Protein 4KUJ (pdb70)

Foldseek 3Di:
DKDKFKFWWKAAPPLLVQLVCVLPPVDHRFKIATAIFMKIWDPDFPDDDPQKTWTWIAGVVGFIKIWMDGPDDDQPVLVVLQQSVLSLVQSLQVVLVVVVLDLAGEAEWHKIWTAGDPDCVRHGHMGTPVVVSVVNVVSPGHIIIMTGDADADKFQAFALFQDGDDVPDALSVLLSQLVSCQVSVNFKGKHSWMAHDDDSYGHTYDIAMAGQPCPRSVNDPSHPHPNSVLRNQLNRANEPSNVVVVRDHDPSHDDYHYPND/DADFDDKFKFWWKDQPPLLVQLVCCLPPVRDRWKIATAIFMKGWGPAFPDDDPFKTWTWIAGVVGFIKIKIAGPDADQVVLVVLLQSVLSNVQNLQVVLVVVVFDLAGEHEWHKTKTATDPDCVRHGPIGTPVVVSVVNVVSVTGIIIMTGDADADKFFAFAQQQDGPPPPDALSQLLSQLVVCVVSVNQKGKHSFMAHQDDRYGHTYDIAMAGQDCPPSVPDPSHPHVNSVLRNQQNDAAEQSNVVVVGDGDPNHDDYHYPRHTD

B-factor: mean 32.37, std 11.4, range [14.08, 81.91]

InterPro domains:
  IPR001452 SH3 domain [PF14604] (329-376)
  IPR001452 SH3 domain [PS50002] (322-380)
  IPR001452 SH3 domain [SM00326] (325-379)
  IPR001452 SH3 domain [SM00326] (382-435)
  IPR004166 Alpha-type protein kinase, alpha-kinase domain [PF02816] (64-259)
  IPR004166 Alpha-type protein kinase, alpha-kinase domain [PS51158] (38-267)
  IPR004166 Alpha-type protein kinase, alpha-kinase domain [SM00811] (46-259)
  IPR011009 Protein kinase-like domain superfamily [SSF56112] (27-268)
  IPR036028 SH3-like domain superfamily [SSF50044] (321-378)
  IPR036028 SH3-like domain superfamily [SSF50044] (382-435)
  IPR051852 Alpha-type Protein Kinase [PTHR45992] (17-298)

Secondary structure (DSSP, 8-state):
-EEEEEEEEEE-SSHHHHHHHHHHSS-----EEEEEEEEEEESS-SEEETTEEEEEEE-SSS-EEEEEEESS---HHHHHHHHHHHHHHHHHHHHHHHTT-SS-EEEEPP-EEEEE-S--TTTT-EE-HHHHHHHHHHHTSPPEEEEE---S--EEEE-SSS-B-STT--HHHHHHHHHHHHHTTTSEEEE-EEEEE-SSEEEE-S-EEEESSTTTSTT-TT--HHHHHHHHHHH----HHHHHTTPPPPTT--S------/---EEEEEEEEEEE-TTHHHHHHHHHHS------EEEEEEEEEEESS-SB--SSEEEEEEE-SSS-EEEEEEESS---HHHHHHHHHHHHHHHHHHHHHHHHT--SSEEEEPP-EEEEE-S--TTTT-EE-HHHHHHHHHHHTS--EEEEE---S--EE-B-SSS-B-STT--HHHHHHHHHHHHHTTTSEEEE--EEEEETTEEEE-S-EEEES-TTSS-S-TT--HHHHHHHHHHT----HHHHHTTPPPPTT--S--------

Nearest PDB structures (foldseek):
  4kuj-assembly2_B  TM=9.822E-01  e=4.712E-52  Entamoeba histolytica HM-1:IMSS-B
  8fo6-assembly1_A  TM=8.842E-01  e=6.855E-16  Homo sapiens
  8fny-assembly1_A  TM=8.543E-01  e=1.237E-15  Homo sapiens
  7shq-assembly1_A  TM=7.663E-01  e=1.099E-15  Homo sapiens
  7cyr-assembly1_A  TM=3.863E-01  e=2.250E-02  Mycolicibacterium smegmatis MC2 155

CATH classification: 3.30.200.20 (+1 more: 3.20.200.10)

Solvent-accessible surface area: 25108 Å² total

Radius of gyration: 26.5 Å; Cα contacts (8 Å, |Δi|>4): 1031; chains: 2; bounding box: 59×52×77 Å

Sequence (527 aa):
YQTQVSGYIITVPNETTQIRKFLASNQRINQFLFQHSTFRVELAPFAKGGERLAFRAINGRGDRIVLKRFFQQRPLTMLLETIERQLICIYLANIFNKLNVSPNKLHFLPNYLFIPSPTKDLDGKILTLEQTEQAVAATCRTPNFVEPYLSGYFIKYIDNNGWINESEFHSTLHAFAHWTWVHTKGALLICDIQGVNANNKFYLTDPALHHIDQNKFIYSETNLGEVGISQFFRTHQCNAICQGLHLPKHKEQVLPDTKGTEPQYQTQVSGYIITVPNETTQIRKFLASNQRINQFLFQHSTFRVELAPFAKGGERLAFRAINGRGDRIVLKRFFQQRPLTMLLETIERQLICIYLANIFNKLNVSPNKLHFLPNYLFIPSPTKDLDGKILTLEQTEQAVAATCRTPNFVEPYLSGYFIKYIDNNGWINESEFHSTLHAFAHWTWVHTKGALLICDIQGVNANNKFYLTDPALHHIDQNKFIYSETNLGEVGISQFFRTHQCNAICQGLHLPKHKEQVLPDTKGTLE

Organism: NCBI:txid885319

Structure (mmCIF, N/CA/C/O backbone):
data_4KUJ
#
_entry.id   4KUJ
#
_cell.length_a   51.057
_cell.length_b   89.634
_cell.length_c   122.920
_cell.angle_alpha   90.00
_cell.angle_beta   90.00
_cell.angle_gamma   90.00
#
_symmetry.space_group_name_H-M   'P 21 21 21'
#
loop_
_entity.id
_entity.type
_entity.pdbx_description
1 polymer 'Protein kinase, putative'
2 non-polymer 'ZINC ION'
3 non-polymer DI(HYDROXYETHYL)ETHER
4 water water
#
loop_
_atom_site.group_PDB
_atom_site.id
_atom_site.type_symbol
_atom_site.label_atom_id
_atom_site.label_alt_id
_atom_site.label_comp_id
_atom_site.label_asym_id
_atom_site.label_entity_id
_atom_site.label_seq_id
_atom_site.pdbx_PDB_ins_code
_atom_site.Cartn_x
_atom_site.Cartn_y
_atom_site.Cartn_z
_atom_site.occupancy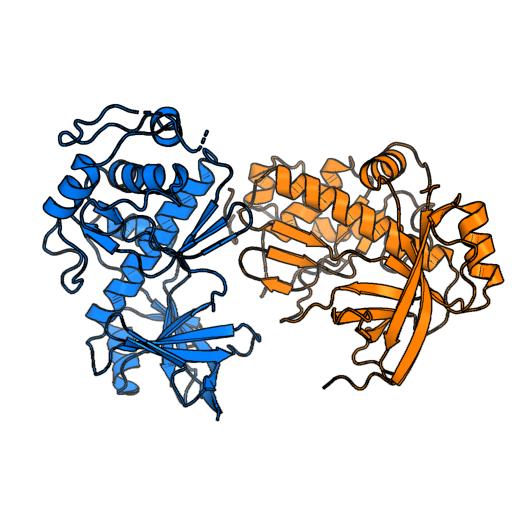
_atom_site.B_iso_or_equiv
_atom_site.auth_seq_id
_atom_site.auth_comp_id
_atom_site.auth_asym_id
_atom_site.auth_atom_id
_atom_site.pdbx_PDB_model_num
ATOM 1 N N . TYR A 1 18 ? -28.287 8.944 -1.765 1.00 47.40 18 TYR A N 1
ATOM 2 C CA . TYR A 1 18 ? -28.773 7.543 -1.894 1.00 48.86 18 TYR A CA 1
ATOM 3 C C . TYR A 1 18 ? -27.800 6.682 -2.679 1.00 48.06 18 TYR A C 1
ATOM 4 O O . TYR A 1 18 ? -27.187 7.121 -3.669 1.00 44.06 18 TYR A O 1
ATOM 13 N N . GLN A 1 19 ? -27.718 5.428 -2.265 1.00 46.15 19 GLN A N 1
ATOM 14 C CA . GLN A 1 19 ? -26.880 4.447 -2.936 1.00 46.67 19 GLN A CA 1
ATOM 15 C C . GLN A 1 19 ? -27.488 3.054 -2.860 1.00 44.64 19 GLN A C 1
ATOM 16 O O . GLN A 1 19 ? -28.258 2.758 -1.948 1.00 42.13 19 GLN A O 1
ATOM 22 N N . THR A 1 20 ? -27.160 2.216 -3.840 1.00 42.93 20 THR A N 1
ATOM 23 C CA . THR A 1 20 ? -27.433 0.787 -3.741 1.00 40.03 20 THR A CA 1
ATOM 24 C C . THR A 1 20 ? -26.231 -0.073 -4.180 1.00 38.38 20 THR A C 1
ATOM 25 O O . THR A 1 20 ? -25.185 0.449 -4.609 1.00 38.78 20 THR A O 1
ATOM 29 N N . GLN A 1 21 ? -26.389 -1.385 -4.033 1.00 33.48 21 GLN A N 1
ATOM 30 C CA . GLN A 1 21 ? -25.398 -2.356 -4.455 1.00 32.99 21 GLN A CA 1
ATOM 31 C C . GLN A 1 21 ? -25.722 -2.751 -5.875 1.00 31.66 21 GLN A C 1
ATOM 32 O O . GLN A 1 21 ? -26.890 -2.989 -6.206 1.00 31.76 21 GLN A O 1
ATOM 38 N N . VAL A 1 22 ? -24.704 -2.814 -6.723 1.00 29.34 22 VAL A N 1
ATOM 39 C CA . VAL A 1 22 ? -24.892 -3.379 -8.061 1.00 28.64 22 VAL A CA 1
ATOM 40 C C . VAL A 1 22 ? -23.834 -4.456 -8.295 1.00 28.76 22 VAL A C 1
ATOM 41 O O . VAL A 1 22 ? -22.639 -4.246 -8.063 1.00 29.85 22 VAL A O 1
ATOM 45 N N . SER A 1 23 ? -24.276 -5.623 -8.716 1.00 26.88 23 SER A N 1
ATOM 46 C CA . SER A 1 23 ? -23.347 -6.725 -8.967 1.00 27.40 23 SER A CA 1
ATOM 47 C C . SER A 1 23 ? -23.314 -7.048 -10.451 1.00 25.24 23 SER A C 1
ATOM 48 O O . SER A 1 23 ? -24.309 -6.895 -11.144 1.00 24.55 23 SER A O 1
ATOM 51 N N . GLY A 1 24 ? -22.167 -7.474 -10.950 1.00 25.52 24 GLY A N 1
ATOM 52 C CA . GLY A 1 24 ? -22.092 -7.904 -12.343 1.00 23.84 24 GLY A CA 1
ATOM 53 C C . GLY A 1 24 ? -20.663 -8.124 -12.752 1.00 24.68 24 GLY A C 1
ATOM 54 O O . GLY A 1 24 ? -19.844 -8.577 -11.956 1.00 25.34 24 GLY A O 1
ATOM 55 N N . TYR A 1 25 ? -20.360 -7.778 -13.987 1.00 22.30 25 TYR A N 1
ATOM 56 C CA . TYR A 1 25 ? -19.055 -8.043 -14.547 1.00 23.83 25 TYR A CA 1
ATOM 57 C C . TYR A 1 25 ? -18.296 -6.792 -14.937 1.00 22.86 25 TYR A C 1
ATOM 58 O O . TYR A 1 25 ? -18.804 -5.914 -15.633 1.00 24.49 25 TYR A O 1
ATOM 67 N N . ILE A 1 26 ? -17.052 -6.756 -14.509 1.00 22.73 26 ILE A N 1
ATOM 68 C CA . ILE A 1 26 ? -16.057 -5.848 -15.016 1.00 23.75 26 ILE A CA 1
ATOM 69 C C . ILE A 1 26 ? -15.509 -6.489 -16.291 1.00 23.36 26 ILE A C 1
ATOM 70 O O . ILE A 1 26 ? -15.199 -7.678 -16.294 1.00 24.83 26 ILE A O 1
ATOM 75 N N . ILE A 1 27 ? -15.336 -5.707 -17.347 1.00 22.82 27 ILE A N 1
ATOM 76 C CA . ILE A 1 27 ? -14.886 -6.255 -18.606 1.00 21.43 27 ILE A CA 1
ATOM 77 C C . ILE A 1 27 ? -13.628 -5.502 -19.002 1.00 22.63 27 ILE A C 1
ATOM 78 O O . ILE A 1 27 ? -13.649 -4.268 -19.169 1.00 22.01 27 ILE A O 1
ATOM 83 N N . THR A 1 28 ? -12.530 -6.252 -19.091 1.00 22.94 28 THR A N 1
ATOM 84 C CA . THR A 1 28 ? -11.234 -5.718 -19.488 1.00 24.67 28 THR A CA 1
ATOM 85 C C . THR A 1 28 ? -10.683 -6.499 -20.683 1.00 24.22 28 THR A C 1
ATOM 86 O O . THR A 1 28 ? -11.333 -7.432 -21.195 1.00 22.76 28 THR A O 1
ATOM 90 N N . VAL A 1 29 ? -9.475 -6.133 -21.113 1.00 22.75 29 VAL A N 1
ATOM 91 C CA . VAL A 1 29 ? -8.810 -6.828 -22.205 1.00 23.03 29 VAL A CA 1
ATOM 92 C C . VAL A 1 29 ? -7.626 -7.583 -21.627 1.00 23.03 29 VAL A C 1
ATOM 93 O O . VAL A 1 29 ? -6.702 -6.945 -21.115 1.00 25.04 29 VAL A O 1
ATOM 97 N N . PRO A 1 30 ? -7.631 -8.937 -21.719 1.00 23.38 30 PRO A N 1
ATOM 98 C CA . PRO A 1 30 ? -6.508 -9.737 -21.240 1.00 24.98 30 PRO A CA 1
ATOM 99 C C . PRO A 1 30 ? -5.290 -9.564 -22.156 1.00 26.09 30 PRO A C 1
ATOM 100 O O . PRO A 1 30 ? -5.451 -9.315 -23.357 1.00 23.68 30 PRO A O 1
ATOM 104 N N . ASN A 1 31 ? -4.096 -9.705 -21.591 1.00 27.97 31 ASN A N 1
ATOM 105 C CA . ASN A 1 31 ? -2.833 -9.495 -22.319 1.00 30.07 31 ASN A CA 1
ATOM 106 C C . ASN A 1 31 ? -2.849 -8.215 -23.158 1.00 27.10 31 ASN A C 1
ATOM 107 O O . ASN A 1 31 ? -2.683 -8.265 -24.380 1.00 26.15 31 ASN A O 1
ATOM 112 N N . GLU A 1 32 ? -3.096 -7.089 -22.483 1.00 28.71 32 GLU A N 1
ATOM 113 C CA . GLU A 1 32 ? -3.317 -5.782 -23.132 1.00 31.41 32 GLU A CA 1
ATOM 114 C C . GLU A 1 32 ? -2.218 -5.451 -24.111 1.00 29.85 32 GLU A C 1
ATOM 115 O O . GLU A 1 32 ? -2.470 -5.109 -25.269 1.00 29.99 32 GLU A O 1
ATOM 121 N N . THR A 1 33 ? -0.986 -5.529 -23.600 1.00 31.36 33 THR A N 1
ATOM 122 C CA . THR A 1 33 ? 0.192 -5.115 -24.344 1.00 30.31 33 THR A CA 1
ATOM 123 C C . THR A 1 33 ? 0.243 -5.817 -25.676 1.00 29.57 33 THR A C 1
ATOM 124 O O . THR A 1 33 ? 0.398 -5.178 -26.718 1.00 28.49 33 THR A O 1
ATOM 128 N N . THR A 1 34 ? 0.073 -7.142 -25.638 1.00 29.32 34 THR A N 1
ATOM 129 C CA . THR A 1 34 ? 0.098 -7.987 -26.828 1.00 28.56 34 THR A CA 1
ATOM 130 C C . THR A 1 34 ? -1.071 -7.694 -27.763 1.00 29.11 34 THR A C 1
ATOM 131 O O . THR A 1 34 ? -0.926 -7.668 -28.997 1.00 28.77 34 THR A O 1
ATOM 135 N N . GLN A 1 35 ? -2.251 -7.487 -27.177 1.00 26.73 35 GLN A N 1
ATOM 136 C CA . GLN A 1 35 ? -3.414 -7.179 -27.987 1.00 27.15 35 GLN A CA 1
ATOM 137 C C . GLN A 1 35 ? -3.225 -5.857 -28.701 1.00 25.20 35 GLN A C 1
ATOM 138 O O . GLN A 1 35 ? -3.624 -5.698 -29.851 1.00 25.17 35 GLN A O 1
ATOM 144 N N . ILE A 1 36 ? -2.675 -4.894 -27.974 1.00 26.50 36 ILE A N 1
ATOM 145 C CA . ILE A 1 36 ? -2.542 -3.552 -28.510 1.00 26.44 36 ILE A CA 1
ATOM 146 C C . ILE A 1 36 ? -1.443 -3.525 -29.557 1.00 26.68 36 ILE A C 1
ATOM 147 O O . ILE A 1 36 ? -1.663 -3.026 -30.644 1.00 28.11 36 ILE A O 1
ATOM 152 N N . ARG A 1 37 ? -0.290 -4.114 -29.230 1.00 29.68 37 ARG A N 1
ATOM 153 C CA . ARG A 1 37 ? 0.807 -4.292 -30.202 1.00 32.44 37 ARG A CA 1
ATOM 154 C C . ARG A 1 37 ? 0.225 -4.879 -31.498 1.00 34.50 37 ARG A C 1
ATOM 155 O O . ARG A 1 37 ? 0.416 -4.335 -32.588 1.00 32.66 37 ARG A O 1
ATOM 163 N N . LYS A 1 38 ? -0.579 -5.935 -31.383 1.00 36.40 38 LYS A N 1
ATOM 164 C CA . LYS A 1 38 ? -1.189 -6.535 -32.576 1.00 35.30 38 LYS A CA 1
ATOM 165 C C . LYS A 1 38 ? -2.148 -5.609 -33.298 1.00 35.62 38 LYS A C 1
ATOM 166 O O . LYS A 1 38 ? -2.094 -5.514 -34.518 1.00 34.89 38 LYS A O 1
ATOM 172 N N . PHE A 1 39 ? -3.048 -4.948 -32.553 1.00 34.96 39 PHE A N 1
ATOM 173 C CA . PHE A 1 39 ? -3.966 -3.970 -33.145 1.00 33.72 39 PHE A CA 1
ATOM 174 C C . PHE A 1 39 ? -3.226 -2.888 -33.933 1.00 32.70 39 PHE A C 1
ATOM 175 O O . PHE A 1 39 ? -3.662 -2.493 -35.009 1.00 32.50 39 PHE A O 1
ATOM 183 N N . LEU A 1 40 ? -2.122 -2.396 -33.388 1.00 32.40 40 LEU A N 1
ATOM 184 C CA . LEU A 1 40 ? -1.386 -1.311 -34.067 1.00 34.99 40 LEU A CA 1
ATOM 185 C C . LEU A 1 40 ? -0.736 -1.819 -35.358 1.00 37.41 40 LEU A C 1
ATOM 186 O O . LEU A 1 40 ? -0.883 -1.202 -36.415 1.00 38.09 40 LEU A O 1
ATOM 191 N N . ALA A 1 41 ? -0.070 -2.973 -35.258 1.00 40.63 41 ALA A N 1
ATOM 192 C CA . ALA A 1 41 ? 0.795 -3.512 -36.315 1.00 42.05 41 ALA A CA 1
ATOM 193 C C . ALA A 1 41 ? -0.013 -4.072 -37.465 1.00 46.82 41 ALA A C 1
ATOM 194 O O . ALA A 1 41 ? 0.195 -3.709 -38.616 1.00 53.91 41 ALA A O 1
ATOM 196 N N . SER A 1 42 ? -0.934 -4.970 -37.150 1.00 48.79 42 SER A N 1
ATOM 197 C CA . SER A 1 42 ? -1.817 -5.540 -38.151 1.00 50.63 42 SER A CA 1
ATOM 198 C C . SER A 1 42 ? -2.976 -4.586 -38.255 1.00 48.82 42 SER A C 1
ATOM 199 O O . SER A 1 42 ? -2.909 -3.470 -37.758 1.00 49.61 42 SER A O 1
ATOM 202 N N . ASN A 1 43 ? -4.057 -5.017 -38.875 1.00 51.66 43 ASN A N 1
ATOM 203 C CA . ASN A 1 43 ? -5.281 -4.239 -38.787 1.00 54.75 43 ASN A CA 1
ATOM 204 C C . ASN A 1 43 ? -6.434 -5.066 -38.182 1.00 53.61 43 ASN A C 1
ATOM 205 O O . ASN A 1 43 ? -7.525 -5.171 -38.753 1.00 52.12 43 ASN A O 1
ATOM 210 N N . GLN A 1 44 ? -6.186 -5.665 -37.023 1.00 50.42 44 GLN A N 1
ATOM 211 C CA . GLN A 1 44 ? -7.197 -6.533 -36.426 1.00 49.49 44 GLN A CA 1
ATOM 212 C C . GLN A 1 44 ? -7.630 -6.070 -35.055 1.00 41.52 44 GLN A C 1
ATOM 213 O O . GLN A 1 44 ? -6.799 -5.920 -34.147 1.00 43.38 44 GLN A O 1
ATOM 219 N N . ARG A 1 45 ? -8.936 -5.838 -34.919 1.00 33.60 45 ARG A N 1
ATOM 220 C CA . ARG A 1 45 ? -9.476 -5.241 -33.709 1.00 30.80 45 ARG A CA 1
ATOM 221 C C . ARG A 1 45 ? -9.323 -6.270 -32.603 1.00 27.33 45 ARG A C 1
ATOM 222 O O . ARG A 1 45 ? -9.117 -7.458 -32.865 1.00 25.46 45 ARG A O 1
ATOM 230 N N . ILE A 1 46 ? -9.415 -5.795 -31.375 1.00 25.63 46 ILE A N 1
ATOM 231 C CA . ILE A 1 46 ? -9.405 -6.633 -30.192 1.00 25.59 46 ILE A CA 1
ATOM 232 C C . ILE A 1 46 ? -10.648 -7.520 -30.207 1.00 24.78 46 ILE A C 1
ATOM 233 O O . ILE A 1 46 ? -11.766 -7.064 -30.458 1.00 24.02 46 ILE A O 1
ATOM 238 N N . ASN A 1 47 ? -10.425 -8.799 -29.964 1.00 24.31 47 ASN A N 1
ATOM 239 C CA . ASN A 1 47 ? -11.461 -9.789 -30.080 1.00 24.03 47 ASN A CA 1
ATOM 240 C C . ASN A 1 47 ? -11.406 -10.742 -28.894 1.00 22.67 47 ASN A C 1
ATOM 241 O O . ASN A 1 47 ? -11.823 -11.890 -29.000 1.00 22.56 47 ASN A O 1
ATOM 246 N N . GLN A 1 48 ? -10.906 -10.238 -27.768 1.00 23.05 48 GLN A N 1
ATOM 247 C CA . GLN A 1 48 ? -10.758 -10.994 -26.538 1.00 24.13 48 GLN A CA 1
ATOM 248 C C . GLN A 1 48 ? -11.021 -10.056 -25.339 1.00 24.04 48 GLN A C 1
ATOM 249 O O . GLN A 1 48 ? -10.389 -9.015 -25.207 1.00 24.67 48 GLN A O 1
ATOM 255 N N . PHE A 1 49 ? -11.982 -10.437 -24.496 1.00 20.91 49 PHE A N 1
ATOM 256 C CA . PHE A 1 49 ? -12.438 -9.620 -23.383 1.00 20.63 49 PHE A CA 1
ATOM 257 C C . PHE A 1 49 ? -12.576 -10.515 -22.169 1.00 20.02 49 PHE A C 1
ATOM 258 O O . PHE A 1 49 ? -13.244 -11.535 -22.237 1.00 19.85 49 PHE A O 1
ATOM 266 N N . LEU A 1 50 ? -11.925 -10.132 -21.079 1.00 20.45 50 LEU A N 1
ATOM 267 C CA . LEU A 1 50 ? -11.985 -10.874 -19.814 1.00 21.18 50 LEU A CA 1
ATOM 268 C C . LEU A 1 50 ? -13.111 -10.344 -18.922 1.00 22.90 50 LEU A C 1
ATOM 269 O O . LEU A 1 50 ? -13.187 -9.128 -18.662 1.00 22.89 50 LEU A O 1
ATOM 274 N N . PHE A 1 51 ? -13.950 -11.261 -18.436 1.00 22.18 51 PHE A N 1
ATOM 275 C CA . PHE A 1 51 ? -15.055 -10.930 -17.544 1.00 23.07 51 PHE A CA 1
ATOM 276 C C . PHE A 1 51 ? -14.617 -11.294 -16.125 1.00 24.14 51 PHE A C 1
ATOM 277 O O . PHE A 1 51 ? -14.077 -12.379 -15.901 1.00 23.71 51 PHE A O 1
ATOM 285 N N . GLN A 1 52 ? -14.835 -10.377 -15.185 1.00 24.63 52 GLN A N 1
ATOM 286 C CA . GLN A 1 52 ? -14.528 -10.609 -13.788 1.00 26.87 52 GLN A CA 1
ATOM 287 C C . GLN A 1 52 ? -15.725 -10.158 -12.941 1.00 27.32 52 GLN A C 1
ATOM 288 O O . GLN A 1 52 ? -16.212 -9.031 -13.071 1.00 25.05 52 GLN A O 1
ATOM 294 N N . HIS A 1 53 ? -16.204 -11.034 -12.079 1.00 27.34 53 HIS A N 1
ATOM 295 C CA . HIS A 1 53 ? -17.355 -10.684 -11.287 1.00 30.54 53 HIS A CA 1
ATOM 296 C C . HIS A 1 53 ? -16.979 -9.626 -10.299 1.00 31.51 53 HIS A C 1
ATOM 297 O O . HIS A 1 53 ? -15.843 -9.610 -9.795 1.00 30.33 53 HIS A O 1
ATOM 304 N N . SER A 1 54 ? -17.916 -8.711 -10.039 1.00 28.97 54 SER A N 1
ATOM 305 C CA . SER A 1 54 ? -17.661 -7.617 -9.119 1.00 32.54 54 SER A CA 1
ATOM 306 C C . SER A 1 54 ? -18.939 -6.984 -8.582 1.00 30.17 54 SER A C 1
ATOM 307 O O . SER A 1 54 ? -19.983 -7.000 -9.244 1.00 30.18 54 SER A O 1
ATOM 310 N N . THR A 1 55 ? -18.834 -6.421 -7.381 1.00 30.82 55 THR A N 1
ATOM 311 C CA . THR A 1 55 ? -19.940 -5.701 -6.745 1.00 30.83 55 THR A CA 1
ATOM 312 C C . THR A 1 55 ? -19.509 -4.277 -6.409 1.00 31.32 55 THR A C 1
ATOM 313 O O . THR A 1 55 ? -18.503 -4.064 -5.733 1.00 33.37 55 THR A O 1
ATOM 317 N N . PHE A 1 56 ? -20.274 -3.313 -6.909 1.00 31.44 56 PHE A N 1
ATOM 318 C CA . PHE A 1 56 ? -20.056 -1.904 -6.602 1.00 33.61 56 PHE A CA 1
ATOM 319 C C . PHE A 1 56 ? -21.161 -1.352 -5.712 1.00 32.43 56 PHE A C 1
ATOM 320 O O . PHE A 1 56 ? -22.304 -1.801 -5.772 1.00 30.69 56 PHE A O 1
ATOM 328 N N . ARG A 1 57 ? -20.810 -0.348 -4.918 1.00 33.57 57 ARG A N 1
ATOM 329 C CA . ARG A 1 57 ? -21.804 0.477 -4.266 1.00 36.98 57 ARG A CA 1
ATOM 330 C C . ARG A 1 57 ? -21.868 1.764 -5.092 1.00 36.51 57 ARG A C 1
ATOM 331 O O . ARG A 1 57 ? -20.846 2.421 -5.297 1.00 35.54 57 ARG A O 1
ATOM 339 N N . VAL A 1 58 ? -23.045 2.081 -5.618 1.00 35.38 58 VAL A N 1
ATOM 340 C CA . VAL A 1 58 ? -23.186 3.190 -6.564 1.00 38.78 58 VAL A CA 1
ATOM 341 C C . VAL A 1 58 ? -24.207 4.221 -6.087 1.00 43.44 58 VAL A C 1
ATOM 342 O O . VAL A 1 58 ? -25.308 3.851 -5.652 1.00 43.29 58 VAL A O 1
ATOM 346 N N . GLU A 1 59 ? -23.832 5.499 -6.172 1.00 41.29 59 GLU A N 1
ATOM 347 C CA . GLU A 1 59 ? -24.765 6.606 -6.016 1.00 42.00 59 GLU A CA 1
ATOM 348 C C . GLU A 1 59 ? -25.804 6.599 -7.107 1.00 40.49 59 GLU A C 1
ATOM 349 O O . GLU A 1 59 ? -25.497 6.369 -8.278 1.00 39.44 59 GLU A O 1
ATOM 355 N N . LEU A 1 60 ? -27.044 6.854 -6.712 1.00 42.53 60 LEU A N 1
ATOM 356 C CA . LEU A 1 60 ? -28.164 6.914 -7.647 1.00 44.07 60 LEU A CA 1
ATOM 357 C C . LEU A 1 60 ? -28.188 8.213 -8.463 1.00 43.07 60 LEU A C 1
ATOM 358 O O . LEU A 1 60 ? -28.684 8.233 -9.590 1.00 44.28 60 LEU A O 1
ATOM 363 N N . ALA A 1 61 ? -27.670 9.287 -7.885 1.00 43.23 61 ALA A N 1
ATOM 364 C CA . ALA A 1 61 ? -27.684 10.595 -8.547 1.00 47.42 61 ALA A CA 1
ATOM 365 C C . ALA A 1 61 ? -26.318 10.907 -9.163 1.00 44.54 61 ALA A C 1
ATOM 366 O O . ALA A 1 61 ? -25.296 10.754 -8.498 1.00 42.93 61 ALA A O 1
ATOM 368 N N . PRO A 1 62 ? -26.304 11.353 -10.433 1.00 45.27 62 PRO A N 1
ATOM 369 C CA . PRO A 1 62 ? -25.042 11.693 -11.087 1.00 44.67 62 PRO A CA 1
ATOM 370 C C . PRO A 1 62 ? -24.459 12.976 -10.494 1.00 44.59 62 PRO A C 1
ATOM 371 O O . PRO A 1 62 ? -25.203 13.919 -10.241 1.00 44.45 62 PRO A O 1
ATOM 375 N N . PHE A 1 63 ? -23.152 13.007 -10.249 1.00 45.88 63 PHE A N 1
ATOM 376 C CA . PHE A 1 63 ? -22.511 14.198 -9.668 1.00 45.46 63 PHE A CA 1
ATOM 377 C C . PHE A 1 63 ? -22.038 15.196 -10.738 1.00 46.94 63 PHE A C 1
ATOM 378 O O . PHE A 1 63 ? -21.697 16.336 -10.426 1.00 44.62 63 PHE A O 1
ATOM 386 N N . ALA A 1 64 ? -22.007 14.754 -11.993 1.00 47.06 64 ALA A N 1
ATOM 387 C CA . ALA A 1 64 ? -21.536 15.587 -13.097 1.00 47.60 64 ALA A CA 1
ATOM 388 C C . ALA A 1 64 ? -22.045 15.080 -14.438 1.00 50.26 64 ALA A C 1
ATOM 389 O O . ALA A 1 64 ? -22.471 13.920 -14.565 1.00 47.36 64 ALA A O 1
ATOM 391 N N . LYS A 1 65 ? -22.022 15.971 -15.428 1.00 50.50 65 LYS A N 1
ATOM 392 C CA . LYS A 1 65 ? -22.300 15.615 -16.817 1.00 51.54 65 LYS A CA 1
ATOM 393 C C . LYS A 1 65 ? -21.597 16.576 -17.767 1.00 53.73 65 LYS A C 1
ATOM 394 O O . LYS A 1 65 ? -21.219 17.685 -17.381 1.00 50.83 65 LYS A O 1
ATOM 400 N N . GLY A 1 66 ? -21.418 16.134 -19.004 1.00 51.74 66 GLY A N 1
ATOM 401 C CA . GLY A 1 66 ? -20.681 16.905 -19.985 1.00 54.92 66 GLY A CA 1
ATOM 402 C C . GLY A 1 66 ? -19.893 15.990 -20.898 1.00 55.11 66 GLY A C 1
ATOM 403 O O . GLY A 1 66 ? -19.841 14.770 -20.683 1.00 50.67 66 GLY A O 1
ATOM 404 N N . GLY A 1 67 ? -19.274 16.585 -21.917 1.00 55.09 67 GLY A N 1
ATOM 405 C CA . GLY A 1 67 ? -18.635 15.820 -22.982 1.00 56.40 67 GLY A CA 1
ATOM 406 C C . GLY A 1 67 ? -19.553 14.695 -23.436 1.00 59.54 67 GLY A C 1
ATOM 407 O O . GLY A 1 67 ? -19.085 13.583 -23.709 1.00 57.61 67 GLY A O 1
ATOM 408 N N . GLU A 1 68 ? -20.862 14.986 -23.456 1.00 59.15 68 GLU A N 1
ATOM 409 C CA . GLU A 1 68 ? -21.932 14.093 -23.947 1.00 59.16 68 GLU A CA 1
ATOM 410 C C . GLU A 1 68 ? -22.325 12.925 -23.001 1.00 57.47 68 GLU A C 1
ATOM 411 O O . GLU A 1 68 ? -22.975 11.963 -23.441 1.00 53.70 68 GLU A O 1
ATOM 417 N N . ARG A 1 69 ? -21.977 13.017 -21.711 1.00 52.45 69 ARG A N 1
ATOM 418 C CA . ARG A 1 69 ? -22.172 11.864 -20.807 1.00 52.07 69 ARG A CA 1
ATOM 419 C C . ARG A 1 69 ? -22.247 12.104 -19.276 1.00 50.50 69 ARG A C 1
ATOM 420 O O . ARG A 1 69 ? -21.629 13.041 -18.755 1.00 48.93 69 ARG A O 1
ATOM 428 N N . LEU A 1 70 ? -23.009 11.238 -18.588 1.00 44.17 70 LEU A N 1
ATOM 429 C CA . LEU A 1 70 ? -23.264 11.299 -17.133 1.00 43.30 70 LEU A CA 1
ATOM 430 C C . LEU A 1 70 ? -22.189 10.615 -16.291 1.00 43.66 70 LEU A C 1
ATOM 431 O O . LEU A 1 70 ? -21.556 9.673 -16.757 1.00 43.98 70 LEU A O 1
ATOM 436 N N . ALA A 1 71 ? -22.008 11.074 -15.050 1.00 39.13 71 ALA A N 1
ATOM 437 C CA . ALA A 1 71 ? -20.999 10.509 -14.145 1.00 38.84 71 ALA A CA 1
ATOM 438 C C . ALA A 1 71 ? -21.520 10.267 -12.731 1.00 40.09 71 ALA A C 1
ATOM 439 O O . ALA A 1 71 ? -22.063 11.181 -12.099 1.00 41.94 71 ALA A O 1
ATOM 441 N N . PHE A 1 72 ? -21.324 9.041 -12.241 1.00 35.91 72 PHE A N 1
ATOM 442 C CA . PHE A 1 72 ? -21.816 8.601 -10.941 1.00 34.14 72 PHE A CA 1
ATOM 443 C C . PHE A 1 72 ? -20.640 8.182 -10.076 1.00 32.54 72 PHE A C 1
ATOM 444 O O . PHE A 1 72 ? -19.719 7.496 -10.552 1.00 31.55 72 PHE A O 1
ATOM 452 N N . ARG A 1 73 ? -20.653 8.588 -8.815 1.00 31.30 73 ARG A N 1
ATOM 453 C CA . ARG A 1 73 ? -19.646 8.104 -7.886 1.00 34.48 73 ARG A CA 1
ATOM 454 C C . ARG A 1 73 ? -19.995 6.678 -7.487 1.00 32.96 73 ARG A C 1
ATOM 455 O O . ARG A 1 73 ? -21.176 6.309 -7.443 1.00 32.87 73 ARG A O 1
ATOM 463 N N . ALA A 1 74 ? -18.960 5.881 -7.223 1.00 31.29 74 ALA A N 1
ATOM 464 C CA . ALA A 1 74 ? -19.136 4.511 -6.775 1.00 30.14 74 ALA A CA 1
ATOM 465 C C . ALA A 1 74 ? -17.937 4.053 -5.964 1.00 31.08 74 ALA A C 1
ATOM 466 O O . ALA A 1 74 ? -16.894 4.711 -5.978 1.00 33.95 74 ALA A O 1
ATOM 468 N N . ILE A 1 75 ? -18.108 2.942 -5.244 1.00 32.63 75 ILE A N 1
ATOM 469 C CA . ILE A 1 75 ? -17.051 2.278 -4.464 1.00 35.69 75 ILE A CA 1
ATOM 470 C C . ILE A 1 75 ? -16.979 0.849 -4.985 1.00 37.01 75 ILE A C 1
ATOM 471 O O . ILE A 1 75 ? -18.014 0.174 -5.057 1.00 35.24 75 ILE A O 1
ATOM 476 N N . ASN A 1 76 ? -15.781 0.371 -5.345 1.00 38.29 76 ASN A N 1
ATOM 477 C CA . ASN A 1 76 ? -15.682 -0.973 -5.939 1.00 40.93 76 ASN A CA 1
ATOM 478 C C . ASN A 1 76 ? -15.636 -2.154 -4.960 1.00 44.15 76 ASN A C 1
ATOM 479 O O . ASN A 1 76 ? -15.427 -3.306 -5.372 1.00 47.55 76 ASN A O 1
ATOM 484 N N . GLY A 1 77 ? -15.821 -1.891 -3.675 1.00 43.50 77 GLY A N 1
ATOM 485 C CA . GLY A 1 77 ? -15.942 -3.012 -2.731 1.00 55.53 77 GLY A CA 1
ATOM 486 C C . GLY A 1 77 ? -14.598 -3.522 -2.242 1.00 56.69 77 GLY A C 1
ATOM 487 O O . GLY A 1 77 ? -14.479 -3.942 -1.083 1.00 60.11 77 GLY A O 1
ATOM 488 N N . ARG A 1 78 ? -13.586 -3.491 -3.115 1.00 55.59 78 ARG A N 1
ATOM 489 C CA . ARG A 1 78 ? -12.203 -3.458 -2.646 1.00 55.61 78 ARG A CA 1
ATOM 490 C C . ARG A 1 78 ? -11.956 -2.063 -2.041 1.00 56.04 78 ARG A C 1
ATOM 491 O O . ARG A 1 78 ? -10.832 -1.708 -1.697 1.00 59.35 78 ARG A O 1
ATOM 493 N N . GLY A 1 79 ? -13.031 -1.277 -1.933 1.00 53.95 79 GLY A N 1
ATOM 494 C CA . GLY A 1 79 ? -13.011 0.012 -1.246 1.00 50.76 79 GLY A CA 1
ATOM 495 C C . GLY A 1 79 ? -12.589 1.221 -2.064 1.00 48.90 79 GLY A C 1
ATOM 496 O O . GLY A 1 79 ? -12.744 2.360 -1.599 1.00 47.07 79 GLY A O 1
ATOM 497 N N . ASP A 1 80 ? -12.063 0.983 -3.272 1.00 43.92 80 ASP A N 1
ATOM 498 C CA . ASP A 1 80 ? -11.534 2.057 -4.125 1.00 42.49 80 ASP A CA 1
ATOM 499 C C . ASP A 1 80 ? -12.665 2.942 -4.624 1.00 38.45 80 ASP A C 1
ATOM 500 O O . ASP A 1 80 ? -13.760 2.449 -4.919 1.00 33.58 80 ASP A O 1
ATOM 505 N N . ARG A 1 81 ? -12.387 4.236 -4.742 1.00 36.88 81 ARG A N 1
ATOM 506 C CA . ARG A 1 81 ? -13.349 5.166 -5.310 1.00 38.80 81 ARG A CA 1
ATOM 507 C C . ARG A 1 81 ? -13.235 5.100 -6.828 1.00 38.58 81 ARG A C 1
ATOM 508 O O . ARG A 1 81 ? -12.130 5.118 -7.387 1.00 38.26 81 ARG A O 1
ATOM 516 N N . ILE A 1 82 ? -14.378 5.002 -7.493 1.00 36.76 82 ILE A N 1
ATOM 517 C CA . ILE A 1 82 ? -14.405 4.918 -8.948 1.00 34.31 82 ILE A CA 1
ATOM 518 C C . ILE A 1 82 ? -15.500 5.827 -9.438 1.00 32.13 82 ILE A C 1
ATOM 519 O O . ILE A 1 82 ? -16.268 6.354 -8.631 1.00 29.67 82 ILE A O 1
ATOM 524 N N . VAL A 1 83 ? -15.530 6.040 -10.751 1.00 31.64 83 VAL A N 1
ATOM 525 C CA . VAL A 1 83 ? -16.541 6.842 -11.412 1.00 32.13 83 VAL A CA 1
ATOM 526 C C . VAL A 1 83 ? -17.139 5.953 -12.486 1.00 33.29 83 VAL A C 1
ATOM 527 O O . VAL A 1 83 ? -16.409 5.316 -13.255 1.00 33.31 83 VAL A O 1
ATOM 531 N N . LEU A 1 84 ? -18.464 5.883 -12.525 1.00 35.53 84 LEU A N 1
ATOM 532 C CA . LEU A 1 84 ? -19.155 5.191 -13.600 1.00 37.38 84 LEU A CA 1
ATOM 533 C C . LEU A 1 84 ? -19.702 6.220 -14.569 1.00 40.73 84 LEU A C 1
ATOM 534 O O . LEU A 1 84 ? -20.434 7.130 -14.168 1.00 43.74 84 LEU A O 1
ATOM 539 N N . LYS A 1 85 ? -19.321 6.094 -15.836 1.00 38.48 85 LYS A N 1
ATOM 540 C CA . LYS A 1 85 ? -19.783 7.014 -16.864 1.00 40.51 85 LYS A CA 1
ATOM 541 C C . LYS A 1 85 ? -20.626 6.276 -17.897 1.00 43.93 85 LYS A C 1
ATOM 542 O O . LYS A 1 85 ? -20.508 5.046 -18.079 1.00 38.76 85 LYS A O 1
ATOM 548 N N . ARG A 1 86 ? -21.474 7.047 -18.569 1.00 44.30 86 ARG A N 1
ATOM 549 C CA . ARG A 1 86 ? -22.328 6.540 -19.641 1.00 47.43 86 ARG A CA 1
ATOM 550 C C . ARG A 1 86 ? -22.815 7.696 -20.512 1.00 48.98 86 ARG A C 1
ATOM 551 O O . ARG A 1 86 ? -23.065 8.820 -20.012 1.00 45.06 86 ARG A O 1
ATOM 559 N N . PHE A 1 87 ? -22.917 7.425 -21.813 1.00 46.78 87 PHE A N 1
ATOM 560 C CA . PHE A 1 87 ? -23.577 8.351 -22.732 1.00 51.42 87 PHE A CA 1
ATOM 561 C C . PHE A 1 87 ? -25.053 8.515 -22.340 1.00 51.51 87 PHE A C 1
ATOM 562 O O . PHE A 1 87 ? -25.630 7.645 -21.663 1.00 48.38 87 PHE A O 1
ATOM 570 N N . PHE A 1 88 ? -25.641 9.639 -22.744 1.00 53.78 88 PHE A N 1
ATOM 571 C CA . PHE A 1 88 ? -27.024 9.988 -22.380 1.00 56.33 88 PHE A CA 1
ATOM 572 C C . PHE A 1 88 ? -28.080 8.916 -22.704 1.00 58.12 88 PHE A C 1
ATOM 573 O O . PHE A 1 88 ? -28.997 8.698 -21.918 1.00 63.02 88 PHE A O 1
ATOM 581 N N . GLN A 1 89 ? -27.952 8.258 -23.857 1.00 61.67 89 GLN A N 1
ATOM 582 C CA . GLN A 1 89 ? -28.843 7.141 -24.227 1.00 62.31 89 GLN A CA 1
ATOM 583 C C . GLN A 1 89 ? -28.081 5.974 -24.892 1.00 58.30 89 GLN A C 1
ATOM 584 O O . GLN A 1 89 ? -26.855 6.003 -24.985 1.00 58.59 89 GLN A O 1
ATOM 590 N N . GLN A 1 90 ? -28.808 4.959 -25.353 1.00 56.89 90 GLN A N 1
ATOM 591 C CA . GLN A 1 90 ? -28.197 3.732 -25.865 1.00 55.95 90 GLN A CA 1
ATOM 592 C C . GLN A 1 90 ? -27.156 3.940 -26.978 1.00 52.39 90 GLN A C 1
ATOM 593 O O . GLN A 1 90 ? -27.314 4.794 -27.854 1.00 48.01 90 GLN A O 1
ATOM 599 N N . ARG A 1 91 ? -26.086 3.152 -26.902 1.00 46.40 91 ARG A N 1
ATOM 600 C CA . ARG A 1 91 ? -24.988 3.175 -27.866 1.00 45.96 91 ARG A CA 1
ATOM 601 C C . ARG A 1 91 ? -24.599 1.729 -28.137 1.00 40.06 91 ARG A C 1
ATOM 602 O O . ARG A 1 91 ? -24.664 0.909 -27.225 1.00 39.40 91 ARG A O 1
ATOM 610 N N . PRO A 1 92 ? -24.168 1.413 -29.374 1.00 37.38 92 PRO A N 1
ATOM 611 C CA . PRO A 1 92 ? -23.766 0.021 -29.643 1.00 32.50 92 PRO A CA 1
ATOM 612 C C . PRO A 1 92 ? -22.462 -0.272 -28.926 1.00 33.85 92 PRO A C 1
ATOM 613 O O . PRO A 1 92 ? -21.655 0.664 -28.697 1.00 29.55 92 PRO A O 1
ATOM 617 N N . LEU A 1 93 ? -22.259 -1.539 -28.550 1.00 28.54 93 LEU A N 1
ATOM 618 C CA . LEU A 1 93 ? -21.027 -1.947 -27.893 1.00 27.36 93 LEU A CA 1
ATOM 619 C C . LEU A 1 93 ? -19.788 -1.499 -28.652 1.00 27.60 93 LEU A C 1
ATOM 620 O O . LEU A 1 93 ? -18.861 -0.991 -28.037 1.00 25.42 93 LEU A O 1
ATOM 625 N N . THR A 1 94 ? -19.780 -1.683 -29.977 1.00 28.46 94 THR A N 1
ATOM 626 C CA . THR A 1 94 ? -18.606 -1.362 -30.808 1.00 30.43 94 THR A CA 1
ATOM 627 C C . THR A 1 94 ? -18.196 0.116 -30.735 1.00 30.51 94 THR A C 1
ATOM 628 O O . THR A 1 94 ? -17.010 0.433 -30.776 1.00 32.01 94 THR A O 1
ATOM 632 N N . MET A 1 95 ? -19.168 1.022 -30.630 1.00 32.70 95 MET A N 1
ATOM 633 C CA . MET A 1 95 ? -18.863 2.440 -30.329 1.00 32.72 95 MET A CA 1
ATOM 634 C C . MET A 1 95 ? -18.179 2.624 -28.977 1.00 30.79 95 MET A C 1
ATOM 635 O O . MET A 1 95 ? -17.162 3.326 -28.861 1.00 28.96 95 MET A O 1
ATOM 640 N N . LEU A 1 96 ? -18.752 2.024 -27.938 1.00 27.60 96 LEU A N 1
ATOM 641 C CA . LEU A 1 96 ? -18.160 2.148 -26.600 1.00 27.77 96 LEU A CA 1
ATOM 642 C C . LEU A 1 96 ? -16.757 1.560 -26.578 1.00 26.62 96 LEU A C 1
ATOM 643 O O . LEU A 1 96 ? -15.863 2.067 -25.881 1.00 27.13 96 LEU A O 1
ATOM 648 N N . LEU A 1 97 ? -16.565 0.469 -27.320 1.00 24.29 97 LEU A N 1
ATOM 649 C CA . LEU A 1 97 ? -15.258 -0.187 -27.359 1.00 24.46 97 LEU A CA 1
ATOM 650 C C . LEU A 1 97 ? -14.171 0.680 -27.963 1.00 24.95 97 LEU A C 1
ATOM 651 O O . LEU A 1 97 ? -12.994 0.501 -27.640 1.00 24.82 97 LEU A O 1
ATOM 656 N N . GLU A 1 98 ? -14.545 1.617 -28.838 1.00 24.24 98 GLU A N 1
ATOM 657 C CA . GLU A 1 98 ? -13.564 2.598 -29.318 1.00 26.33 98 GLU A CA 1
ATOM 658 C C . GLU A 1 98 ? -12.931 3.381 -28.176 1.00 26.70 98 GLU A C 1
ATOM 659 O O . GLU A 1 98 ? -11.722 3.589 -28.173 1.00 28.01 98 GLU A O 1
ATOM 665 N N . THR A 1 99 ? -13.737 3.814 -27.208 1.00 25.80 99 THR A N 1
ATOM 666 C CA . THR A 1 99 ? -13.194 4.527 -26.059 1.00 24.71 99 THR A CA 1
ATOM 667 C C . THR A 1 99 ? -12.166 3.656 -25.330 1.00 24.80 99 THR A C 1
ATOM 668 O O . THR A 1 99 ? -11.077 4.124 -24.967 1.00 24.03 99 THR A O 1
ATOM 672 N N . ILE A 1 100 ? -12.499 2.380 -25.161 1.00 24.18 100 ILE A N 1
ATOM 673 C CA . ILE A 1 100 ? -11.628 1.432 -24.458 1.00 25.10 100 ILE A CA 1
ATOM 674 C C . ILE A 1 100 ? -10.333 1.150 -25.241 1.00 23.84 100 ILE A C 1
ATOM 675 O O . ILE A 1 100 ? -9.246 1.176 -24.678 1.00 26.85 100 ILE A O 1
ATOM 680 N N . GLU A 1 101 ? -10.465 0.887 -26.536 1.00 22.89 101 GLU A N 1
ATOM 681 C CA . GLU A 1 101 ? -9.319 0.648 -27.413 1.00 24.25 101 GLU A CA 1
ATOM 682 C C . GLU A 1 101 ? -8.402 1.877 -27.456 1.00 22.50 101 GLU A C 1
ATOM 683 O O . GLU A 1 101 ? -7.190 1.758 -27.390 1.00 21.74 101 GLU A O 1
ATOM 689 N N . ARG A 1 102 ? -8.990 3.061 -27.571 1.00 22.51 102 ARG A N 1
ATOM 690 C CA . ARG A 1 102 ? -8.203 4.279 -27.483 1.00 21.60 102 ARG A CA 1
ATOM 691 C C . ARG A 1 102 ? -7.435 4.396 -26.163 1.00 20.76 102 ARG A C 1
ATOM 692 O O . ARG A 1 102 ? -6.227 4.648 -26.165 1.00 20.91 102 ARG A O 1
ATOM 700 N N . GLN A 1 103 ? -8.123 4.232 -25.033 1.00 20.85 103 GLN A N 1
ATOM 701 C CA . GLN A 1 103 ? -7.461 4.346 -23.746 1.00 21.36 103 GLN A CA 1
ATOM 702 C C . GLN A 1 103 ? -6.312 3.352 -23.622 1.00 21.77 103 GLN A C 1
ATOM 703 O O . GLN A 1 103 ? -5.268 3.700 -23.101 1.00 22.38 103 GLN A O 1
ATOM 709 N N . LEU A 1 104 ? -6.512 2.127 -24.119 1.00 21.62 104 LEU A N 1
ATOM 710 C CA . LEU A 1 104 ? -5.505 1.079 -23.993 1.00 21.14 104 LEU A CA 1
ATOM 711 C C . LEU A 1 104 ? -4.269 1.398 -24.830 1.00 20.13 104 LEU A C 1
ATOM 712 O O . LEU A 1 104 ? -3.150 1.115 -24.414 1.00 20.57 104 LEU A O 1
ATOM 717 N N . ILE A 1 105 ? -4.482 1.964 -26.014 1.00 19.61 105 ILE A N 1
ATOM 718 C CA . ILE A 1 105 ? -3.371 2.501 -26.829 1.00 19.18 105 ILE A CA 1
ATOM 719 C C . ILE A 1 105 ? -2.589 3.581 -26.082 1.00 18.90 105 ILE A C 1
ATOM 720 O O . ILE A 1 105 ? -1.349 3.571 -26.056 1.00 19.17 105 ILE A O 1
ATOM 725 N N . CYS A 1 106 ? -3.311 4.530 -25.484 1.00 18.95 106 CYS A N 1
ATOM 726 C CA . CYS A 1 106 ? -2.673 5.598 -24.761 1.00 19.36 106 CYS A CA 1
ATOM 727 C C . CYS A 1 106 ? -1.860 5.070 -23.586 1.00 20.49 106 CYS A C 1
ATOM 728 O O . CYS A 1 106 ? -0.747 5.549 -23.324 1.00 19.52 106 CYS A O 1
ATOM 731 N N . ILE A 1 107 ? -2.389 4.059 -22.898 1.00 19.84 107 ILE A N 1
ATOM 732 C CA . ILE A 1 107 ? -1.675 3.459 -21.743 1.00 20.68 107 ILE A CA 1
ATOM 733 C C . ILE A 1 107 ? -0.418 2.709 -22.223 1.00 20.88 107 ILE A C 1
ATOM 734 O O . ILE A 1 107 ? 0.675 2.852 -21.657 1.00 20.33 107 ILE A O 1
ATOM 739 N N . TYR A 1 108 ? -0.584 1.943 -23.294 1.00 20.53 108 TYR A N 1
ATOM 740 C CA . TYR A 1 108 ? 0.509 1.228 -23.923 1.00 21.81 108 TYR A CA 1
ATOM 741 C C . TYR A 1 108 ? 1.631 2.215 -24.259 1.00 20.76 108 TYR A C 1
ATOM 742 O O . TYR A 1 108 ? 2.796 1.997 -23.895 1.00 18.60 108 TYR A O 1
ATOM 751 N N . LEU A 1 109 ? 1.266 3.311 -24.918 1.00 21.04 109 LEU A N 1
ATOM 752 C CA . LEU A 1 109 ? 2.256 4.297 -25.396 1.00 20.13 109 LEU A CA 1
ATOM 753 C C . LEU A 1 109 ? 2.938 5.036 -24.259 1.00 20.70 109 LEU A C 1
ATOM 754 O O . LEU A 1 109 ? 4.178 5.146 -24.213 1.00 20.50 109 LEU A O 1
ATOM 759 N N . ALA A 1 110 ? 2.147 5.500 -23.294 1.00 21.20 110 ALA A N 1
ATOM 760 C CA . ALA A 1 110 ? 2.724 6.191 -22.159 1.00 20.80 110 ALA A CA 1
ATOM 761 C C . ALA A 1 110 ? 3.623 5.296 -21.309 1.00 22.08 110 ALA A C 1
ATOM 762 O O . ALA A 1 110 ? 4.646 5.756 -20.791 1.00 22.02 110 ALA A O 1
ATOM 764 N N . ASN A 1 111 ? 3.269 4.016 -21.192 1.00 23.20 111 ASN A N 1
ATOM 765 C CA . ASN A 1 111 ? 4.097 3.074 -20.444 1.00 25.85 111 ASN A CA 1
ATOM 766 C C . ASN A 1 111 ? 5.474 2.924 -21.070 1.00 24.23 111 ASN A C 1
ATOM 767 O O . ASN A 1 111 ? 6.474 2.973 -20.364 1.00 21.93 111 ASN A O 1
ATOM 772 N N . ILE A 1 112 ? 5.522 2.783 -22.396 1.00 23.06 112 ILE A N 1
ATOM 773 C CA . ILE A 1 112 ? 6.808 2.712 -23.120 1.00 22.49 112 ILE A CA 1
ATOM 774 C C . ILE A 1 112 ? 7.553 4.034 -22.971 1.00 22.86 112 ILE A C 1
ATOM 775 O O . ILE A 1 112 ? 8.744 4.075 -22.589 1.00 24.45 112 ILE A O 1
ATOM 780 N N . PHE A 1 113 ? 6.836 5.120 -23.221 1.00 21.73 113 PHE A N 1
ATOM 781 C CA . PHE A 1 113 ? 7.415 6.459 -23.094 1.00 22.44 113 PHE A CA 1
ATOM 782 C C . PHE A 1 113 ? 8.062 6.711 -21.722 1.00 22.28 113 PHE A C 1
ATOM 783 O O . PHE A 1 113 ? 9.201 7.213 -21.645 1.00 23.24 113 PHE A O 1
ATOM 791 N N . ASN A 1 114 ? 7.345 6.391 -20.652 1.00 22.29 114 ASN A N 1
ATOM 792 C CA . ASN A 1 114 ? 7.892 6.474 -19.293 1.00 23.24 114 ASN A CA 1
ATOM 793 C C . ASN A 1 114 ? 9.137 5.602 -19.131 1.00 26.01 114 ASN A C 1
ATOM 794 O O . ASN A 1 114 ? 10.064 5.978 -18.421 1.00 25.92 114 ASN A O 1
ATOM 799 N N . LYS A 1 115 ? 9.135 4.427 -19.761 1.00 26.95 115 LYS A N 1
ATOM 800 C CA . LYS A 1 115 ? 10.267 3.497 -19.666 1.00 30.29 115 LYS A CA 1
ATOM 801 C C . LYS A 1 115 ? 11.514 4.057 -20.326 1.00 30.35 115 LYS A C 1
ATOM 802 O O . LYS A 1 115 ? 12.608 3.727 -19.913 1.00 30.36 115 LYS A O 1
ATOM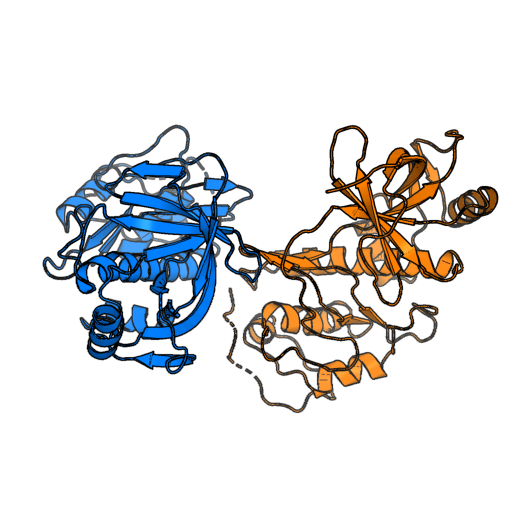 808 N N . LEU A 1 116 ? 11.357 4.947 -21.308 1.00 29.86 116 LEU A N 1
ATOM 809 C CA . LEU A 1 116 ? 12.529 5.672 -21.855 1.00 30.77 116 LEU A CA 1
ATOM 810 C C . LEU A 1 116 ? 13.233 6.565 -20.828 1.00 31.36 116 LEU A C 1
ATOM 811 O O . LEU A 1 116 ? 14.388 6.929 -21.022 1.00 32.10 116 LEU A O 1
ATOM 816 N N . ASN A 1 117 ? 12.541 6.900 -19.736 1.00 33.74 117 ASN A N 1
ATOM 817 C CA . ASN A 1 117 ? 13.069 7.768 -18.674 1.00 34.83 117 ASN A CA 1
ATOM 818 C C . ASN A 1 117 ? 13.820 8.996 -19.233 1.00 35.20 117 ASN A C 1
ATOM 819 O O . ASN A 1 117 ? 14.911 9.346 -18.774 1.00 31.48 117 ASN A O 1
ATOM 824 N N . VAL A 1 118 ? 13.233 9.633 -20.246 1.00 32.81 118 VAL A N 1
ATOM 825 C CA . VAL A 1 118 ? 13.756 10.908 -20.762 1.00 32.80 118 VAL A CA 1
ATOM 826 C C . VAL A 1 118 ? 13.245 12.098 -19.961 1.00 32.12 118 VAL A C 1
ATOM 827 O O . VAL A 1 118 ? 13.758 13.203 -20.101 1.00 34.26 118 VAL A O 1
ATOM 831 N N . SER A 1 119 ? 12.267 11.880 -19.097 1.00 30.87 119 SER A N 1
ATOM 832 C CA . SER A 1 119 ? 11.777 12.971 -18.271 1.00 30.40 119 SER A CA 1
ATOM 833 C C . SER A 1 119 ? 11.544 12.496 -16.841 1.00 31.66 119 SER A C 1
ATOM 834 O O . SER A 1 119 ? 11.166 11.351 -16.639 1.00 31.01 119 SER A O 1
ATOM 837 N N . PRO A 1 120 ? 11.732 13.388 -15.846 1.00 34.85 120 PRO A N 1
ATOM 838 C CA . PRO A 1 120 ? 11.300 13.089 -14.470 1.00 34.78 120 PRO A CA 1
ATOM 839 C C . PRO A 1 120 ? 9.779 12.972 -14.349 1.00 35.36 120 PRO A C 1
ATOM 840 O O . PRO A 1 120 ? 9.287 12.417 -13.363 1.00 32.75 120 PRO A O 1
ATOM 844 N N . ASN A 1 121 ? 9.039 13.498 -15.332 1.00 32.02 121 ASN A N 1
ATOM 845 C CA . ASN A 1 121 ? 7.577 13.488 -15.268 1.00 31.62 121 ASN A CA 1
ATOM 846 C C . ASN A 1 121 ? 7.042 12.211 -15.879 1.00 30.47 121 ASN A C 1
ATOM 847 O O . ASN A 1 121 ? 7.413 11.853 -16.995 1.00 32.42 121 ASN A O 1
ATOM 852 N N . LYS A 1 122 ? 6.155 11.538 -15.164 1.00 28.22 122 LYS A N 1
ATOM 853 C CA . LYS A 1 122 ? 5.616 10.277 -15.665 1.00 29.70 122 LYS A CA 1
ATOM 854 C C . LYS A 1 122 ? 4.165 10.460 -16.066 1.00 28.30 122 LYS A C 1
ATOM 855 O O . LYS A 1 122 ? 3.412 11.135 -15.372 1.00 29.75 122 LYS A O 1
ATOM 861 N N . LEU A 1 123 ? 3.780 9.871 -17.200 1.00 28.79 123 LEU A N 1
ATOM 862 C CA . LEU A 1 123 ? 2.419 9.998 -17.730 1.00 26.18 123 LEU A CA 1
ATOM 863 C C . LEU A 1 123 ? 1.601 8.764 -17.414 1.00 25.59 123 LEU A C 1
ATOM 864 O O . LEU A 1 123 ? 2.005 7.644 -17.737 1.00 23.42 123 LEU A O 1
ATOM 869 N N . HIS A 1 124 ? 0.448 8.971 -16.797 1.00 24.69 124 HIS A N 1
ATOM 870 C CA . HIS A 1 124 ? -0.447 7.852 -16.504 1.00 25.65 124 HIS A CA 1
ATOM 871 C C . HIS A 1 124 ? -1.827 8.133 -16.947 1.00 23.97 124 HIS A C 1
ATOM 872 O O . HIS A 1 124 ? -2.522 8.933 -16.339 1.00 26.30 124 HIS A O 1
ATOM 879 N N . PHE A 1 125 ? -2.263 7.437 -17.984 1.00 21.84 125 PHE A N 1
ATOM 880 C CA . PHE A 1 125 ? -3.637 7.524 -18.407 1.00 22.90 125 PHE A CA 1
ATOM 881 C C . PHE A 1 125 ? -4.499 6.652 -17.474 1.00 23.65 125 PHE A C 1
ATOM 882 O O . PHE A 1 125 ? -4.084 5.553 -17.116 1.00 24.25 125 PHE A O 1
ATOM 890 N N . LEU A 1 126 ? -5.653 7.159 -17.037 1.00 22.98 126 LEU A N 1
ATOM 891 C CA . LEU A 1 126 ? -6.563 6.337 -16.191 1.00 24.93 126 LEU A CA 1
ATOM 892 C C . LEU A 1 126 ? -7.008 5.082 -16.912 1.00 24.24 126 LEU A C 1
ATOM 893 O O . LEU A 1 126 ? -7.516 5.185 -18.030 1.00 23.87 126 LEU A O 1
ATOM 898 N N . PRO A 1 127 ? -6.880 3.902 -16.263 1.00 25.43 127 PRO A N 1
ATOM 899 C CA . PRO A 1 127 ? -7.520 2.731 -16.847 1.00 25.13 127 PRO A CA 1
ATOM 900 C C . PRO A 1 127 ? -8.994 3.013 -17.105 1.00 25.05 127 PRO A C 1
ATOM 901 O O . PRO A 1 127 ? -9.646 3.737 -16.332 1.00 26.28 127 PRO A O 1
ATOM 905 N N . ASN A 1 128 ? -9.494 2.474 -18.209 1.00 25.60 128 ASN A N 1
ATOM 906 C CA . ASN A 1 128 ? -10.904 2.536 -18.551 1.00 28.08 128 ASN A CA 1
ATOM 907 C C . ASN A 1 128 ? -11.400 1.113 -18.771 1.00 28.90 128 ASN A C 1
ATOM 908 O O . ASN A 1 128 ? -10.818 0.381 -19.567 1.00 28.39 128 ASN A O 1
ATOM 913 N N . TYR A 1 129 ? -12.474 0.716 -18.103 1.00 27.16 129 TYR A N 1
ATOM 914 C CA . TYR A 1 129 ? -13.085 -0.574 -18.461 1.00 27.26 129 TYR A CA 1
ATOM 915 C C . TYR A 1 129 ? -14.593 -0.490 -18.496 1.00 25.93 129 TYR A C 1
ATOM 916 O O . TYR A 1 129 ? -15.166 0.574 -18.289 1.00 25.11 129 TYR A O 1
ATOM 925 N N . LEU A 1 130 ? -15.243 -1.607 -18.788 1.00 24.68 130 LEU A N 1
ATOM 926 C CA . LEU A 1 130 ? -16.698 -1.615 -18.836 1.00 23.88 130 LEU A CA 1
ATOM 927 C C . LEU A 1 130 ? -17.279 -2.393 -17.680 1.00 22.67 130 LEU A C 1
ATOM 928 O O . LEU A 1 130 ? -16.625 -3.278 -17.122 1.00 23.16 130 LEU A O 1
ATOM 933 N N . PHE A 1 131 ? -18.515 -2.060 -17.329 1.00 23.26 131 PHE A N 1
ATOM 934 C CA . PHE A 1 131 ? -19.268 -2.791 -16.312 1.00 23.86 131 PHE A CA 1
ATOM 935 C C . PHE A 1 131 ? -20.681 -3.017 -16.802 1.00 22.89 131 PHE A C 1
ATOM 936 O O . PHE A 1 131 ? -21.330 -2.082 -17.278 1.00 23.58 131 PHE A O 1
ATOM 944 N N . ILE A 1 132 ? -21.142 -4.255 -16.680 1.00 22.39 132 ILE A N 1
ATOM 945 C CA . ILE A 1 132 ? -22.540 -4.602 -16.883 1.00 24.28 132 ILE A CA 1
ATOM 946 C C . ILE A 1 132 ? -23.103 -5.307 -15.641 1.00 23.98 132 ILE A C 1
ATOM 947 O O . ILE A 1 132 ? -22.422 -6.129 -15.043 1.00 23.44 132 ILE A O 1
ATOM 952 N N . PRO A 1 133 ? -24.344 -4.956 -15.244 1.00 25.74 133 PRO A N 1
ATOM 953 C CA . PRO A 1 133 ? -24.965 -5.663 -14.136 1.00 26.37 133 PRO A CA 1
ATOM 954 C C . PRO A 1 133 ? -25.329 -7.080 -14.563 1.00 25.67 133 PRO A C 1
ATOM 955 O O . PRO A 1 133 ? -25.632 -7.303 -15.731 1.00 25.53 133 PRO A O 1
ATOM 959 N N . SER A 1 134 ? -25.313 -8.007 -13.611 1.00 26.18 134 SER A N 1
ATOM 960 C CA . SER A 1 134 ? -25.650 -9.408 -13.862 1.00 26.34 134 SER A CA 1
ATOM 961 C C . SER A 1 134 ? -26.112 -10.067 -12.571 1.00 26.89 134 SER A C 1
ATOM 962 O O . SER A 1 134 ? -25.511 -9.854 -11.530 1.00 27.01 134 SER A O 1
ATOM 965 N N . PRO A 1 135 ? -27.192 -10.859 -12.644 1.00 27.50 135 PRO A N 1
ATOM 966 C CA . PRO A 1 135 ? -27.643 -11.635 -11.478 1.00 29.35 135 PRO A CA 1
ATOM 967 C C . PRO A 1 135 ? -26.711 -12.811 -11.237 1.00 30.76 135 PRO A C 1
ATOM 968 O O . PRO A 1 135 ? -26.664 -13.348 -10.130 1.00 30.86 135 PRO A O 1
ATOM 972 N N . THR A 1 136 ? -25.964 -13.179 -12.273 1.00 31.36 136 THR A N 1
ATOM 973 C CA . THR A 1 136 ? -25.171 -14.405 -12.286 1.00 35.94 136 THR A CA 1
ATOM 974 C C . THR A 1 136 ? -23.665 -14.117 -12.380 1.00 35.35 136 THR A C 1
ATOM 975 O O . THR A 1 136 ? -23.261 -13.023 -12.769 1.00 31.54 136 THR A O 1
ATOM 979 N N . LYS A 1 137 ? -22.847 -15.116 -12.055 1.00 33.98 137 LYS A N 1
ATOM 980 C CA . LYS A 1 137 ? -21.391 -14.949 -12.033 1.00 35.26 137 LYS A CA 1
ATOM 981 C C . LYS A 1 137 ? -20.657 -16.052 -12.788 1.00 32.11 137 LYS A C 1
ATOM 982 O O . LYS A 1 137 ? -19.454 -16.215 -12.628 1.00 33.79 137 LYS A O 1
ATOM 988 N N . ASP A 1 138 ? -21.377 -16.793 -13.620 1.00 31.87 138 ASP A N 1
ATOM 989 C CA . ASP A 1 138 ? -20.767 -17.917 -14.336 1.00 33.41 138 ASP A CA 1
ATOM 990 C C . ASP A 1 138 ? -19.654 -17.551 -15.352 1.00 31.65 138 ASP A C 1
ATOM 991 O O . ASP A 1 138 ? -18.858 -18.407 -15.709 1.00 28.89 138 ASP A O 1
ATOM 996 N N . LEU A 1 139 ? -19.598 -16.295 -15.802 1.00 27.95 139 LEU A N 1
ATOM 997 C CA . LEU A 1 139 ? -18.565 -15.891 -16.756 1.00 25.61 139 LEU A CA 1
ATOM 998 C C . LEU A 1 139 ? -17.333 -15.397 -16.027 1.00 25.39 139 LEU A C 1
ATOM 999 O O . LEU A 1 139 ? -16.399 -14.865 -16.650 1.00 26.83 139 LEU A O 1
ATOM 1004 N N . ASP A 1 140 ? -17.306 -15.557 -14.706 1.00 23.82 140 ASP A N 1
ATOM 1005 C CA . ASP A 1 140 ? -16.205 -14.994 -13.918 1.00 25.81 140 ASP A CA 1
ATOM 1006 C C . ASP A 1 140 ? -14.905 -15.636 -14.339 1.00 26.05 140 ASP A C 1
ATOM 1007 O O . ASP A 1 140 ? -14.815 -16.867 -14.404 1.00 25.31 140 ASP A O 1
ATOM 1012 N N . GLY A 1 141 ? -13.923 -14.800 -14.656 1.00 25.67 141 GLY A N 1
ATOM 1013 C CA . GLY A 1 141 ? -12.583 -15.268 -15.016 1.00 25.87 141 GLY A CA 1
ATOM 1014 C C . GLY A 1 141 ? -12.410 -15.792 -16.435 1.00 26.61 141 GLY A C 1
ATOM 1015 O O . GLY A 1 141 ? -11.311 -16.241 -16.776 1.00 26.59 141 GLY A O 1
ATOM 1016 N N . LYS A 1 142 ? -13.473 -15.756 -17.249 1.00 25.79 142 LYS A N 1
ATOM 1017 C CA . LYS A 1 142 ? -13.450 -16.304 -18.612 1.00 24.11 142 LYS A CA 1
ATOM 1018 C C . LYS A 1 142 ? -13.158 -15.230 -19.675 1.00 22.90 142 LYS A C 1
ATOM 1019 O O . LYS A 1 142 ? -13.550 -14.066 -19.550 1.00 22.44 142 LYS A O 1
ATOM 1025 N N . ILE A 1 143 ? -12.491 -15.642 -20.746 1.00 23.52 143 ILE A N 1
ATOM 1026 C CA . ILE A 1 143 ? -12.218 -14.747 -21.883 1.00 20.63 143 ILE A CA 1
ATOM 1027 C C . ILE A 1 143 ? -13.200 -15.016 -23.014 1.00 19.63 143 ILE A C 1
ATOM 1028 O O . ILE A 1 143 ? -13.339 -16.151 -23.479 1.00 19.62 143 ILE A O 1
ATOM 1033 N N . LEU A 1 144 ? -13.866 -13.962 -23.469 1.00 18.15 144 LEU A N 1
ATOM 1034 C CA . LEU A 1 144 ? -14.912 -14.060 -24.475 1.00 18.06 144 LEU A CA 1
ATOM 1035 C C . LEU A 1 144 ? -14.522 -13.320 -25.744 1.00 18.45 144 LEU A C 1
ATOM 1036 O O . LEU A 1 144 ? -13.758 -12.360 -25.702 1.00 17.47 144 LEU A O 1
ATOM 1041 N N . THR A 1 145 ? -15.044 -13.753 -26.885 1.00 19.59 145 THR A N 1
ATOM 1042 C CA . THR A 1 145 ? -14.831 -13.024 -28.135 1.00 20.04 145 THR A CA 1
ATOM 1043 C C . THR A 1 145 ? -15.648 -11.738 -28.085 1.00 21.34 145 THR A C 1
ATOM 1044 O O . THR A 1 145 ? -16.483 -11.572 -27.179 1.00 21.25 145 THR A O 1
ATOM 1048 N N . LEU A 1 146 ? -15.445 -10.851 -29.061 1.00 21.80 146 LEU A N 1
ATOM 1049 C CA . LEU A 1 146 ? -16.309 -9.673 -29.198 1.00 22.74 146 LEU A CA 1
ATOM 1050 C C . LEU A 1 146 ? -17.768 -10.094 -29.343 1.00 21.41 146 LEU A C 1
ATOM 1051 O O . LEU A 1 146 ? -18.632 -9.503 -28.725 1.00 21.85 146 LEU A O 1
ATOM 1056 N N . GLU A 1 147 ? -18.044 -11.095 -30.183 1.00 20.91 147 GLU A N 1
ATOM 1057 C CA . GLU A 1 147 ? -19.425 -11.554 -30.342 1.00 20.67 147 GLU A CA 1
ATOM 1058 C C . GLU A 1 147 ? -20.039 -12.111 -29.050 1.00 20.14 147 GLU A C 1
ATOM 1059 O O . GLU A 1 147 ? -21.199 -11.805 -28.732 1.00 19.27 147 GLU A O 1
ATOM 1065 N N . GLN A 1 148 ? -19.276 -12.896 -28.290 1.00 19.32 148 GLN A N 1
ATOM 1066 C CA . GLN A 1 148 ? -19.763 -13.397 -27.012 1.00 19.26 148 GLN A CA 1
ATOM 1067 C C . GLN A 1 148 ? -19.997 -12.259 -26.010 1.00 19.81 148 GLN A C 1
ATOM 1068 O O . GLN A 1 148 ? -20.923 -12.301 -25.199 1.00 19.00 148 GLN A O 1
ATOM 1074 N N . THR A 1 149 ? -19.162 -11.226 -26.081 1.00 20.02 149 THR A N 1
ATOM 1075 C CA . THR A 1 149 ? -19.343 -10.061 -25.239 1.00 18.59 149 THR A CA 1
ATOM 1076 C C . THR A 1 149 ? -20.633 -9.310 -25.607 1.00 19.97 149 THR A C 1
ATOM 1077 O O . THR A 1 149 ? -21.391 -8.890 -24.705 1.00 19.82 149 THR A O 1
ATOM 1081 N N . GLU A 1 150 ? -20.891 -9.167 -26.912 1.00 19.42 150 GLU A N 1
ATOM 1082 C CA . GLU A 1 150 ? -22.153 -8.597 -27.404 1.00 21.06 150 GLU A CA 1
ATOM 1083 C C . GLU A 1 150 ? -23.355 -9.360 -26.817 1.00 20.58 150 GLU A C 1
ATOM 1084 O O . GLU A 1 150 ? -24.339 -8.746 -26.400 1.00 18.32 150 GLU A O 1
ATOM 1090 N N . GLN A 1 151 ? -23.270 -10.695 -26.801 1.00 19.74 151 GLN A N 1
ATOM 1091 C CA . GLN A 1 151 ? -24.374 -11.547 -26.302 1.00 20.78 151 GLN A CA 1
ATOM 1092 C C . GLN A 1 151 ? -24.530 -11.397 -24.796 1.00 20.32 151 GLN A C 1
ATOM 1093 O O . GLN A 1 151 ? -25.653 -11.358 -24.292 1.00 22.74 151 GLN A O 1
ATOM 1099 N N . ALA A 1 152 ? -23.418 -11.354 -24.058 1.00 19.04 152 ALA A N 1
ATOM 1100 C CA . ALA A 1 152 ? -23.493 -11.077 -22.614 1.00 20.18 152 ALA A CA 1
ATOM 1101 C C . ALA A 1 152 ? -24.098 -9.697 -22.337 1.00 20.58 152 ALA A C 1
ATOM 1102 O O . ALA A 1 152 ? -24.967 -9.570 -21.454 1.00 21.49 152 ALA A O 1
ATOM 1104 N N . VAL A 1 153 ? -23.676 -8.672 -23.085 1.00 18.88 153 VAL A N 1
ATOM 1105 C CA . VAL A 1 153 ? -24.287 -7.344 -22.968 1.00 20.69 153 VAL A CA 1
ATOM 1106 C C . VAL A 1 153 ? -25.806 -7.363 -23.269 1.00 21.56 153 VAL A C 1
ATOM 1107 O O . VAL A 1 153 ? -26.603 -6.792 -22.530 1.00 20.06 153 VAL A O 1
ATOM 1111 N N . ALA A 1 154 ? -26.188 -8.001 -24.372 1.00 21.23 154 ALA A N 1
ATOM 1112 C CA . ALA A 1 154 ? -27.589 -8.099 -24.798 1.00 23.14 154 ALA A CA 1
ATOM 1113 C C . ALA A 1 154 ? -28.479 -8.765 -23.751 1.00 25.58 154 ALA A C 1
ATOM 1114 O O . ALA A 1 154 ? -29.627 -8.328 -23.535 1.00 28.45 154 ALA A O 1
ATOM 1116 N N . ALA A 1 155 ? -27.943 -9.800 -23.100 1.00 26.45 155 ALA A N 1
ATOM 1117 C CA . ALA A 1 155 ? -28.679 -10.571 -22.095 1.00 27.80 155 ALA A CA 1
ATOM 1118 C C . ALA A 1 155 ? -29.078 -9.675 -20.944 1.00 28.49 155 ALA A C 1
ATOM 1119 O O . ALA A 1 155 ? -30.145 -9.850 -20.363 1.00 29.02 155 ALA A O 1
ATOM 1121 N N . THR A 1 156 ? -28.209 -8.718 -20.631 1.00 29.16 156 THR A N 1
ATOM 1122 C CA . THR A 1 156 ? -28.491 -7.634 -19.683 1.00 31.88 156 THR A CA 1
ATOM 1123 C C . THR A 1 156 ? -29.542 -6.649 -20.195 1.00 33.16 156 THR A C 1
ATOM 1124 O O . THR A 1 156 ? -30.292 -6.045 -19.410 1.00 30.67 156 THR A O 1
ATOM 1128 N N . CYS A 1 157 ? -29.564 -6.471 -21.515 1.00 34.11 157 CYS A N 1
ATOM 1129 C CA . CYS A 1 157 ? -30.347 -5.428 -22.167 1.00 35.84 157 CYS A CA 1
ATOM 1130 C C . CYS A 1 157 ? -30.107 -4.009 -21.618 1.00 35.78 157 CYS A C 1
ATOM 1131 O O . CYS A 1 157 ? -31.038 -3.218 -21.473 1.00 34.11 157 CYS A O 1
ATOM 1134 N N . ARG A 1 158 ? -28.857 -3.697 -21.293 1.00 33.45 158 ARG A N 1
ATOM 1135 C CA . ARG A 1 158 ? -28.516 -2.342 -20.896 1.00 35.09 158 ARG A CA 1
ATOM 1136 C C . ARG A 1 158 ? -27.202 -1.941 -21.540 1.00 33.31 158 ARG A C 1
ATOM 1137 O O . ARG A 1 158 ? -26.378 -2.788 -21.847 1.00 32.57 158 ARG A O 1
ATOM 1145 N N . THR A 1 159 ? -27.017 -0.643 -21.737 1.00 33.88 159 THR A N 1
ATOM 1146 C CA . THR A 1 159 ? -25.748 -0.126 -22.222 1.00 33.71 159 THR A CA 1
ATOM 1147 C C . THR A 1 159 ? -24.752 -0.295 -21.074 1.00 31.00 159 THR A C 1
ATOM 1148 O O . THR A 1 159 ? -25.046 0.084 -19.951 1.00 27.65 159 THR A O 1
ATOM 1152 N N . PRO A 1 160 ? -23.577 -0.906 -21.349 1.00 29.67 160 PRO A N 1
ATOM 1153 C CA . PRO A 1 160 ? -22.536 -0.969 -20.332 1.00 28.42 160 PRO A CA 1
ATOM 1154 C C . PRO A 1 160 ? -22.146 0.432 -19.827 1.00 29.16 160 PRO A C 1
ATOM 1155 O O . PRO A 1 160 ? -22.283 1.424 -20.564 1.00 29.18 160 PRO A O 1
ATOM 1159 N N . ASN A 1 161 ? -21.675 0.512 -18.588 1.00 28.79 161 ASN A N 1
ATOM 1160 C CA . ASN A 1 161 ? -21.080 1.744 -18.065 1.00 28.99 161 ASN A CA 1
ATOM 1161 C C . ASN A 1 161 ? -19.609 1.720 -18.341 1.00 28.95 161 ASN A C 1
ATOM 1162 O O . ASN A 1 161 ? -19.044 0.645 -18.433 1.00 29.77 161 ASN A O 1
ATOM 1167 N N . PHE A 1 162 ? -18.986 2.894 -18.487 1.00 29.66 162 PHE A N 1
ATOM 1168 C CA . PHE A 1 162 ? -17.527 3.022 -18.427 1.00 29.02 162 PHE A CA 1
ATOM 1169 C C . PHE A 1 162 ? -17.182 3.103 -16.954 1.00 28.52 162 PHE A C 1
ATOM 1170 O O . PHE A 1 162 ? -17.920 3.702 -16.180 1.00 29.47 162 PHE A O 1
ATOM 1178 N N . VAL A 1 163 ? -16.077 2.494 -16.563 1.00 27.29 163 VAL A N 1
ATOM 1179 C CA . VAL A 1 163 ? -15.573 2.611 -15.195 1.00 28.42 163 VAL A CA 1
ATOM 1180 C C . VAL A 1 163 ? -14.143 3.169 -15.230 1.00 29.11 163 VAL A C 1
ATOM 1181 O O . VAL A 1 163 ? -13.330 2.746 -16.043 1.00 29.53 163 VAL A O 1
ATOM 1185 N N . GLU A 1 164 ? -13.824 4.091 -14.334 1.00 30.08 164 GLU A N 1
ATOM 1186 C CA . GLU A 1 164 ? -12.446 4.609 -14.230 1.00 29.93 164 GLU A CA 1
ATOM 1187 C C . GLU A 1 164 ? -12.159 4.969 -12.790 1.00 29.37 164 GLU A C 1
ATOM 1188 O O . GLU A 1 164 ? -13.094 5.316 -12.064 1.00 27.58 164 GLU A O 1
ATOM 1194 N N . PRO A 1 165 ? -10.884 4.855 -12.347 1.00 30.29 165 PRO A N 1
ATOM 1195 C CA . PRO A 1 165 ? -10.629 5.287 -10.974 1.00 31.20 165 PRO A CA 1
ATOM 1196 C C . PRO A 1 165 ? -10.980 6.762 -10.823 1.00 32.52 165 PRO A C 1
ATOM 1197 O O . PRO A 1 165 ? -10.953 7.528 -11.803 1.00 32.33 165 PRO A O 1
ATOM 1201 N N . TYR A 1 166 ? -11.360 7.137 -9.607 1.00 34.23 166 TYR A N 1
ATOM 1202 C CA . TYR A 1 166 ? -11.659 8.522 -9.271 1.00 35.40 166 TYR A CA 1
ATOM 1203 C C . TYR A 1 166 ? -10.371 9.345 -9.283 1.00 35.23 166 TYR A C 1
ATOM 1204 O O . TYR A 1 166 ? -9.312 8.888 -8.833 1.00 33.83 166 TYR A O 1
ATOM 1213 N N . LEU A 1 167 ? -10.469 10.551 -9.821 1.00 36.70 167 LEU A N 1
ATOM 1214 C CA . LEU A 1 167 ? -9.317 11.434 -9.940 1.00 37.30 167 LEU A CA 1
ATOM 1215 C C . LEU A 1 167 ? -9.651 12.805 -9.369 1.00 37.52 167 LEU A C 1
ATOM 1216 O O . LEU A 1 167 ? -10.522 13.496 -9.888 1.00 42.26 167 LEU A O 1
ATOM 1221 N N . SER A 1 168 ? -8.962 13.182 -8.296 1.00 39.64 168 SER A N 1
ATOM 1222 C CA . SER A 1 168 ? -9.122 14.508 -7.703 1.00 41.37 168 SER A CA 1
ATOM 1223 C C . SER A 1 168 ? -7.952 15.442 -8.070 1.00 37.31 168 SER A C 1
ATOM 1224 O O . SER A 1 168 ? -6.863 14.974 -8.438 1.00 36.39 168 SER A O 1
ATOM 1227 N N . GLY A 1 169 ? -8.185 16.752 -7.967 1.00 34.81 169 GLY A N 1
ATOM 1228 C CA . GLY A 1 169 ? -7.152 17.763 -8.279 1.00 35.26 169 GLY A CA 1
ATOM 1229 C C . GLY A 1 169 ? -7.648 18.776 -9.297 1.00 34.88 169 GLY A C 1
ATOM 1230 O O . GLY A 1 169 ? -8.816 18.715 -9.711 1.00 34.41 169 GLY A O 1
ATOM 1231 N N . TYR A 1 170 ? -6.776 19.706 -9.702 1.00 35.64 170 TYR A N 1
ATOM 1232 C CA . TYR A 1 170 ? -7.168 20.724 -10.678 1.00 35.98 170 TYR A CA 1
ATOM 1233 C C . TYR A 1 170 ? -6.930 20.219 -12.092 1.00 33.31 170 TYR A C 1
ATOM 1234 O O . TYR A 1 170 ? -5.805 19.951 -12.493 1.00 33.21 170 TYR A O 1
ATOM 1243 N N . PHE A 1 171 ? -8.025 20.081 -12.817 1.00 30.54 171 PHE A N 1
ATOM 1244 C CA . PHE A 1 171 ? -8.037 19.495 -14.155 1.00 31.66 171 PHE A CA 1
ATOM 1245 C C . PHE A 1 171 ? -7.668 20.565 -15.190 1.00 28.22 171 PHE A C 1
ATOM 1246 O O . PHE A 1 171 ? -8.259 21.648 -15.192 1.00 24.66 171 PHE A O 1
ATOM 1254 N N . ILE A 1 172 ? -6.668 20.263 -16.032 1.00 25.77 172 ILE A N 1
ATOM 1255 C CA . ILE A 1 172 ? -6.173 21.178 -17.092 1.00 25.00 172 ILE A CA 1
ATOM 1256 C C . ILE A 1 172 ? -6.210 20.464 -18.446 1.00 24.08 172 ILE A C 1
ATOM 1257 O O . ILE A 1 172 ? -5.759 19.306 -18.558 1.00 22.25 172 ILE A O 1
ATOM 1262 N N . LYS A 1 173 ? -6.674 21.167 -19.482 1.00 23.57 173 LYS A N 1
ATOM 1263 C CA . LYS A 1 173 ? -6.529 20.712 -20.868 1.00 24.09 173 LYS A CA 1
ATOM 1264 C C . LYS A 1 173 ? -5.224 21.332 -21.421 1.00 23.49 173 LYS A C 1
ATOM 1265 O O . LYS A 1 173 ? -5.140 22.548 -21.616 1.00 22.86 173 LYS A O 1
ATOM 1271 N N . TYR A 1 174 ? -4.201 20.498 -21.618 1.00 22.32 174 TYR A N 1
ATOM 1272 C CA . TYR A 1 174 ? -2.857 20.959 -21.952 1.00 21.61 174 TYR A CA 1
ATOM 1273 C C . TYR A 1 174 ? -2.673 21.187 -23.448 1.00 21.37 174 TYR A C 1
ATOM 1274 O O . TYR A 1 174 ? -2.009 22.141 -23.862 1.00 21.10 174 TYR A O 1
ATOM 1283 N N . ILE A 1 175 ? -3.270 20.297 -24.249 1.00 21.62 175 ILE A N 1
ATOM 1284 C CA . ILE A 1 175 ? -3.151 20.282 -25.704 1.00 22.84 175 ILE A CA 1
ATOM 1285 C C . ILE A 1 175 ? -4.548 19.843 -26.183 1.00 24.39 175 ILE A C 1
ATOM 1286 O O . ILE A 1 175 ? -5.135 18.935 -25.598 1.00 25.89 175 ILE A O 1
ATOM 1291 N N . ASP A 1 176 ? -5.110 20.465 -27.214 1.00 22.24 176 ASP A N 1
ATOM 1292 C CA . ASP A 1 176 ? -6.404 19.947 -27.705 1.00 23.43 176 ASP A CA 1
ATOM 1293 C C . ASP A 1 176 ? -6.178 19.004 -28.902 1.00 23.16 176 ASP A C 1
ATOM 1294 O O . ASP A 1 176 ? -5.072 18.493 -29.067 1.00 26.64 176 ASP A O 1
ATOM 1299 N N . ASN A 1 177 ? -7.204 18.761 -29.710 1.00 22.68 177 ASN A N 1
ATOM 1300 C CA . ASN A 1 177 ? -7.097 17.834 -30.851 1.00 23.38 177 ASN A CA 1
ATOM 1301 C C . ASN A 1 177 ? -7.045 18.572 -32.186 1.00 22.41 177 ASN A C 1
ATOM 1302 O O . ASN A 1 177 ? -7.428 18.035 -33.226 1.00 22.88 177 ASN A O 1
ATOM 1307 N N . ASN A 1 178 ? -6.571 19.806 -32.154 1.00 23.26 178 ASN A N 1
ATOM 1308 C CA . ASN A 1 178 ? -6.618 20.656 -33.337 1.00 24.68 178 ASN A CA 1
ATOM 1309 C C . ASN A 1 178 ? -5.525 21.737 -33.346 1.00 23.77 178 ASN A C 1
ATOM 1310 O O . ASN A 1 178 ? -5.707 22.817 -33.920 1.00 22.52 178 ASN A O 1
ATOM 1315 N N . GLY A 1 179 ? -4.384 21.442 -32.727 1.00 21.58 179 GLY A N 1
ATOM 1316 C CA . GLY A 1 179 ? -3.236 22.356 -32.844 1.00 22.13 179 GLY A CA 1
ATOM 1317 C C . GLY A 1 179 ? -3.150 23.408 -31.757 1.00 22.21 179 GLY A C 1
ATOM 1318 O O . GLY A 1 179 ? -2.200 24.177 -31.733 1.00 22.42 179 GLY A O 1
ATOM 1319 N N . TRP A 1 180 ? -4.113 23.424 -30.833 1.00 21.48 180 TRP A N 1
ATOM 1320 C CA . TRP A 1 180 ? -4.063 24.398 -29.737 1.00 23.06 180 TRP A CA 1
ATOM 1321 C C . TRP A 1 180 ? -3.220 23.969 -28.562 1.00 23.03 180 TRP A C 1
ATOM 1322 O O . TRP A 1 180 ? -3.176 22.797 -28.199 1.00 21.22 180 TRP A O 1
ATOM 1333 N N . ILE A 1 181 ? -2.502 24.931 -27.988 1.00 23.16 181 ILE A N 1
ATOM 1334 C CA . ILE A 1 181 ? -1.550 24.683 -26.918 1.00 22.87 181 ILE A CA 1
ATOM 1335 C C . ILE A 1 181 ? -1.865 25.561 -25.696 1.00 23.39 181 ILE A C 1
ATOM 1336 O O . ILE A 1 181 ? -1.909 26.784 -25.838 1.00 23.32 181 ILE A O 1
ATOM 1341 N N . ASN A 1 182 ? -2.080 24.964 -24.511 1.00 22.71 182 ASN A N 1
ATOM 1342 C CA . ASN A 1 182 ? -2.100 25.768 -23.276 1.00 27.24 182 ASN A CA 1
ATOM 1343 C C . ASN A 1 182 ? -0.706 26.326 -22.935 1.00 30.05 182 ASN A C 1
ATOM 1344 O O . ASN A 1 182 ? 0.234 25.570 -22.691 1.00 26.78 182 ASN A O 1
ATOM 1349 N N . GLU A 1 183 ? -0.599 27.646 -22.890 1.00 32.83 183 GLU A N 1
ATOM 1350 C CA . GLU A 1 183 ? 0.699 28.320 -22.743 1.00 38.43 183 GLU A CA 1
ATOM 1351 C C . GLU A 1 183 ? 1.247 28.355 -21.318 1.00 39.57 183 GLU A C 1
ATOM 1352 O O . GLU A 1 183 ? 2.410 28.004 -21.089 1.00 40.85 183 GLU A O 1
ATOM 1358 N N . SER A 1 184 ? 0.410 28.780 -20.372 1.00 40.17 184 SER A N 1
ATOM 1359 C CA . SER A 1 184 ? 0.831 28.976 -18.982 1.00 41.27 184 SER A CA 1
ATOM 1360 C C . SER A 1 184 ? 1.168 27.662 -18.293 1.00 42.83 184 SER A C 1
ATOM 1361 O O . SER A 1 184 ? 2.152 27.594 -17.556 1.00 43.68 184 SER A O 1
ATOM 1364 N N . GLU A 1 185 ? 0.375 26.620 -18.559 1.00 37.18 185 GLU A N 1
ATOM 1365 C CA . GLU A 1 185 ? 0.664 25.285 -18.045 1.00 36.67 185 GLU A CA 1
ATOM 1366 C C . GLU A 1 185 ? 1.387 24.378 -19.045 1.00 31.00 185 GLU A C 1
ATOM 1367 O O . GLU A 1 185 ? 1.049 23.217 -19.192 1.00 28.43 185 GLU A O 1
ATOM 1373 N N . PHE A 1 186 ? 2.404 24.922 -19.702 1.00 27.40 186 PHE A N 1
ATOM 1374 C CA . PHE A 1 186 ? 3.183 24.193 -20.683 1.00 26.14 186 PHE A CA 1
ATOM 1375 C C . PHE A 1 186 ? 4.085 23.169 -20.007 1.00 25.50 186 PHE A C 1
ATOM 1376 O O . PHE A 1 186 ? 4.789 23.488 -19.037 1.00 26.56 186 PHE A O 1
ATOM 1384 N N . HIS A 1 187 ? 4.078 21.953 -20.536 1.00 21.19 187 HIS A N 1
ATOM 1385 C CA . HIS A 1 187 ? 4.979 20.900 -20.084 1.00 21.64 187 HIS A CA 1
ATOM 1386 C C . HIS A 1 187 ? 5.586 20.245 -21.285 1.00 21.51 187 HIS A C 1
ATOM 1387 O O . HIS A 1 187 ? 4.880 19.671 -22.112 1.00 20.29 187 HIS A O 1
ATOM 1394 N N . SER A 1 188 ? 6.900 20.362 -21.417 1.00 20.77 188 SER A N 1
ATOM 1395 C CA . SER A 1 188 ? 7.572 19.837 -22.581 1.00 21.46 188 SER A CA 1
ATOM 1396 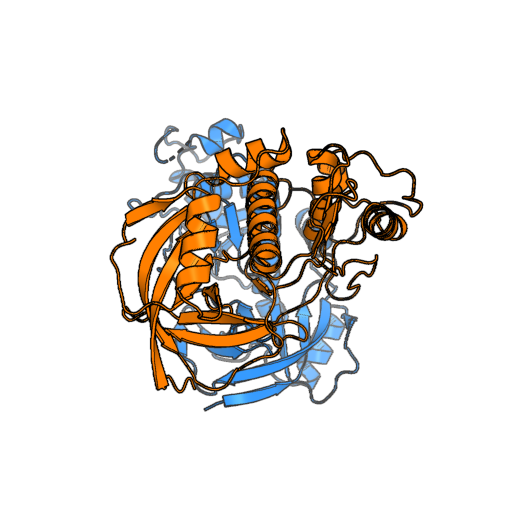C C . SER A 1 188 ? 7.419 18.317 -22.660 1.00 21.47 188 SER A C 1
ATOM 1397 O O . SER A 1 188 ? 7.382 17.751 -23.752 1.00 22.44 188 SER A O 1
ATOM 1400 N N . THR A 1 189 ? 7.327 17.652 -21.508 1.00 19.76 189 THR A N 1
ATOM 1401 C CA . THR A 1 189 ? 7.111 16.191 -21.502 1.00 20.22 189 THR A CA 1
ATOM 1402 C C . THR A 1 189 ? 5.857 15.774 -22.301 1.00 18.48 189 THR A C 1
ATOM 1403 O O . THR A 1 189 ? 5.895 14.815 -23.075 1.00 19.04 189 THR A O 1
ATOM 1407 N N . LEU A 1 190 ? 4.760 16.506 -22.129 1.00 17.65 190 LEU A N 1
ATOM 1408 C CA . LEU A 1 190 ? 3.502 16.180 -22.788 1.00 16.55 190 LEU A CA 1
ATOM 1409 C C . LEU A 1 190 ? 3.573 16.412 -24.285 1.00 16.90 190 LEU A C 1
ATOM 1410 O O . LEU A 1 190 ? 3.024 15.617 -25.078 1.00 15.49 190 LEU A O 1
ATOM 1415 N N . HIS A 1 191 ? 4.220 17.515 -24.683 1.00 15.45 191 HIS A N 1
ATOM 1416 C CA . HIS A 1 191 ? 4.380 17.790 -26.119 1.00 15.95 191 HIS A CA 1
ATOM 1417 C C . HIS A 1 191 ? 5.284 16.801 -26.775 1.00 15.42 191 HIS A C 1
ATOM 1418 O O . HIS A 1 191 ? 5.022 16.356 -27.888 1.00 16.02 191 HIS A O 1
ATOM 1425 N N . ALA A 1 192 ? 6.351 16.404 -26.098 1.00 15.93 192 ALA A N 1
ATOM 1426 C CA . ALA A 1 192 ? 7.261 15.424 -26.707 1.00 16.52 192 ALA A CA 1
ATOM 1427 C C . ALA A 1 192 ? 6.573 14.043 -26.796 1.00 16.41 192 ALA A C 1
ATOM 1428 O O . ALA A 1 192 ? 6.793 13.265 -27.750 1.00 16.85 192 ALA A O 1
ATOM 1430 N N . PHE A 1 193 ? 5.737 13.747 -25.803 1.00 15.66 193 PHE A N 1
ATOM 1431 C CA . PHE A 1 193 ? 4.968 12.504 -25.828 1.00 15.77 193 PHE A CA 1
ATOM 1432 C C . PHE A 1 193 ? 4.106 12.442 -27.078 1.00 16.36 193 PHE A C 1
ATOM 1433 O O . PHE A 1 193 ? 4.097 11.420 -27.793 1.00 16.67 193 PHE A O 1
ATOM 1441 N N . ALA A 1 194 ? 3.363 13.517 -27.338 1.00 15.65 194 ALA A N 1
ATOM 1442 C CA . ALA A 1 194 ? 2.457 13.529 -28.471 1.00 15.29 194 ALA A CA 1
ATOM 1443 C C . ALA A 1 194 ? 3.250 13.310 -29.778 1.00 14.64 194 ALA A C 1
ATOM 1444 O O . ALA A 1 194 ? 2.915 12.448 -30.583 1.00 14.38 194 ALA A O 1
ATOM 1446 N N . HIS A 1 195 ? 4.301 14.088 -29.982 1.00 14.68 195 HIS A N 1
ATOM 1447 C CA . HIS A 1 195 ? 5.172 13.900 -31.158 1.00 15.40 195 HIS A CA 1
ATOM 1448 C C . HIS A 1 195 ? 5.646 12.454 -31.239 1.00 15.36 195 HIS A C 1
ATOM 1449 O O . HIS A 1 195 ? 5.543 11.809 -32.286 1.00 15.67 195 HIS A O 1
ATOM 1456 N N . TRP A 1 196 ? 6.156 11.937 -30.119 1.00 16.08 196 TRP A N 1
ATOM 1457 C CA . TRP A 1 196 ? 6.683 10.567 -30.038 1.00 16.21 196 TRP A CA 1
ATOM 1458 C C . TRP A 1 196 ? 5.635 9.532 -30.419 1.00 16.57 196 TRP A C 1
ATOM 1459 O O . TRP A 1 196 ? 5.965 8.544 -31.100 1.00 16.79 196 TRP A O 1
ATOM 1470 N N . THR A 1 197 ? 4.363 9.746 -30.042 1.00 15.86 197 THR A N 1
ATOM 1471 C CA . THR A 1 197 ? 3.334 8.733 -30.375 1.00 15.88 197 THR A CA 1
ATOM 1472 C C . THR A 1 197 ? 3.277 8.530 -31.870 1.00 16.50 197 THR A C 1
ATOM 1473 O O . THR A 1 197 ? 3.125 7.391 -32.341 1.00 16.80 197 THR A O 1
ATOM 1477 N N . TRP A 1 198 ? 3.401 9.636 -32.609 1.00 15.13 198 TRP A N 1
ATOM 1478 C CA . TRP A 1 198 ? 3.385 9.578 -34.080 1.00 15.98 198 TRP A CA 1
ATOM 1479 C C . TRP A 1 198 ? 4.628 8.890 -34.580 1.00 15.94 198 TRP A C 1
ATOM 1480 O O . TRP A 1 198 ? 4.568 8.114 -35.524 1.00 17.17 198 TRP A O 1
ATOM 1491 N N . VAL A 1 199 ? 5.771 9.137 -33.933 1.00 15.91 199 VAL A N 1
ATOM 1492 C CA . VAL A 1 199 ? 7.001 8.476 -34.344 1.00 16.11 199 VAL A CA 1
ATOM 1493 C C . VAL A 1 199 ? 6.934 6.957 -34.079 1.00 16.65 199 VAL A C 1
ATOM 1494 O O . VAL A 1 199 ? 7.237 6.155 -34.960 1.00 15.56 199 VAL A O 1
ATOM 1498 N N . HIS A 1 200 ? 6.506 6.590 -32.878 1.00 17.84 200 HIS A N 1
ATOM 1499 C CA . HIS A 1 200 ? 6.426 5.186 -32.491 1.00 19.78 200 HIS A CA 1
ATOM 1500 C C . HIS A 1 200 ? 5.490 4.363 -33.343 1.00 19.71 200 HIS A C 1
ATOM 1501 O O . HIS A 1 200 ? 5.745 3.187 -33.576 1.00 19.66 200 HIS A O 1
ATOM 1508 N N . THR A 1 201 ? 4.389 4.965 -33.796 1.00 18.41 201 THR A N 1
ATOM 1509 C CA . THR A 1 201 ? 3.422 4.259 -34.633 1.00 17.79 201 THR A CA 1
ATOM 1510 C C . THR A 1 201 ? 3.690 4.477 -36.116 1.00 18.27 201 THR A C 1
ATOM 1511 O O . THR A 1 201 ? 2.823 4.201 -36.938 1.00 17.89 201 THR A O 1
ATOM 1515 N N . LYS A 1 202 ? 4.900 4.956 -36.446 1.00 18.62 202 LYS A N 1
ATOM 1516 C CA . LYS A 1 202 ? 5.360 5.081 -37.852 1.00 19.36 202 LYS A CA 1
ATOM 1517 C C . LYS A 1 202 ? 4.481 6.012 -38.673 1.00 18.35 202 LYS A C 1
ATOM 1518 O O . LYS A 1 202 ? 4.320 5.819 -39.869 1.00 19.63 202 LYS A O 1
ATOM 1524 N N . GLY A 1 203 ? 3.890 7.018 -38.042 1.00 18.17 203 GLY A N 1
ATOM 1525 C CA . GLY A 1 203 ? 3.110 8.014 -38.778 1.00 17.00 203 GLY A CA 1
ATOM 1526 C C . GLY A 1 203 ? 1.615 7.763 -38.791 1.00 18.75 203 GLY A C 1
ATOM 1527 O O . GLY A 1 203 ? 0.853 8.592 -39.306 1.00 19.64 203 GLY A O 1
ATOM 1528 N N . ALA A 1 204 ? 1.185 6.635 -38.227 1.00 17.43 204 ALA A N 1
ATOM 1529 C CA . ALA A 1 204 ? -0.196 6.185 -38.367 1.00 19.12 204 ALA A CA 1
ATOM 1530 C C . ALA A 1 204 ? -1.202 6.918 -37.447 1.00 19.38 204 ALA A C 1
ATOM 1531 O O . ALA A 1 204 ? -2.362 7.075 -37.793 1.00 18.53 204 ALA A O 1
ATOM 1533 N N . LEU A 1 205 ? -0.759 7.345 -36.273 1.00 20.02 205 LEU A N 1
ATOM 1534 C CA . LEU A 1 205 ? -1.661 8.035 -35.347 1.00 19.65 205 LEU A CA 1
ATOM 1535 C C . LEU A 1 205 ? -0.937 9.082 -34.517 1.00 19.17 205 LEU A C 1
ATOM 1536 O O . LEU A 1 205 ? 0.276 9.084 -34.440 1.00 19.51 205 LEU A O 1
ATOM 1541 N N . LEU A 1 206 ? -1.700 9.967 -33.894 1.00 17.49 206 LEU A N 1
ATOM 1542 C CA . LEU A 1 206 ? -1.134 10.868 -32.900 1.00 17.58 206 LEU A CA 1
ATOM 1543 C C . LEU A 1 206 ? -2.083 11.020 -31.724 1.00 16.84 206 LEU A C 1
ATOM 1544 O O . LEU A 1 206 ? -3.280 11.195 -31.928 1.00 17.02 206 LEU A O 1
ATOM 1549 N N . ILE A 1 207 ? -1.548 10.973 -30.510 1.00 17.55 207 ILE A N 1
ATOM 1550 C CA . ILE A 1 207 ? -2.348 11.165 -29.268 1.00 18.42 207 ILE A CA 1
ATOM 1551 C C . ILE A 1 207 ? -2.331 12.638 -28.873 1.00 19.05 207 ILE A C 1
ATOM 1552 O O . ILE A 1 207 ? -1.269 13.240 -28.813 1.00 18.79 207 ILE A O 1
ATOM 1557 N N . CYS A 1 208 ? -3.508 13.210 -28.631 1.00 20.49 208 CYS A N 1
ATOM 1558 C CA . CYS A 1 208 ? -3.632 14.599 -28.244 1.00 21.74 208 CYS A CA 1
ATOM 1559 C C . CYS A 1 208 ? -4.886 14.702 -27.350 1.00 23.21 208 CYS A C 1
ATOM 1560 O O . CYS A 1 208 ? -5.254 13.707 -26.709 1.00 23.90 208 CYS A O 1
ATOM 1563 N N . ASP A 1 209 ? -5.534 15.868 -27.283 1.00 22.64 209 ASP A N 1
ATOM 1564 C CA . ASP A 1 209 ? -6.495 16.132 -26.178 1.00 23.20 209 ASP A CA 1
ATOM 1565 C C . ASP A 1 209 ? -5.899 15.632 -24.853 1.00 22.60 209 ASP A C 1
ATOM 1566 O O . ASP A 1 209 ? -6.541 14.904 -24.093 1.00 22.66 209 ASP A O 1
ATOM 1571 N N . ILE A 1 210 ? -4.662 16.036 -24.583 1.00 21.24 210 ILE A N 1
ATOM 1572 C CA . ILE A 1 210 ? -3.974 15.599 -23.403 1.00 21.89 210 ILE A CA 1
ATOM 1573 C C . ILE A 1 210 ? -4.428 16.512 -22.263 1.00 22.48 210 ILE A C 1
ATOM 1574 O O . ILE A 1 210 ? -4.267 17.721 -22.310 1.00 22.39 210 ILE A O 1
ATOM 1579 N N . GLN A 1 211 ? -5.019 15.911 -21.241 1.00 21.73 211 GLN A N 1
ATOM 1580 C CA . GLN A 1 211 ? -5.732 16.674 -20.247 1.00 22.58 211 GLN A CA 1
ATOM 1581 C C . GLN A 1 211 ? -5.863 15.844 -18.970 1.00 23.33 211 GLN A C 1
ATOM 1582 O O . GLN A 1 211 ? -6.053 14.623 -19.020 1.00 19.37 211 GLN A O 1
ATOM 1588 N N . GLY A 1 212 ? -5.735 16.510 -17.829 1.00 23.85 212 GLY A N 1
ATOM 1589 C CA . GLY A 1 212 ? -5.900 15.825 -16.545 1.00 26.98 212 GLY A CA 1
ATOM 1590 C C . GLY A 1 212 ? -5.256 16.621 -15.431 1.00 28.89 212 GLY A C 1
ATOM 1591 O O . GLY A 1 212 ? -5.284 17.868 -15.447 1.00 26.99 212 GLY A O 1
ATOM 1592 N N . VAL A 1 213 ? -4.627 15.896 -14.508 1.00 28.47 213 VAL A N 1
ATOM 1593 C CA . VAL A 1 213 ? -4.150 16.459 -13.246 1.00 28.30 213 VAL A CA 1
ATOM 1594 C C . VAL A 1 213 ? -2.658 16.209 -13.098 1.00 29.86 213 VAL A C 1
ATOM 1595 O O . VAL A 1 213 ? -2.179 15.074 -13.258 1.00 29.28 213 VAL A O 1
ATOM 1599 N N . ASN A 1 214 ? -1.942 17.284 -12.772 1.00 29.54 214 ASN A N 1
ATOM 1600 C CA . ASN A 1 214 ? -0.532 17.260 -12.467 1.00 32.15 214 ASN A CA 1
ATOM 1601 C C . ASN A 1 214 ? -0.337 17.225 -10.947 1.00 35.94 214 ASN A C 1
ATOM 1602 O O . ASN A 1 214 ? -0.822 18.116 -10.244 1.00 32.26 214 ASN A O 1
ATOM 1607 N N . ALA A 1 215 ? 0.363 16.206 -10.443 1.00 37.00 215 ALA A N 1
ATOM 1608 C CA . ALA A 1 215 ? 0.853 16.221 -9.052 1.00 43.04 215 ALA A CA 1
ATOM 1609 C C . ALA A 1 215 ? 2.077 15.329 -8.908 1.00 45.96 215 ALA A C 1
ATOM 1610 O O . ALA A 1 215 ? 2.064 14.203 -9.392 1.00 47.41 215 ALA A O 1
ATOM 1612 N N . ASN A 1 216 ? 3.137 15.833 -8.267 1.00 50.17 216 ASN A N 1
ATOM 1613 C CA . ASN A 1 216 ? 4.323 15.008 -7.920 1.00 51.26 216 ASN A CA 1
ATOM 1614 C C . ASN A 1 216 ? 5.057 14.363 -9.097 1.00 47.70 216 ASN A C 1
ATOM 1615 O O . ASN A 1 216 ? 5.239 13.133 -9.113 1.00 51.48 216 ASN A O 1
ATOM 1620 N N . ASN A 1 217 ? 5.497 15.163 -10.062 1.00 44.91 217 ASN A N 1
ATOM 1621 C CA . ASN A 1 217 ? 6.085 14.624 -11.302 1.00 43.09 217 ASN A CA 1
ATOM 1622 C C . ASN A 1 217 ? 5.190 13.560 -11.943 1.00 38.62 217 ASN A C 1
ATOM 1623 O O . ASN A 1 217 ? 5.684 12.584 -12.517 1.00 40.56 217 ASN A O 1
ATOM 1628 N N . LYS A 1 218 ? 3.884 13.705 -11.801 1.00 34.29 218 LYS A N 1
ATOM 1629 C CA . LYS A 1 218 ? 2.978 12.733 -12.384 1.00 33.62 218 LYS A CA 1
ATOM 1630 C C . LYS A 1 218 ? 1.784 13.406 -13.032 1.00 32.12 218 LYS A C 1
ATOM 1631 O O . LYS A 1 218 ? 1.168 14.273 -12.428 1.00 32.28 218 LYS A O 1
ATOM 1637 N N . PHE A 1 219 ? 1.481 13.015 -14.273 1.00 29.41 219 PHE A N 1
ATOM 1638 C CA . PHE A 1 219 ? 0.260 13.455 -14.956 1.00 28.05 219 PHE A CA 1
ATOM 1639 C C . PHE A 1 219 ? -0.743 12.321 -15.008 1.00 27.33 219 PHE A C 1
ATOM 1640 O O . PHE A 1 219 ? -0.453 11.250 -15.533 1.00 25.31 219 PHE A O 1
ATOM 1648 N N . TYR A 1 220 ? -1.903 12.562 -14.420 1.00 28.87 220 TYR A N 1
ATOM 1649 C CA . TYR A 1 220 ? -3.003 11.611 -14.448 1.00 29.62 220 TYR A CA 1
ATOM 1650 C C . TYR A 1 220 ? -3.940 12.111 -15.522 1.00 27.41 220 TYR A C 1
ATOM 1651 O O . TYR A 1 220 ? -4.577 13.154 -15.365 1.00 28.20 220 TYR A O 1
ATOM 1660 N N . LEU A 1 221 ? -4.002 11.370 -16.618 1.00 25.14 221 LEU A N 1
ATOM 1661 C CA . LEU A 1 221 ? -4.617 11.876 -17.841 1.00 25.58 221 LEU A CA 1
ATOM 1662 C C . LEU A 1 221 ? -5.878 11.114 -18.198 1.00 24.29 221 LEU A C 1
ATOM 1663 O O . LEU A 1 221 ? -5.948 9.911 -18.000 1.00 22.49 221 LEU A O 1
ATOM 1668 N N . THR A 1 222 ? -6.844 11.829 -18.769 1.00 25.49 222 THR A N 1
ATOM 1669 C CA . THR A 1 222 ? -8.166 11.287 -19.031 1.00 26.93 222 THR A CA 1
ATOM 1670 C C . THR A 1 222 ? -8.727 11.754 -20.371 1.00 25.92 222 THR A C 1
ATOM 1671 O O . THR A 1 222 ? -8.312 12.776 -20.903 1.00 24.83 222 THR A O 1
ATOM 1675 N N . ASP A 1 223 ? -9.683 11.013 -20.919 1.00 27.83 223 ASP A N 1
ATOM 1676 C CA . ASP A 1 223 ? -10.412 11.455 -22.134 1.00 26.76 223 ASP A CA 1
ATOM 1677 C C . ASP A 1 223 ? -9.487 12.019 -23.260 1.00 24.61 223 ASP A C 1
ATOM 1678 O O . ASP A 1 223 ? -9.751 13.096 -23.825 1.00 22.87 223 ASP A O 1
ATOM 1683 N N . PRO A 1 224 ? -8.418 11.270 -23.617 1.00 23.08 224 PRO A N 1
ATOM 1684 C CA . PRO A 1 224 ? -7.564 11.704 -24.726 1.00 22.60 224 PRO A CA 1
ATOM 1685 C C . PRO A 1 224 ? -8.265 11.573 -26.095 1.00 21.76 224 PRO A C 1
ATOM 1686 O O . PRO A 1 224 ? -9.300 10.906 -26.214 1.00 22.72 224 PRO A O 1
ATOM 1690 N N . ALA A 1 225 ? -7.693 12.202 -27.110 1.00 20.50 225 ALA A N 1
ATOM 1691 C CA . ALA A 1 225 ? -8.143 12.058 -28.495 1.00 20.02 225 ALA A CA 1
ATOM 1692 C C . ALA A 1 225 ? -7.065 11.335 -29.268 1.00 18.44 225 ALA A C 1
ATOM 1693 O O . ALA A 1 225 ? -5.881 11.416 -28.912 1.00 19.59 225 ALA A O 1
ATOM 1695 N N . LEU A 1 226 ? -7.461 10.644 -30.333 1.00 17.81 226 LEU A N 1
ATOM 1696 C CA . LEU A 1 226 ? -6.520 9.905 -31.152 1.00 18.55 226 LEU A CA 1
ATOM 1697 C C . LEU A 1 226 ? -6.845 10.194 -32.612 1.00 19.51 226 LEU A C 1
ATOM 1698 O O . LEU A 1 226 ? -7.988 9.957 -33.044 1.00 18.72 226 LEU A O 1
ATOM 1703 N N . HIS A 1 227 ? -5.887 10.775 -33.351 1.00 18.28 227 HIS A N 1
ATOM 1704 C CA . HIS A 1 227 ? -6.037 10.988 -34.797 1.00 18.81 227 HIS A CA 1
ATOM 1705 C C . HIS A 1 227 ? -5.409 9.784 -35.473 1.00 20.14 227 HIS A C 1
ATOM 1706 O O . HIS A 1 227 ? -4.268 9.438 -35.146 1.00 19.93 227 HIS A O 1
ATOM 1713 N N . HIS A 1 228 ? -6.115 9.151 -36.418 1.00 18.84 228 HIS A N 1
ATOM 1714 C CA . HIS A 1 228 ? -5.545 8.008 -37.148 1.00 19.22 228 HIS A CA 1
ATOM 1715 C C . HIS A 1 228 ? -5.623 8.265 -38.619 1.00 19.23 228 HIS A C 1
ATOM 1716 O O . HIS A 1 228 ? -6.612 8.806 -39.091 1.00 17.98 228 HIS A O 1
ATOM 1723 N N . ILE A 1 229 ? -4.583 7.907 -39.370 1.00 18.94 229 ILE A N 1
ATOM 1724 C CA . ILE A 1 229 ? -4.615 8.183 -40.798 1.00 21.37 229 ILE A CA 1
ATOM 1725 C C . ILE A 1 229 ? -5.558 7.243 -41.566 1.00 23.57 229 ILE A C 1
ATOM 1726 O O . ILE A 1 229 ? -5.940 7.548 -42.695 1.00 25.47 229 ILE A O 1
ATOM 1731 N N . ASP A 1 230 ? -5.898 6.097 -40.975 1.00 25.01 230 ASP A N 1
ATOM 1732 C CA . ASP A 1 230 ? -6.808 5.139 -41.605 1.00 27.19 230 ASP A CA 1
ATOM 1733 C C . ASP A 1 230 ? -8.239 5.561 -41.271 1.00 27.91 230 ASP A C 1
ATOM 1734 O O . ASP A 1 230 ? -8.663 5.530 -40.103 1.00 26.39 230 ASP A O 1
ATOM 1739 N N . GLN A 1 231 ? -8.969 5.968 -42.303 1.00 29.95 231 GLN A N 1
ATOM 1740 C CA . GLN A 1 231 ? -10.316 6.533 -42.170 1.00 34.55 231 GLN A CA 1
ATOM 1741 C C . GLN A 1 231 ? -11.316 5.521 -41.617 1.00 35.82 231 GLN A C 1
ATOM 1742 O O . GLN A 1 231 ? -12.404 5.900 -41.194 1.00 40.17 231 GLN A O 1
ATOM 1748 N N . ASN A 1 232 ? -10.951 4.239 -41.634 1.00 35.22 232 ASN A N 1
ATOM 1749 C CA . ASN A 1 232 ? -11.783 3.183 -41.068 1.00 35.42 232 ASN A CA 1
ATOM 1750 C C . ASN A 1 232 ? -11.382 2.706 -39.672 1.00 35.01 232 ASN A C 1
ATOM 1751 O O . ASN A 1 232 ? -11.960 1.736 -39.188 1.00 35.57 232 ASN A O 1
ATOM 1756 N N . LYS A 1 233 ? -10.414 3.352 -39.014 1.00 33.90 233 LYS A N 1
ATOM 1757 C CA . LYS A 1 233 ? -9.886 2.780 -37.745 1.00 34.12 233 LYS A CA 1
ATOM 1758 C C . LYS A 1 233 ? -10.647 3.167 -36.452 1.00 34.85 233 LYS A C 1
ATOM 1759 O O . LYS A 1 233 ? -10.821 2.340 -35.532 1.00 35.77 233 LYS A O 1
ATOM 1765 N N . PHE A 1 234 ? -11.102 4.411 -36.385 1.00 29.46 234 PHE A N 1
ATOM 1766 C CA . PHE A 1 234 ? -11.777 4.918 -35.198 1.00 28.69 234 PHE A CA 1
ATOM 1767 C C . PHE A 1 234 ? -12.994 5.723 -35.665 1.00 31.16 234 PHE A C 1
ATOM 1768 O O . PHE A 1 234 ? -13.068 6.950 -35.498 1.00 31.25 234 PHE A O 1
ATOM 1776 N N . ILE A 1 235 ? -13.929 4.998 -36.275 1.00 27.98 235 ILE A N 1
ATOM 1777 C CA . ILE A 1 235 ? -15.029 5.580 -37.049 1.00 32.58 235 ILE A CA 1
ATOM 1778 C C . ILE A 1 235 ? -16.084 6.363 -36.257 1.00 31.47 235 ILE A C 1
ATOM 1779 O O . ILE A 1 235 ? -16.704 7.268 -36.803 1.00 31.03 235 ILE A O 1
ATOM 1784 N N . TYR A 1 236 ? -16.281 6.034 -34.978 1.00 31.35 236 TYR A N 1
ATOM 1785 C CA . TYR A 1 236 ? -17.296 6.718 -34.143 1.00 31.17 236 TYR A CA 1
ATOM 1786 C C . TYR A 1 236 ? -16.779 7.950 -33.411 1.00 33.73 236 TYR A C 1
ATOM 1787 O O . TYR A 1 236 ? -17.574 8.778 -32.917 1.00 33.02 236 TYR A O 1
ATOM 1796 N N . SER A 1 237 ? -15.454 8.074 -33.329 1.00 32.37 237 SER A N 1
ATOM 1797 C CA . SER A 1 237 ? -14.842 9.143 -32.548 1.00 32.28 237 SER A CA 1
ATOM 1798 C C . SER A 1 237 ? -14.941 10.490 -33.228 1.00 33.05 237 SER A C 1
ATOM 1799 O O . SER A 1 237 ? -14.378 10.715 -34.309 1.00 32.17 237 SER A O 1
ATOM 1802 N N . GLU A 1 238 ? -15.636 11.394 -32.556 1.00 30.77 238 GLU A N 1
ATOM 1803 C CA . GLU A 1 238 ? -15.805 12.757 -33.020 1.00 34.40 238 GLU A CA 1
ATOM 1804 C C . GLU A 1 238 ? -14.478 13.530 -32.956 1.00 31.84 238 GLU A C 1
ATOM 1805 O O . GLU A 1 238 ? -14.276 14.489 -33.698 1.00 32.25 238 GLU A O 1
ATOM 1811 N N . THR A 1 239 ? -13.573 13.099 -32.088 1.00 28.66 239 THR A N 1
ATOM 1812 C CA . THR A 1 239 ? -12.304 13.822 -31.872 1.00 26.70 239 THR A CA 1
ATOM 1813 C C . THR A 1 239 ? -11.181 13.383 -32.849 1.00 26.07 239 THR A C 1
ATOM 1814 O O . THR A 1 239 ? -10.166 14.077 -33.011 1.00 27.63 239 THR A O 1
ATOM 1818 N N . ASN A 1 240 ? -11.372 12.252 -33.520 1.00 25.18 240 ASN A N 1
ATOM 1819 C CA . ASN A 1 240 ? -10.421 11.782 -34.524 1.00 26.39 240 ASN A CA 1
ATOM 1820 C C . ASN A 1 240 ? -10.540 12.599 -35.800 1.00 25.76 240 ASN A C 1
ATOM 1821 O O . ASN A 1 240 ? -11.501 12.440 -36.536 1.00 26.96 240 ASN A O 1
ATOM 1826 N N . LEU A 1 241 ? -9.562 13.456 -36.081 1.00 24.43 241 LEU A N 1
ATOM 1827 C CA . LEU A 1 241 ? -9.603 14.260 -37.316 1.00 24.23 241 LEU A CA 1
ATOM 1828 C C . LEU A 1 241 ? -8.652 13.752 -38.405 1.00 24.11 241 LEU A C 1
ATOM 1829 O O . LEU A 1 241 ? -8.348 14.455 -39.380 1.00 24.79 241 LEU A O 1
ATOM 1834 N N . GLY A 1 242 ? -8.172 12.526 -38.241 1.00 23.39 242 GLY A N 1
ATOM 1835 C CA . GLY A 1 242 ? -7.349 11.916 -39.263 1.00 23.92 242 GLY A CA 1
ATOM 1836 C C . GLY A 1 242 ? -6.081 12.694 -39.580 1.00 23.39 242 GLY A C 1
ATOM 1837 O O . GLY A 1 242 ? -5.495 13.333 -38.723 1.00 21.98 242 GLY A O 1
ATOM 1838 N N . GLU A 1 243 ? -5.643 12.622 -40.830 1.00 25.15 243 GLU A N 1
ATOM 1839 C CA . GLU A 1 243 ? -4.384 13.253 -41.230 1.00 26.23 243 GLU A CA 1
ATOM 1840 C C . GLU A 1 243 ? -4.357 14.776 -41.015 1.00 25.05 243 GLU A C 1
ATOM 1841 O O . GLU A 1 243 ? -3.306 15.338 -40.741 1.00 23.64 243 GLU A O 1
ATOM 1847 N N . VAL A 1 244 ? -5.511 15.425 -41.163 1.00 23.58 244 VAL A N 1
ATOM 1848 C CA . VAL A 1 244 ? -5.628 16.848 -40.858 1.00 21.17 244 VAL A CA 1
ATOM 1849 C C . VAL A 1 244 ? -5.319 17.142 -39.402 1.00 19.99 244 VAL A C 1
ATOM 1850 O O . VAL A 1 244 ? -4.606 18.115 -39.111 1.00 18.85 244 VAL A O 1
ATOM 1854 N N . GLY A 1 245 ? -5.813 16.320 -38.471 1.00 18.75 245 GLY A N 1
ATOM 1855 C CA . GLY A 1 245 ? -5.499 16.603 -37.046 1.00 17.85 245 GLY A CA 1
ATOM 1856 C C . GLY A 1 245 ? -4.013 16.443 -36.729 1.00 18.31 245 GLY A C 1
ATOM 1857 O O . GLY A 1 245 ? -3.443 17.206 -35.905 1.00 17.28 245 GLY A O 1
ATOM 1858 N N . ILE A 1 246 ? -3.394 15.427 -37.349 1.00 18.03 246 ILE A N 1
ATOM 1859 C CA . ILE A 1 246 ? -1.950 15.235 -37.269 1.00 18.37 246 ILE A CA 1
ATOM 1860 C C . ILE A 1 246 ? -1.246 16.487 -37.767 1.00 18.66 246 ILE A C 1
ATOM 1861 O O . ILE A 1 246 ? -0.384 17.018 -37.076 1.00 19.71 246 ILE A O 1
ATOM 1866 N N . SER A 1 247 ? -1.635 16.979 -38.945 1.00 19.72 247 SER A N 1
ATOM 1867 C CA . SER A 1 247 ? -1.028 18.201 -39.503 1.00 20.62 247 SER A CA 1
ATOM 1868 C C . SER A 1 247 ? -1.223 19.387 -38.587 1.00 19.98 247 SER A C 1
ATOM 1869 O O . SER A 1 247 ? -0.309 20.210 -38.401 1.00 18.60 247 SER A O 1
ATOM 1872 N N . GLN A 1 248 ? -2.422 19.488 -38.015 1.00 18.98 248 GLN A N 1
ATOM 1873 C CA . GLN A 1 248 ? -2.708 20.618 -37.135 1.00 20.41 248 GLN A CA 1
ATOM 1874 C C . GLN A 1 248 ? -1.775 20.620 -35.910 1.00 19.25 248 GLN A C 1
ATOM 1875 O O . GLN A 1 248 ? -1.268 21.664 -35.517 1.00 18.84 248 GLN A O 1
ATOM 1881 N N . PHE A 1 249 ? -1.543 19.445 -35.316 1.00 17.87 249 PHE A N 1
ATOM 1882 C CA . PHE A 1 249 ? -0.629 19.353 -34.189 1.00 18.38 249 PHE A CA 1
ATOM 1883 C C . PHE A 1 249 ? 0.747 19.840 -34.621 1.00 18.35 249 PHE A C 1
ATOM 1884 O O . PHE A 1 249 ? 1.383 20.662 -33.950 1.00 19.13 249 PHE A O 1
ATOM 1892 N N . PHE A 1 250 ? 1.219 19.337 -35.759 1.00 18.86 250 PHE A N 1
ATOM 1893 C CA . PHE A 1 250 ? 2.599 19.626 -36.132 1.00 18.81 250 PHE A CA 1
ATOM 1894 C C . PHE A 1 250 ? 2.840 21.055 -36.609 1.00 18.51 250 PHE A C 1
ATOM 1895 O O . PHE A 1 250 ? 3.922 21.583 -36.408 1.00 17.26 250 PHE A O 1
ATOM 1903 N N . ARG A 1 251 ? 1.822 21.686 -37.194 1.00 18.83 251 ARG A N 1
ATOM 1904 C CA . ARG A 1 251 ? 1.943 23.095 -37.593 1.00 20.23 251 ARG A CA 1
ATOM 1905 C C . ARG A 1 251 ? 2.328 24.004 -36.434 1.00 20.11 251 ARG A C 1
ATOM 1906 O O . ARG A 1 251 ? 3.137 24.907 -36.608 1.00 20.91 251 ARG A O 1
ATOM 1914 N N . THR A 1 252 ? 1.796 23.747 -35.241 1.00 18.93 252 THR A N 1
ATOM 1915 C CA . THR A 1 252 ? 2.140 24.574 -34.100 1.00 18.56 252 THR A CA 1
ATOM 1916 C C . THR A 1 252 ? 3.169 23.936 -33.172 1.00 17.87 252 THR A C 1
ATOM 1917 O O . THR A 1 252 ? 3.566 24.542 -32.171 1.00 17.91 252 THR A O 1
ATOM 1921 N N . HIS A 1 253 ? 3.626 22.724 -33.493 1.00 16.59 253 HIS A N 1
ATOM 1922 C CA . HIS A 1 253 ? 4.584 22.035 -32.616 1.00 16.10 253 HIS A CA 1
ATOM 1923 C C . HIS A 1 253 ? 5.970 22.589 -32.743 1.00 16.52 253 HIS A C 1
ATOM 1924 O O . HIS A 1 253 ? 6.425 22.804 -33.856 1.00 18.22 253 HIS A O 1
ATOM 1931 N N . GLN A 1 254 ? 6.654 22.804 -31.606 1.00 17.29 254 GLN A N 1
ATOM 1932 C CA . GLN A 1 254 ? 8.084 23.079 -31.586 1.00 17.99 254 GLN A CA 1
ATOM 1933 C C . GLN A 1 254 ? 8.748 21.935 -30.868 1.00 18.62 254 GLN A C 1
ATOM 1934 O O . GLN A 1 254 ? 8.380 21.650 -29.726 1.00 20.17 254 GLN A O 1
ATOM 1940 N N . CYS A 1 255 ? 9.718 21.277 -31.508 1.00 17.00 255 CYS A N 1
ATOM 1941 C CA . CYS A 1 255 ? 10.413 20.213 -30.849 1.00 18.15 255 CYS A CA 1
ATOM 1942 C C . CYS A 1 255 ? 11.151 20.826 -29.687 1.00 19.33 255 CYS A C 1
ATOM 1943 O O . CYS A 1 255 ? 11.745 21.898 -29.820 1.00 18.26 255 CYS A O 1
ATOM 1946 N N . ASN A 1 256 ? 11.037 20.170 -28.536 1.00 19.42 256 ASN A N 1
ATOM 1947 C CA . ASN A 1 256 ? 11.585 20.701 -27.292 1.00 18.00 256 ASN A CA 1
ATOM 1948 C C . ASN A 1 256 ? 12.799 19.871 -26.876 1.00 18.24 256 ASN A C 1
ATOM 1949 O O . ASN A 1 256 ? 13.239 18.990 -27.627 1.00 18.63 256 ASN A O 1
ATOM 1954 N N . ALA A 1 257 ? 13.371 20.146 -25.718 1.00 19.23 257 ALA A N 1
ATOM 1955 C CA . ALA A 1 257 ? 14.564 19.378 -25.284 1.00 21.64 257 ALA A CA 1
ATOM 1956 C C . ALA A 1 257 ? 14.293 17.864 -25.155 1.00 21.69 257 ALA A C 1
ATOM 1957 O O . ALA A 1 257 ? 15.205 17.038 -25.324 1.00 21.35 257 ALA A O 1
ATOM 1959 N N . ILE A 1 258 ? 13.045 17.495 -24.869 1.00 20.42 258 ILE A N 1
ATOM 1960 C CA . ILE A 1 258 ? 12.731 16.066 -24.725 1.00 19.73 258 ILE A CA 1
ATOM 1961 C C . ILE A 1 258 ? 12.672 15.431 -26.126 1.00 18.99 258 ILE A C 1
ATOM 1962 O O . ILE A 1 258 ? 13.261 14.373 -26.352 1.00 20.01 258 ILE A O 1
ATOM 1967 N N . CYS A 1 259 ? 12.010 16.096 -27.075 1.00 18.82 259 CYS A N 1
ATOM 1968 C CA . CYS A 1 259 ? 12.028 15.685 -28.489 1.00 18.59 259 CYS A CA 1
ATOM 1969 C C . CYS A 1 259 ? 13.467 15.498 -28.984 1.00 19.95 259 CYS A C 1
ATOM 1970 O O . CYS A 1 259 ? 13.797 14.481 -29.614 1.00 19.67 259 CYS A O 1
ATOM 1973 N N . GLN A 1 260 ? 14.309 16.489 -28.701 1.00 20.10 260 GLN A N 1
ATOM 1974 C CA . GLN A 1 260 ? 15.714 16.493 -29.152 1.00 22.01 260 GLN A CA 1
ATOM 1975 C C . GLN A 1 260 ? 16.473 15.313 -28.567 1.00 22.27 260 GLN A C 1
ATOM 1976 O O . GLN A 1 260 ? 17.170 14.623 -29.292 1.00 24.73 260 GLN A O 1
ATOM 1982 N N . GLY A 1 261 ? 16.305 15.069 -27.265 1.00 25.21 261 GLY A N 1
ATOM 1983 C CA . GLY A 1 261 ? 16.958 13.944 -26.573 1.00 25.16 261 GLY A CA 1
ATOM 1984 C C . GLY A 1 261 ? 16.502 12.596 -27.118 1.00 26.24 261 GLY A C 1
ATOM 1985 O O . GLY A 1 261 ? 17.247 11.594 -27.058 1.00 25.79 261 GLY A O 1
ATOM 1986 N N . LEU A 1 262 ? 15.286 12.564 -27.659 1.00 25.08 262 LEU A N 1
ATOM 1987 C CA . LEU A 1 262 ? 14.759 11.364 -28.301 1.00 25.03 262 LEU A CA 1
ATOM 1988 C C . LEU A 1 262 ? 15.091 11.280 -29.766 1.00 24.90 262 LEU A C 1
ATOM 1989 O O . LEU A 1 262 ? 14.772 10.274 -30.394 1.00 25.26 262 LEU A O 1
ATOM 1994 N N . HIS A 1 263 ? 15.686 12.334 -30.333 1.00 24.33 263 HIS A N 1
ATOM 1995 C CA . HIS A 1 263 ? 16.013 12.363 -31.766 1.00 25.07 263 HIS A CA 1
ATOM 1996 C C . HIS A 1 263 ? 14.809 12.067 -32.618 1.00 24.11 263 HIS A C 1
ATOM 1997 O O . HIS A 1 263 ? 14.884 11.301 -33.573 1.00 24.30 263 HIS A O 1
ATOM 2004 N N . LEU A 1 264 ? 13.674 12.662 -32.287 1.00 22.19 264 LEU A N 1
ATOM 2005 C CA . LEU A 1 264 ? 12.439 12.419 -33.045 1.00 20.71 264 LEU A CA 1
ATOM 2006 C C . LEU A 1 264 ? 12.506 13.064 -34.430 1.00 20.23 264 LEU A C 1
ATOM 2007 O O . LEU A 1 264 ? 12.742 14.277 -34.574 1.00 20.09 264 LEU A O 1
ATOM 2012 N N . PRO A 1 265 ? 12.260 12.270 -35.463 1.00 19.10 265 PRO A N 1
ATOM 2013 C CA . PRO A 1 265 ? 12.126 12.893 -36.764 1.00 19.12 265 PRO A CA 1
ATOM 2014 C C . PRO A 1 265 ? 10.885 13.813 -36.796 1.00 19.54 265 PRO A C 1
ATOM 2015 O O . PRO A 1 265 ? 9.845 13.520 -36.161 1.00 17.38 265 PRO A O 1
ATOM 2019 N N . LYS A 1 266 ? 11.008 14.911 -37.544 1.00 17.79 266 LYS A N 1
ATOM 2020 C CA . LYS A 1 266 ? 9.995 15.933 -37.607 1.00 16.61 266 LYS A CA 1
ATOM 2021 C C . LYS A 1 266 ? 9.039 15.641 -38.728 1.00 16.56 266 LYS A C 1
ATOM 2022 O O . LYS A 1 266 ? 9.404 15.075 -39.768 1.00 15.77 266 LYS A O 1
ATOM 2028 N N . HIS A 1 267 ? 7.794 16.041 -38.497 1.00 16.63 267 HIS A N 1
ATOM 2029 C CA . HIS A 1 267 ? 6.763 15.960 -39.492 1.00 16.71 267 HIS A CA 1
ATOM 2030 C C . HIS A 1 267 ? 7.031 17.038 -40.509 1.00 17.80 267 HIS A C 1
ATOM 2031 O O . HIS A 1 267 ? 7.441 18.164 -40.159 1.00 17.46 267 HIS A O 1
ATOM 2038 N N . LYS A 1 268 ? 6.754 16.738 -41.773 1.00 17.57 268 LYS A N 1
ATOM 2039 C CA . LYS A 1 268 ? 7.026 17.690 -42.845 1.00 19.32 268 LYS A CA 1
ATOM 2040 C C . LYS A 1 268 ? 6.196 18.969 -42.767 1.00 20.45 268 LYS A C 1
ATOM 2041 O O . LYS A 1 268 ? 6.544 19.956 -43.405 1.00 20.13 268 LYS A O 1
ATOM 2047 N N . GLU A 1 269 ? 5.112 18.963 -41.990 1.00 20.15 269 GLU A N 1
ATOM 2048 C CA . GLU A 1 269 ? 4.410 20.224 -41.728 1.00 22.64 269 GLU A CA 1
ATOM 2049 C C . GLU A 1 269 ? 5.060 21.107 -40.659 1.00 21.97 269 GLU A C 1
ATOM 2050 O O . GLU A 1 269 ? 4.637 22.253 -40.490 1.00 22.07 269 GLU A O 1
ATOM 2056 N N . GLN A 1 270 ? 6.051 20.599 -39.925 1.00 20.08 270 GLN A N 1
ATOM 2057 C CA . GLN A 1 270 ? 6.686 21.418 -38.901 1.00 21.31 270 GLN A CA 1
ATOM 2058 C C . GLN A 1 270 ? 7.490 22.524 -39.563 1.00 23.76 270 GLN A C 1
ATOM 2059 O O . GLN A 1 270 ? 8.244 22.291 -40.506 1.00 25.33 270 GLN A O 1
ATOM 2065 N N . VAL A 1 271 ? 7.311 23.727 -39.068 1.00 22.35 271 VAL A N 1
ATOM 2066 C CA . VAL A 1 271 ? 8.010 24.875 -39.620 1.00 22.09 271 VAL A CA 1
ATOM 2067 C C . VAL A 1 271 ? 8.629 25.688 -38.509 1.00 21.43 271 VAL A C 1
ATOM 2068 O O . VAL A 1 271 ? 9.632 26.352 -38.740 1.00 20.32 271 VAL A O 1
ATOM 2072 N N . LEU A 1 272 ? 8.036 25.650 -37.311 1.00 22.08 272 LEU A N 1
ATOM 2073 C CA . LEU A 1 272 ? 8.552 26.480 -36.198 1.00 21.85 272 LEU A CA 1
ATOM 2074 C C . LEU A 1 272 ? 9.874 25.970 -35.659 1.00 20.59 272 LEU A C 1
ATOM 2075 O O . LEU A 1 272 ? 10.126 24.781 -35.691 1.00 20.87 272 LEU A O 1
ATOM 2080 N N . PRO A 1 273 ? 10.735 26.879 -35.160 1.00 20.56 273 PRO A N 1
ATOM 2081 C CA . PRO A 1 273 ? 12.014 26.466 -34.600 1.00 19.95 273 PRO A CA 1
ATOM 2082 C C . PRO A 1 273 ? 11.880 25.711 -33.276 1.00 21.00 273 PRO A C 1
ATOM 2083 O O . PRO A 1 273 ? 10.864 25.846 -32.597 1.00 19.63 273 PRO A O 1
ATOM 2087 N N . ASP A 1 274 ? 12.900 24.918 -32.935 1.00 20.38 274 ASP A N 1
ATOM 2088 C CA . ASP A 1 274 ? 12.935 24.196 -31.662 1.00 22.76 274 ASP A CA 1
ATOM 2089 C C . ASP A 1 274 ? 12.852 25.191 -30.512 1.00 22.50 274 ASP A C 1
ATOM 2090 O O . ASP A 1 274 ? 13.193 26.348 -30.684 1.00 21.14 274 ASP A O 1
ATOM 2106 N N . THR A 1 276 ? 13.411 25.450 -25.963 1.00 26.32 276 THR A N 1
ATOM 2107 C CA . THR A 1 276 ? 13.922 24.712 -24.824 1.00 26.04 276 THR A CA 1
ATOM 2108 C C . THR A 1 276 ? 13.306 25.157 -23.508 1.00 27.88 276 THR A C 1
ATOM 2109 O O . THR A 1 276 ? 13.886 24.926 -22.458 1.00 28.96 276 THR A O 1
ATOM 2113 N N . LYS A 1 277 ? 12.125 25.766 -23.551 1.00 26.44 277 LYS A N 1
ATOM 2114 C CA . LYS A 1 277 ? 11.418 26.033 -22.291 1.00 27.22 277 LYS A CA 1
ATOM 2115 C C . LYS A 1 277 ? 10.966 24.733 -21.637 1.00 26.36 277 LYS A C 1
ATOM 2116 O O . LYS A 1 277 ? 10.878 23.683 -22.304 1.00 24.10 277 LYS A O 1
ATOM 2122 N N . GLY A 1 278 ? 10.713 24.810 -20.327 1.00 25.32 278 GLY A N 1
ATOM 2123 C CA . GLY A 1 278 ? 10.137 23.700 -19.580 1.00 25.98 278 GLY A CA 1
ATOM 2124 C C . GLY A 1 278 ? 11.164 22.634 -19.254 1.00 25.54 278 GLY A C 1
ATOM 2125 O O . GLY A 1 278 ? 12.359 22.907 -19.166 1.00 23.23 278 GLY A O 1
ATOM 2137 N N . THR A 1 280 ? 13.745 19.879 -19.052 1.00 28.93 280 THR A N 1
ATOM 2138 C CA . THR A 1 280 ? 15.048 19.500 -19.595 1.00 35.02 280 THR A CA 1
ATOM 2139 C C . THR A 1 280 ? 15.699 20.376 -20.617 1.00 36.25 280 THR A C 1
ATOM 2140 O O . THR A 1 280 ? 15.401 21.536 -20.651 1.00 36.30 280 THR A O 1
ATOM 2144 N N . GLU B 1 15 ? -18.161 6.664 12.868 1.00 54.02 15 GLU B N 1
ATOM 2145 C CA . GLU B 1 15 ? -17.450 7.974 12.999 1.00 54.65 15 GLU B CA 1
ATOM 2146 C C . GLU B 1 15 ? -16.618 8.063 14.284 1.00 54.83 15 GLU B C 1
ATOM 2147 O O . GLU B 1 15 ? -16.979 7.464 15.301 1.00 52.13 15 GLU B O 1
ATOM 2153 N N . PRO B 1 16 ? -15.505 8.821 14.237 1.00 55.46 16 PRO B N 1
ATOM 2154 C CA . PRO B 1 16 ? -14.592 8.928 15.384 1.00 53.63 16 PRO B CA 1
ATOM 2155 C C . PRO B 1 16 ? -15.198 9.631 16.603 1.00 50.07 16 PRO B C 1
ATOM 2156 O O . PRO B 1 16 ? -15.835 10.676 16.478 1.00 47.58 16 PRO B O 1
ATOM 2160 N N . GLN B 1 17 ? -14.996 9.035 17.772 1.00 46.37 17 GLN B N 1
ATOM 2161 C CA . GLN B 1 17 ? -15.478 9.596 19.019 1.00 42.59 17 GLN B CA 1
ATOM 2162 C C . GLN B 1 17 ? -14.279 9.974 19.901 1.00 36.69 17 GLN B C 1
ATOM 2163 O O . GLN B 1 17 ? -13.930 9.243 20.829 1.00 33.07 17 GLN B O 1
ATOM 2169 N N . TYR B 1 18 ? -13.660 11.116 19.603 1.00 32.62 18 TYR B N 1
ATOM 2170 C CA . TYR B 1 18 ? -12.464 11.559 20.324 1.00 33.34 18 TYR B CA 1
ATOM 2171 C C . TYR B 1 18 ? -12.861 12.024 21.715 1.00 31.27 18 TYR B C 1
ATOM 2172 O O . TYR B 1 18 ? -13.736 12.877 21.871 1.00 32.33 18 TYR B O 1
ATOM 2181 N N . GLN B 1 19 ? -12.242 11.446 22.733 1.00 30.06 19 GLN B N 1
ATOM 2182 C CA . GLN B 1 19 ? -12.658 11.737 24.105 1.00 32.16 19 GLN B CA 1
ATOM 2183 C C . GLN B 1 19 ? -11.516 12.243 24.960 1.00 32.07 19 GLN B C 1
ATOM 2184 O O . GLN B 1 19 ? -11.730 13.027 25.874 1.00 32.36 19 GLN B O 1
ATOM 2190 N N . THR B 1 20 ? -10.302 11.767 24.692 1.00 30.63 20 THR B N 1
ATOM 2191 C CA . THR B 1 20 ? -9.206 12.080 25.607 1.00 29.78 20 THR B CA 1
ATOM 2192 C C . THR B 1 20 ? -8.225 13.027 24.921 1.00 30.59 20 THR B C 1
ATOM 2193 O O . THR B 1 20 ? -7.910 12.864 23.735 1.00 30.02 20 THR B O 1
ATOM 2197 N N . GLN B 1 21 ? -7.817 14.062 25.650 1.00 28.16 21 GLN B N 1
ATOM 2198 C CA . GLN B 1 21 ? -6.768 14.951 25.169 1.00 27.32 21 GLN B CA 1
ATOM 2199 C C . GLN B 1 21 ? -5.440 14.582 25.829 1.00 25.98 21 GLN B C 1
ATOM 2200 O O . GLN B 1 21 ? -5.304 14.688 27.045 1.00 25.05 21 GLN B O 1
ATOM 2206 N N . VAL B 1 22 ? -4.481 14.128 25.031 1.00 24.39 22 VAL B N 1
ATOM 2207 C CA . VAL B 1 22 ? -3.179 13.693 25.538 1.00 24.82 22 VAL B CA 1
ATOM 2208 C C . VAL B 1 22 ? -2.086 14.575 24.954 1.00 23.84 22 VAL B C 1
ATOM 2209 O O . VAL B 1 22 ? -1.947 14.699 23.718 1.00 22.95 22 VAL B O 1
ATOM 2213 N N . SER B 1 23 ? -1.315 15.178 25.838 1.00 23.86 23 SER B N 1
ATOM 2214 C CA . SER B 1 23 ? -0.139 15.939 25.434 1.00 24.83 23 SER B CA 1
ATOM 2215 C C . SER B 1 23 ? 1.102 15.153 25.801 1.00 23.33 23 SER B C 1
ATOM 2216 O O . SER B 1 23 ? 1.144 14.449 26.818 1.00 21.41 23 SER B O 1
ATOM 2219 N N . GLY B 1 24 ? 2.128 15.301 24.987 1.00 23.69 24 GLY B N 1
ATOM 2220 C CA . GLY B 1 24 ? 3.417 14.712 25.312 1.00 23.29 24 GLY B CA 1
ATOM 2221 C C . GLY B 1 24 ? 4.337 14.914 24.148 1.00 22.18 24 GLY B C 1
ATOM 2222 O O . GLY B 1 24 ? 4.094 15.758 23.255 1.00 23.32 24 GLY B O 1
ATOM 2223 N N . TYR B 1 25 ? 5.359 14.086 24.104 1.00 19.77 25 TYR B N 1
ATOM 2224 C CA . TYR B 1 25 ? 6.408 14.345 23.157 1.00 20.89 25 TYR B CA 1
ATOM 2225 C C . TYR B 1 25 ? 6.335 13.412 21.973 1.00 20.07 25 TYR B C 1
ATOM 2226 O O . TYR B 1 25 ? 6.346 12.165 22.120 1.00 20.63 25 TYR B O 1
ATOM 2235 N N . ILE B 1 26 ? 6.268 14.011 20.799 1.00 20.92 26 ILE B N 1
ATOM 2236 C CA . ILE B 1 26 ? 6.582 13.299 19.565 1.00 22.54 26 ILE B CA 1
ATOM 2237 C C . ILE B 1 26 ? 8.103 13.200 19.502 1.00 23.05 26 ILE B C 1
ATOM 2238 O O . ILE B 1 26 ? 8.804 14.204 19.659 1.00 24.49 26 ILE B O 1
ATOM 2243 N N . ILE B 1 27 ? 8.611 12.002 19.254 1.00 22.84 27 ILE B N 1
ATOM 2244 C CA . ILE B 1 27 ? 10.044 11.774 19.247 1.00 24.60 27 ILE B CA 1
ATOM 2245 C C . ILE B 1 27 ? 10.434 11.345 17.863 1.00 25.41 27 ILE B C 1
ATOM 2246 O O . ILE B 1 27 ? 9.954 10.330 17.366 1.00 27.47 27 ILE B O 1
ATOM 2251 N N . THR B 1 28 ? 11.268 12.140 17.214 1.00 25.16 28 THR B N 1
ATOM 2252 C CA . THR B 1 28 ? 11.688 11.815 15.865 1.00 25.53 28 THR B CA 1
ATOM 2253 C C . THR B 1 28 ? 13.200 11.682 15.831 1.00 25.85 28 THR B C 1
ATOM 2254 O O . THR B 1 28 ? 13.899 12.012 16.812 1.00 24.82 28 THR B O 1
ATOM 2258 N N . VAL B 1 29 ? 13.693 11.213 14.688 1.00 24.09 29 VAL B N 1
ATOM 2259 C CA . VAL B 1 29 ? 15.100 10.972 14.509 1.00 24.46 29 VAL B CA 1
ATOM 2260 C C . VAL B 1 29 ? 15.624 11.935 13.476 1.00 25.80 29 VAL B C 1
ATOM 2261 O O . VAL B 1 29 ? 15.364 11.759 12.298 1.00 24.70 29 VAL B O 1
ATOM 2265 N N . PRO B 1 30 ? 16.361 12.965 13.921 1.00 27.33 30 PRO B N 1
ATOM 2266 C CA . PRO B 1 30 ? 16.862 13.975 12.980 1.00 28.22 30 PRO B CA 1
ATOM 2267 C C . PRO B 1 30 ? 17.969 13.393 12.101 1.00 32.24 30 PRO B C 1
ATOM 2268 O O . PRO B 1 30 ? 18.694 12.489 12.539 1.00 29.70 30 PRO B O 1
ATOM 2272 N N . ASN B 1 31 ? 18.066 13.892 10.865 1.00 32.51 31 ASN B N 1
ATOM 2273 C CA . ASN B 1 31 ? 19.012 13.383 9.862 1.00 34.40 31 ASN B CA 1
ATOM 2274 C C . ASN B 1 31 ? 18.976 11.866 9.801 1.00 33.44 31 ASN B C 1
ATOM 2275 O O . ASN B 1 31 ? 20.014 11.209 9.966 1.00 29.39 31 ASN B O 1
ATOM 2280 N N . GLU B 1 32 ? 17.781 11.324 9.576 1.00 33.19 32 GLU B N 1
ATOM 2281 C CA . GLU B 1 32 ? 17.562 9.904 9.734 1.00 32.55 32 GLU B CA 1
ATOM 2282 C C . GLU B 1 32 ? 18.385 9.098 8.738 1.00 32.17 32 GLU B C 1
ATOM 2283 O O . GLU B 1 32 ? 18.861 8.027 9.064 1.00 30.04 32 GLU B O 1
ATOM 2289 N N . THR B 1 33 ? 18.578 9.646 7.545 1.00 30.60 33 THR B N 1
ATOM 2290 C CA . THR B 1 33 ? 19.358 8.978 6.512 1.00 33.58 33 THR B CA 1
ATOM 2291 C C . THR B 1 33 ? 20.804 8.743 6.952 1.00 31.71 33 THR B C 1
ATOM 2292 O O . THR B 1 33 ? 21.336 7.643 6.790 1.00 34.23 33 THR B O 1
ATOM 2296 N N . THR B 1 34 ? 21.426 9.760 7.531 1.00 32.67 34 THR B N 1
ATOM 2297 C CA . THR B 1 34 ? 22.787 9.632 8.064 1.00 32.57 34 THR B CA 1
ATOM 2298 C C . THR B 1 34 ? 22.857 8.683 9.278 1.00 32.33 34 THR B C 1
ATOM 2299 O O . THR B 1 34 ? 23.799 7.869 9.420 1.00 29.65 34 THR B O 1
ATOM 2303 N N . GLN B 1 35 ? 21.872 8.766 10.165 1.00 29.31 35 GLN B N 1
ATOM 2304 C CA . GLN B 1 35 ? 21.882 7.853 11.319 1.00 31.99 35 GLN B CA 1
ATOM 2305 C C . GLN B 1 35 ? 21.698 6.397 10.883 1.00 28.29 35 GLN B C 1
ATOM 2306 O O . GLN B 1 35 ? 22.325 5.475 11.426 1.00 29.54 35 GLN B O 1
ATOM 2312 N N . ILE B 1 36 ? 20.829 6.197 9.909 1.00 29.21 36 ILE B N 1
ATOM 2313 C CA . ILE B 1 36 ? 20.511 4.843 9.452 1.00 31.68 36 ILE B CA 1
ATOM 2314 C C . ILE B 1 36 ? 21.685 4.195 8.690 1.00 32.00 36 ILE B C 1
ATOM 2315 O O . ILE B 1 36 ? 21.987 3.008 8.903 1.00 32.29 36 ILE B O 1
ATOM 2320 N N . ARG B 1 37 ? 22.352 4.971 7.877 1.00 31.78 37 ARG B N 1
ATOM 2321 C CA . ARG B 1 37 ? 23.523 4.509 7.204 1.00 37.03 37 ARG B CA 1
ATOM 2322 C C . ARG B 1 37 ? 24.559 4.084 8.196 1.00 37.44 37 ARG B C 1
ATOM 2323 O O . ARG B 1 37 ? 25.070 3.033 8.110 1.00 38.93 37 ARG B O 1
ATOM 2331 N N . LYS B 1 38 ? 24.845 4.911 9.170 1.00 39.94 38 LYS B N 1
ATOM 2332 C CA . LYS B 1 38 ? 25.797 4.542 10.168 1.00 41.02 38 LYS B CA 1
ATOM 2333 C C . LYS B 1 38 ? 25.363 3.334 10.951 1.00 40.12 38 LYS B C 1
ATOM 2334 O O . LYS B 1 38 ? 26.175 2.569 11.379 1.00 38.14 38 LYS B O 1
ATOM 2340 N N . PHE B 1 39 ? 24.079 3.170 11.165 1.00 36.74 39 PHE B N 1
ATOM 2341 C CA . PHE B 1 39 ? 23.633 1.986 11.843 1.00 36.68 39 PHE B CA 1
ATOM 2342 C C . PHE B 1 39 ? 23.989 0.767 11.009 1.00 37.13 39 PHE B C 1
ATOM 2343 O O . PHE B 1 39 ? 24.506 -0.184 11.505 1.00 33.61 39 PHE B O 1
ATOM 2351 N N . LEU B 1 40 ? 23.670 0.828 9.739 1.00 34.46 40 LEU B N 1
ATOM 2352 C CA . LEU B 1 40 ? 23.904 -0.263 8.835 1.00 39.17 40 LEU B CA 1
ATOM 2353 C C . LEU B 1 40 ? 25.369 -0.536 8.606 1.00 43.25 40 LEU B C 1
ATOM 2354 O O . LEU B 1 40 ? 25.773 -1.654 8.634 1.00 45.87 40 LEU B O 1
ATOM 2359 N N . ALA B 1 41 ? 26.165 0.496 8.412 1.00 47.14 41 ALA B N 1
ATOM 2360 C CA . ALA B 1 41 ? 27.563 0.322 8.043 1.00 50.84 41 ALA B CA 1
ATOM 2361 C C . ALA B 1 41 ? 28.460 -0.046 9.210 1.00 52.68 41 ALA B C 1
ATOM 2362 O O . ALA B 1 41 ? 29.262 -0.931 9.096 1.00 58.41 41 ALA B O 1
ATOM 2364 N N . SER B 1 42 ? 28.309 0.623 10.327 1.00 50.93 42 SER B N 1
ATOM 2365 C CA . SER B 1 42 ? 28.946 0.217 11.556 1.00 52.22 42 SER B CA 1
ATOM 2366 C C . SER B 1 42 ? 27.815 -0.186 12.467 1.00 50.92 42 SER B C 1
ATOM 2367 O O . SER B 1 42 ? 26.729 -0.229 12.059 1.00 58.28 42 SER B O 1
ATOM 2370 N N . ASN B 1 43 ? 28.020 -0.523 13.691 1.00 49.16 43 ASN B N 1
ATOM 2371 C CA . ASN B 1 43 ? 26.830 -0.932 14.421 1.00 48.16 43 ASN B CA 1
ATOM 2372 C C . ASN B 1 43 ? 26.412 0.194 15.346 1.00 42.14 43 ASN B C 1
ATOM 2373 O O . ASN B 1 43 ? 26.073 -0.011 16.489 1.00 37.07 43 ASN B O 1
ATOM 2378 N N . GLN B 1 44 ? 26.476 1.395 14.805 1.00 40.84 44 GLN B N 1
ATOM 2379 C CA . GLN B 1 44 ? 26.156 2.599 15.538 1.00 43.85 44 GLN B CA 1
ATOM 2380 C C . GLN B 1 44 ? 24.684 2.740 15.777 1.00 40.96 44 GLN B C 1
ATOM 2381 O O . GLN B 1 44 ? 23.954 3.050 14.871 1.00 39.49 44 GLN B O 1
ATOM 2387 N N . ARG B 1 45 ? 24.276 2.535 17.013 1.00 39.02 45 ARG B N 1
ATOM 2388 C CA . ARG B 1 45 ? 22.883 2.722 17.428 1.00 40.66 45 ARG B CA 1
ATOM 2389 C C . ARG B 1 45 ? 22.441 4.170 17.189 1.00 37.42 45 ARG B C 1
ATOM 2390 O O . ARG B 1 45 ? 23.236 5.092 17.346 1.00 35.18 45 ARG B O 1
ATOM 2398 N N . ILE B 1 46 ? 21.188 4.371 16.794 1.00 34.80 46 ILE B N 1
ATOM 2399 C CA . ILE B 1 46 ? 20.644 5.727 16.710 1.00 31.91 46 ILE B CA 1
ATOM 2400 C C . ILE B 1 46 ? 20.921 6.452 18.034 1.00 31.11 46 ILE B C 1
ATOM 2401 O O . ILE B 1 46 ? 20.541 5.959 19.112 1.00 31.94 46 ILE B O 1
ATOM 2406 N N . ASN B 1 47 ? 21.620 7.585 17.966 1.00 29.45 47 ASN B N 1
ATOM 2407 C CA . ASN B 1 47 ? 22.016 8.330 19.181 1.00 29.63 47 ASN B CA 1
ATOM 2408 C C . ASN B 1 47 ? 21.538 9.796 19.251 1.00 27.85 47 ASN B C 1
ATOM 2409 O O . ASN B 1 47 ? 22.021 10.553 20.085 1.00 26.81 47 ASN B O 1
ATOM 2414 N N . GLN B 1 48 ? 20.609 10.190 18.374 1.00 27.05 48 GLN B N 1
ATOM 2415 C CA . GLN B 1 48 ? 20.026 11.546 18.394 1.00 27.09 48 GLN B CA 1
ATOM 2416 C C . GLN B 1 48 ? 18.541 11.437 18.220 1.00 23.76 48 GLN B C 1
ATOM 2417 O O . GLN B 1 48 ? 18.085 10.910 17.222 1.00 25.17 48 GLN B O 1
ATOM 2423 N N . PHE B 1 49 ? 17.787 11.956 19.181 1.00 23.00 49 PHE B N 1
ATOM 2424 C CA . PHE B 1 49 ? 16.319 11.929 19.137 1.00 21.94 49 PHE B CA 1
ATOM 2425 C C . PHE B 1 49 ? 15.789 13.318 19.470 1.00 21.07 49 PHE B C 1
ATOM 2426 O O . PHE B 1 49 ? 16.080 13.841 20.543 1.00 20.01 49 PHE B O 1
ATOM 2434 N N . LEU B 1 50 ? 15.017 13.884 18.543 1.00 21.49 50 LEU B N 1
ATOM 2435 C CA . LEU B 1 50 ? 14.365 15.192 18.717 1.00 21.40 50 LEU B CA 1
ATOM 2436 C C . LEU B 1 50 ? 13.025 15.037 19.412 1.00 20.75 50 LEU B C 1
ATOM 2437 O O . LEU B 1 50 ? 12.176 14.254 18.961 1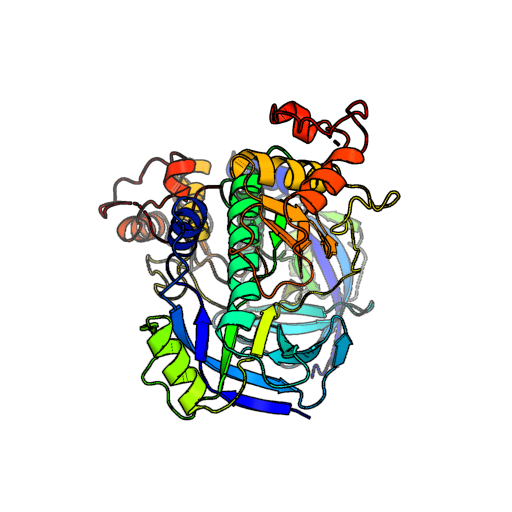.00 21.32 50 LEU B O 1
ATOM 2442 N N . PHE B 1 51 ? 12.850 15.789 20.506 1.00 18.94 51 PHE B N 1
ATOM 2443 C CA . PHE B 1 51 ? 11.615 15.809 21.298 1.00 20.56 51 PHE B CA 1
ATOM 2444 C C . PHE B 1 51 ? 10.800 17.044 20.918 1.00 21.28 51 PHE B C 1
ATOM 2445 O O . PHE B 1 51 ? 11.313 18.175 20.987 1.00 21.72 51 PHE B O 1
ATOM 2453 N N . GLN B 1 52 ? 9.550 16.836 20.505 1.00 21.95 52 GLN B N 1
ATOM 2454 C CA . GLN B 1 52 ? 8.652 17.957 20.184 1.00 24.89 52 GLN B CA 1
ATOM 2455 C C . GLN B 1 52 ? 7.325 17.765 20.906 1.00 24.53 52 GLN B C 1
ATOM 2456 O O . GLN B 1 52 ? 6.628 16.777 20.683 1.00 23.66 52 GLN B O 1
ATOM 2462 N N . HIS B 1 53 ? 6.987 18.699 21.779 1.00 24.31 53 HIS B N 1
ATOM 2463 C CA . HIS B 1 53 ? 5.775 18.573 22.565 1.00 26.81 53 HIS B CA 1
ATOM 2464 C C . HIS B 1 53 ? 4.585 18.902 21.708 1.00 28.02 53 HIS B C 1
ATOM 2465 O O . HIS B 1 53 ? 4.610 19.894 20.982 1.00 25.65 53 HIS B O 1
ATOM 2472 N N . SER B 1 54 ? 3.556 18.052 21.753 1.00 27.42 54 SER B N 1
ATOM 2473 C CA . SER B 1 54 ? 2.265 18.364 21.098 1.00 28.70 54 SER B CA 1
ATOM 2474 C C . SER B 1 54 ? 1.033 17.703 21.759 1.00 27.39 54 SER B C 1
ATOM 2475 O O . SER B 1 54 ? 1.146 17.104 22.827 1.00 24.85 54 SER B O 1
ATOM 2478 N N . THR B 1 55 ? -0.130 17.852 21.119 1.00 25.45 55 THR B N 1
ATOM 2479 C CA . THR B 1 55 ? -1.404 17.487 21.708 1.00 27.07 55 THR B CA 1
ATOM 2480 C C . THR B 1 55 ? -2.308 16.776 20.703 1.00 27.13 55 THR B C 1
ATOM 2481 O O . THR B 1 55 ? -2.442 17.184 19.545 1.00 28.36 55 THR B O 1
ATOM 2485 N N . PHE B 1 56 ? -2.883 15.669 21.145 1.00 26.75 56 PHE B N 1
ATOM 2486 C CA . PHE B 1 56 ? -3.826 14.932 20.311 1.00 27.91 56 PHE B CA 1
ATOM 2487 C C . PHE B 1 56 ? -5.123 14.700 21.068 1.00 24.22 56 PHE B C 1
ATOM 2488 O O . PHE B 1 56 ? -5.112 14.577 22.286 1.00 22.58 56 PHE B O 1
ATOM 2496 N N . ARG B 1 57 ? -6.224 14.664 20.332 1.00 23.83 57 ARG B N 1
ATOM 2497 C CA . ARG B 1 57 ? -7.479 14.137 20.863 1.00 27.19 57 ARG B CA 1
ATOM 2498 C C . ARG B 1 57 ? -7.664 12.727 20.342 1.00 24.64 57 ARG B C 1
ATOM 2499 O O . ARG B 1 57 ? -7.483 12.467 19.153 1.00 25.29 57 ARG B O 1
ATOM 2507 N N . VAL B 1 58 ? -7.923 11.807 21.255 1.00 22.82 58 VAL B N 1
ATOM 2508 C CA . VAL B 1 58 ? -7.860 10.385 20.937 1.00 23.44 58 VAL B CA 1
ATOM 2509 C C . VAL B 1 58 ? -9.170 9.706 21.331 1.00 24.94 58 VAL B C 1
ATOM 2510 O O . VAL B 1 58 ? -9.775 10.059 22.340 1.00 24.91 58 VAL B O 1
ATOM 2514 N N . GLU B 1 59 ? -9.580 8.730 20.530 1.00 26.72 59 GLU B N 1
ATOM 2515 C CA . GLU B 1 59 ? -10.694 7.835 20.844 1.00 31.23 59 GLU B CA 1
ATOM 2516 C C . GLU B 1 59 ? -10.266 6.956 22.025 1.00 32.47 59 GLU B C 1
ATOM 2517 O O . GLU B 1 59 ? -9.069 6.650 22.176 1.00 30.13 59 GLU B O 1
ATOM 2523 N N . LEU B 1 60 ? -11.220 6.565 22.873 1.00 30.17 60 LEU B N 1
ATOM 2524 C CA . LEU B 1 60 ? -10.893 5.761 24.049 1.00 32.65 60 LEU B CA 1
ATOM 2525 C C . LEU B 1 60 ? -11.021 4.279 23.827 1.00 32.63 60 LEU B C 1
ATOM 2526 O O . LEU B 1 60 ? -10.645 3.495 24.693 1.00 33.25 60 LEU B O 1
ATOM 2531 N N . ALA B 1 61 ? -11.591 3.901 22.686 1.00 33.09 61 ALA B N 1
ATOM 2532 C CA . ALA B 1 61 ? -11.702 2.504 22.272 1.00 34.39 61 ALA B CA 1
ATOM 2533 C C . ALA B 1 61 ? -10.912 2.318 20.994 1.00 34.07 61 ALA B C 1
ATOM 2534 O O . ALA B 1 61 ? -10.918 3.200 20.143 1.00 33.83 61 ALA B O 1
ATOM 2536 N N . PRO B 1 62 ? -10.244 1.163 20.837 1.00 33.70 62 PRO B N 1
ATOM 2537 C CA . PRO B 1 62 ? -9.507 0.957 19.589 1.00 33.31 62 PRO B CA 1
ATOM 2538 C C . PRO B 1 62 ? -10.488 0.754 18.453 1.00 36.63 62 PRO B C 1
ATOM 2539 O O . PRO B 1 62 ? -11.638 0.377 18.713 1.00 34.71 62 PRO B O 1
ATOM 2543 N N . PHE B 1 63 ? -10.050 1.052 17.229 1.00 35.93 63 PHE B N 1
ATOM 2544 C CA . PHE B 1 63 ? -10.802 0.720 16.022 1.00 39.55 63 PHE B CA 1
ATOM 2545 C C . PHE B 1 63 ? -10.203 -0.518 15.373 1.00 42.19 63 PHE B C 1
ATOM 2546 O O . PHE B 1 63 ? -10.722 -1.016 14.378 1.00 43.10 63 PHE B O 1
ATOM 2554 N N . ALA B 1 64 ? -9.102 -1.014 15.928 1.00 45.62 64 ALA B N 1
ATOM 2555 C CA . ALA B 1 64 ? -8.448 -2.186 15.359 1.00 45.41 64 ALA B CA 1
ATOM 2556 C C . ALA B 1 64 ? -7.462 -2.872 16.288 1.00 52.20 64 ALA B C 1
ATOM 2557 O O . ALA B 1 64 ? -6.915 -2.266 17.219 1.00 48.84 64 ALA B O 1
ATOM 2559 N N . LYS B 1 65 ? -7.286 -4.163 16.003 1.00 55.57 65 LYS B N 1
ATOM 2560 C CA . LYS B 1 65 ? -6.292 -5.056 16.564 1.00 57.54 65 LYS B CA 1
ATOM 2561 C C . LYS B 1 65 ? -6.183 -6.099 15.447 1.00 63.93 65 LYS B C 1
ATOM 2562 O O . LYS B 1 65 ? -7.190 -6.712 15.091 1.00 63.63 65 LYS B O 1
ATOM 2568 N N . GLY B 1 66 ? -4.998 -6.327 14.882 1.00 65.29 66 GLY B N 1
ATOM 2569 C CA . GLY B 1 66 ? -3.733 -5.884 15.426 1.00 64.95 66 GLY B CA 1
ATOM 2570 C C . GLY B 1 66 ? -2.935 -7.128 15.781 1.00 70.09 66 GLY B C 1
ATOM 2571 O O . GLY B 1 66 ? -1.821 -7.321 15.285 1.00 70.91 66 GLY B O 1
ATOM 2572 N N . GLY B 1 67 ? -3.527 -7.990 16.613 1.00 68.58 67 GLY B N 1
ATOM 2573 C CA . GLY B 1 67 ? -2.839 -9.160 17.167 1.00 68.63 67 GLY B CA 1
ATOM 2574 C C . GLY B 1 67 ? -1.801 -8.726 18.195 1.00 70.58 67 GLY B C 1
ATOM 2575 O O . GLY B 1 67 ? -1.934 -9.008 19.395 1.00 71.10 67 GLY B O 1
ATOM 2576 N N . GLU B 1 68 ? -0.774 -8.029 17.701 1.00 66.23 68 GLU B N 1
ATOM 2577 C CA . GLU B 1 68 ? 0.299 -7.424 18.508 1.00 60.78 68 GLU B CA 1
ATOM 2578 C C . GLU B 1 68 ? -0.087 -6.056 19.127 1.00 55.91 68 GLU B C 1
ATOM 2579 O O . GLU B 1 68 ? -0.017 -5.858 20.352 1.00 50.94 68 GLU B O 1
ATOM 2585 N N . ARG B 1 69 ? -0.502 -5.129 18.270 1.00 52.38 69 ARG B N 1
ATOM 2586 C CA . ARG B 1 69 ? -0.824 -3.772 18.695 1.00 49.53 69 ARG B CA 1
ATOM 2587 C C . ARG B 1 69 ? -2.340 -3.530 18.769 1.00 46.25 69 ARG B C 1
ATOM 2588 O O . ARG B 1 69 ? -3.130 -4.315 18.237 1.00 46.86 69 ARG B O 1
ATOM 2596 N N . LEU B 1 70 ? -2.720 -2.469 19.483 1.00 37.26 70 LEU B N 1
ATOM 2597 C CA . LEU B 1 70 ? -4.053 -1.881 19.433 1.00 36.42 70 LEU B CA 1
ATOM 2598 C C . LEU B 1 70 ? -3.907 -0.598 18.661 1.00 34.75 70 LEU B C 1
ATOM 2599 O O . LEU B 1 70 ? -2.908 0.096 18.811 1.00 34.93 70 LEU B O 1
ATOM 2604 N N . ALA B 1 71 ? -4.886 -0.262 17.836 1.00 32.84 71 ALA B N 1
ATOM 2605 C CA . ALA B 1 71 ? -4.798 0.987 17.095 1.00 33.20 71 ALA B CA 1
ATOM 2606 C C . ALA B 1 71 ? -5.993 1.875 17.436 1.00 32.35 71 ALA B C 1
ATOM 2607 O O . ALA B 1 71 ? -7.121 1.391 17.481 1.00 34.33 71 ALA B O 1
ATOM 2609 N N . PHE B 1 72 ? -5.733 3.164 17.671 1.00 29.08 72 PHE B N 1
ATOM 2610 C CA . PHE B 1 72 ? -6.761 4.141 18.079 1.00 27.98 72 PHE B CA 1
ATOM 2611 C C . PHE B 1 72 ? -6.769 5.340 17.145 1.00 27.32 72 PHE B C 1
ATOM 2612 O O . PHE B 1 72 ? -5.699 5.893 16.815 1.00 26.24 72 PHE B O 1
ATOM 2620 N N . ARG B 1 73 ? -7.957 5.774 16.743 1.00 25.13 73 ARG B N 1
ATOM 2621 C CA . ARG B 1 73 ? -8.051 6.985 15.933 1.00 27.86 73 ARG B CA 1
ATOM 2622 C C . ARG B 1 73 ? -7.783 8.236 16.749 1.00 28.15 73 ARG B C 1
ATOM 2623 O O . ARG B 1 73 ? -8.230 8.359 17.895 1.00 27.03 73 ARG B O 1
ATOM 2631 N N . ALA B 1 74 ? -7.032 9.157 16.158 1.00 26.45 74 ALA B N 1
ATOM 2632 C CA . ALA B 1 74 ? -6.684 10.391 16.838 1.00 26.87 74 ALA B CA 1
ATOM 2633 C C . ALA B 1 74 ? -6.596 11.536 15.863 1.00 29.04 74 ALA B C 1
ATOM 2634 O O . ALA B 1 74 ? -6.555 11.339 14.647 1.00 26.71 74 ALA B O 1
ATOM 2636 N N . ILE B 1 75 ? -6.579 12.745 16.404 1.00 30.26 75 ILE B N 1
ATOM 2637 C CA . ILE B 1 75 ? -6.619 13.933 15.582 1.00 35.62 75 ILE B CA 1
ATOM 2638 C C . ILE B 1 75 ? -5.688 14.950 16.241 1.00 34.77 75 ILE B C 1
ATOM 2639 O O . ILE B 1 75 ? -5.640 15.027 17.471 1.00 32.35 75 ILE B O 1
ATOM 2644 N N . ASN B 1 76 ? -4.905 15.671 15.438 1.00 35.69 76 ASN B N 1
ATOM 2645 C CA . ASN B 1 76 ? -3.832 16.524 15.989 1.00 40.75 76 ASN B CA 1
ATOM 2646 C C . ASN B 1 76 ? -4.160 17.971 16.397 1.00 45.01 76 ASN B C 1
ATOM 2647 O O . ASN B 1 76 ? -3.261 18.727 16.788 1.00 47.49 76 ASN B O 1
ATOM 2652 N N . GLY B 1 77 ? -5.412 18.391 16.305 1.00 42.66 77 GLY B N 1
ATOM 2653 C CA . GLY B 1 77 ? -5.678 19.778 16.723 1.00 46.53 77 GLY B CA 1
ATOM 2654 C C . GLY B 1 77 ? -5.773 20.740 15.553 1.00 47.51 77 GLY B C 1
ATOM 2655 O O . GLY B 1 77 ? -6.641 21.605 15.549 1.00 44.68 77 GLY B O 1
ATOM 2656 N N . ARG B 1 78 ? -4.893 20.590 14.557 1.00 48.13 78 ARG B N 1
ATOM 2657 C CA . ARG B 1 78 ? -5.087 21.250 13.252 1.00 51.56 78 ARG B CA 1
ATOM 2658 C C . ARG B 1 78 ? -5.846 20.331 12.284 1.00 55.97 78 ARG B C 1
ATOM 2659 O O . ARG B 1 78 ? -5.682 20.430 11.060 1.00 58.27 78 ARG B O 1
ATOM 2661 N N . GLY B 1 79 ? -6.649 19.421 12.842 1.00 54.88 79 GLY B N 1
ATOM 2662 C CA . GLY B 1 79 ? -7.567 18.591 12.059 1.00 53.13 79 GLY B CA 1
ATOM 2663 C C . GLY B 1 79 ? -7.061 17.257 11.522 1.00 52.95 79 GLY B C 1
ATOM 2664 O O . GLY B 1 79 ? -7.868 16.347 11.302 1.00 54.21 79 GLY B O 1
ATOM 2665 N N . ASP B 1 80 ? -5.747 17.122 11.317 1.00 47.13 80 ASP B N 1
ATOM 2666 C CA . ASP B 1 80 ? -5.177 15.923 10.668 1.00 44.54 80 ASP B CA 1
ATOM 2667 C C . ASP B 1 80 ? -5.445 14.637 11.432 1.00 42.44 80 ASP B C 1
ATOM 2668 O O . ASP B 1 80 ? -5.318 14.588 12.651 1.00 39.65 80 ASP B O 1
ATOM 2673 N N . ARG B 1 81 ? -5.808 13.604 10.683 1.00 41.48 81 ARG B N 1
ATOM 2674 C CA . ARG B 1 81 ? -6.146 12.302 11.228 1.00 40.63 81 ARG B CA 1
ATOM 2675 C C . ARG B 1 81 ? -4.876 11.486 11.384 1.00 38.88 81 ARG B C 1
ATOM 2676 O O . ARG B 1 81 ? -4.027 11.459 10.488 1.00 36.66 81 ARG B O 1
ATOM 2684 N N . ILE B 1 82 ? -4.728 10.840 12.534 1.00 34.01 82 ILE B N 1
ATOM 2685 C CA . ILE B 1 82 ? -3.572 9.977 12.766 1.00 32.45 82 ILE B CA 1
ATOM 2686 C C . ILE B 1 82 ? -4.006 8.708 13.484 1.00 29.75 82 ILE B C 1
ATOM 2687 O O . ILE B 1 82 ? -5.169 8.553 13.875 1.00 28.85 82 ILE B O 1
ATOM 2692 N N . VAL B 1 83 ? -3.067 7.794 13.656 1.00 28.20 83 VAL B N 1
ATOM 2693 C CA . VAL B 1 83 ? -3.354 6.559 14.357 1.00 28.10 83 VAL B CA 1
ATOM 2694 C C . VAL B 1 83 ? -2.307 6.406 15.442 1.00 27.37 83 VAL B C 1
ATOM 2695 O O . VAL B 1 83 ? -1.106 6.477 15.182 1.00 27.34 83 VAL B O 1
ATOM 2699 N N . LEU B 1 84 ? -2.779 6.218 16.665 1.00 26.45 84 LEU B N 1
ATOM 2700 C CA . LEU B 1 84 ? -1.913 5.952 17.788 1.00 26.67 84 LEU B CA 1
ATOM 2701 C C . LEU B 1 84 ? -1.977 4.463 18.031 1.00 26.80 84 LEU B C 1
ATOM 2702 O O . LEU B 1 84 ? -3.069 3.897 18.139 1.00 26.93 84 LEU B O 1
ATOM 2707 N N . LYS B 1 85 ? -0.820 3.820 18.098 1.00 27.27 85 LYS B N 1
ATOM 2708 C CA . LYS B 1 85 ? -0.765 2.368 18.314 1.00 30.09 85 LYS B CA 1
ATOM 2709 C C . LYS B 1 85 ? -0.060 2.079 19.616 1.00 29.92 85 LYS B C 1
ATOM 2710 O O . LYS B 1 85 ? 0.819 2.833 20.027 1.00 29.20 85 LYS B O 1
ATOM 2716 N N . ARG B 1 86 ? -0.463 1.021 20.297 1.00 32.88 86 ARG B N 1
ATOM 2717 C CA . ARG B 1 86 ? 0.345 0.503 21.408 1.00 35.05 86 ARG B CA 1
ATOM 2718 C C . ARG B 1 86 ? 0.202 -0.991 21.559 1.00 34.82 86 ARG B C 1
ATOM 2719 O O . ARG B 1 86 ? -0.780 -1.569 21.139 1.00 33.25 86 ARG B O 1
ATOM 2727 N N . PHE B 1 87 ? 1.200 -1.614 22.160 1.00 37.38 87 PHE B N 1
ATOM 2728 C CA . PHE B 1 87 ? 1.146 -3.039 22.401 1.00 39.65 87 PHE B CA 1
ATOM 2729 C C . PHE B 1 87 ? 0.081 -3.347 23.428 1.00 40.94 87 PHE B C 1
ATOM 2730 O O . PHE B 1 87 ? -0.201 -2.510 24.294 1.00 36.39 87 PHE B O 1
ATOM 2738 N N . PHE B 1 88 ? -0.523 -4.535 23.303 1.00 45.82 88 PHE B N 1
ATOM 2739 C CA . PHE B 1 88 ? -1.477 -5.072 24.288 1.00 48.41 88 PHE B CA 1
ATOM 2740 C C . PHE B 1 88 ? -0.904 -5.115 25.694 1.00 51.61 88 PHE B C 1
ATOM 2741 O O . PHE B 1 88 ? -1.342 -4.382 26.593 1.00 54.36 88 PHE B O 1
ATOM 2749 N N . GLN B 1 89 ? 0.068 -6.005 25.876 1.00 57.76 89 GLN B N 1
ATOM 2750 C CA . GLN B 1 89 ? 0.842 -6.062 27.108 1.00 60.89 89 GLN B CA 1
ATOM 2751 C C . GLN B 1 89 ? 2.013 -5.105 26.981 1.00 59.47 89 GLN B C 1
ATOM 2752 O O . GLN B 1 89 ? 2.647 -5.029 25.923 1.00 60.98 89 GLN B O 1
ATOM 2758 N N . GLN B 1 90 ? 2.288 -4.370 28.053 1.00 56.53 90 GLN B N 1
ATOM 2759 C CA . GLN B 1 90 ? 3.399 -3.430 28.077 1.00 55.12 90 GLN B CA 1
ATOM 2760 C C . GLN B 1 90 ? 4.708 -4.131 27.685 1.00 54.03 90 GLN B C 1
ATOM 2761 O O . GLN B 1 90 ? 4.924 -5.301 28.013 1.00 49.48 90 GLN B O 1
ATOM 2767 N N . ARG B 1 91 ? 5.563 -3.417 26.960 1.00 47.31 91 ARG B N 1
ATOM 2768 C CA . ARG B 1 91 ? 6.839 -3.958 26.514 1.00 44.00 91 ARG B CA 1
ATOM 2769 C C . ARG B 1 91 ? 7.972 -3.039 26.928 1.00 40.91 91 ARG B C 1
ATOM 2770 O O . ARG B 1 91 ? 7.760 -1.852 27.057 1.00 38.14 91 ARG B O 1
ATOM 2778 N N . PRO B 1 92 ? 9.187 -3.586 27.129 1.00 37.96 92 PRO B N 1
ATOM 2779 C CA . PRO B 1 92 ? 10.358 -2.732 27.376 1.00 37.15 92 PRO B CA 1
ATOM 2780 C C . PRO B 1 92 ? 10.577 -1.721 26.236 1.00 35.62 92 PRO B C 1
ATOM 2781 O O . PRO B 1 92 ? 10.334 -2.031 25.060 1.00 37.03 92 PRO B O 1
ATOM 2785 N N . LEU B 1 93 ? 10.983 -0.507 26.581 1.00 35.65 93 LEU B N 1
ATOM 2786 C CA . LEU B 1 93 ? 11.235 0.532 25.572 1.00 37.12 93 LEU B CA 1
ATOM 2787 C C . LEU B 1 93 ? 12.112 0.065 24.389 1.00 37.33 93 LEU B C 1
ATOM 2788 O O . LEU B 1 93 ? 11.861 0.389 23.213 1.00 35.89 93 LEU B O 1
ATOM 2793 N N . THR B 1 94 ? 13.138 -0.718 24.687 1.00 37.11 94 THR B N 1
ATOM 2794 C CA . THR B 1 94 ? 14.016 -1.185 23.617 1.00 34.87 94 THR B CA 1
ATOM 2795 C C . THR B 1 94 ? 13.219 -1.938 22.518 1.00 33.10 94 THR B C 1
ATOM 2796 O O . THR B 1 94 ? 13.456 -1.759 21.307 1.00 29.61 94 THR B O 1
ATOM 2800 N N . MET B 1 95 ? 12.253 -2.749 22.934 1.00 31.93 95 MET B N 1
ATOM 2801 C CA . MET B 1 95 ? 11.369 -3.420 21.969 1.00 36.52 95 MET B CA 1
ATOM 2802 C C . MET B 1 95 ? 10.643 -2.452 21.026 1.00 35.24 95 MET B C 1
ATOM 2803 O O . MET B 1 95 ? 10.638 -2.634 19.796 1.00 32.08 95 MET B O 1
ATOM 2808 N N . LEU B 1 96 ? 10.044 -1.418 21.613 1.00 35.09 96 LEU B N 1
ATOM 2809 C CA . LEU B 1 96 ? 9.450 -0.316 20.854 1.00 33.93 96 LEU B CA 1
ATOM 2810 C C . LEU B 1 96 ? 10.474 0.351 19.917 1.00 31.99 96 LEU B C 1
ATOM 2811 O O . LEU B 1 96 ? 10.194 0.562 18.718 1.00 31.93 96 LEU B O 1
ATOM 2816 N N . LEU B 1 97 ? 11.675 0.642 20.435 1.00 31.42 97 LEU B N 1
ATOM 2817 C CA . LEU B 1 97 ? 12.722 1.265 19.623 1.00 29.54 97 LEU B CA 1
ATOM 2818 C C . LEU B 1 97 ? 13.063 0.455 18.364 1.00 31.93 97 LEU B C 1
ATOM 2819 O O . LEU B 1 97 ? 13.369 1.032 17.305 1.00 31.39 97 LEU B O 1
ATOM 2824 N N . GLU B 1 98 ? 12.956 -0.870 18.473 1.00 30.29 98 GLU B N 1
ATOM 2825 C CA . GLU B 1 98 ? 13.264 -1.763 17.373 1.00 31.93 98 GLU B CA 1
ATOM 2826 C C . GLU B 1 98 ? 12.248 -1.579 16.267 1.00 33.73 98 GLU B C 1
ATOM 2827 O O . GLU B 1 98 ? 12.576 -1.737 15.082 1.00 32.13 98 GLU B O 1
ATOM 2833 N N . THR B 1 99 ? 11.011 -1.264 16.648 1.00 34.68 99 THR B N 1
ATOM 2834 C CA . THR B 1 99 ? 9.961 -1.097 15.645 1.00 36.77 99 THR B CA 1
ATOM 2835 C C . THR B 1 99 ? 10.314 0.137 14.827 1.00 34.29 99 THR B C 1
ATOM 2836 O O . THR B 1 99 ? 10.151 0.139 13.601 1.00 33.25 99 THR B O 1
ATOM 2840 N N . ILE B 1 100 ? 10.855 1.142 15.520 1.00 34.16 100 ILE B N 1
ATOM 2841 C CA . ILE B 1 100 ? 11.315 2.413 14.934 1.00 34.59 100 ILE B CA 1
ATOM 2842 C C . ILE B 1 100 ? 12.590 2.289 14.094 1.00 35.58 100 ILE B C 1
ATOM 2843 O O . ILE B 1 100 ? 12.623 2.798 12.966 1.00 34.43 100 ILE B O 1
ATOM 2848 N N . GLU B 1 101 ? 13.626 1.639 14.645 1.00 33.62 101 GLU B N 1
ATOM 2849 C CA . GLU B 1 101 ? 14.884 1.363 13.921 1.00 34.56 101 GLU B CA 1
ATOM 2850 C C . GLU B 1 101 ? 14.614 0.568 12.635 1.00 31.11 101 GLU B C 1
ATOM 2851 O O . GLU B 1 101 ? 15.191 0.840 11.575 1.00 29.84 101 GLU B O 1
ATOM 2857 N N . ARG B 1 102 ? 13.708 -0.386 12.735 1.00 28.69 102 ARG B N 1
ATOM 2858 C CA . ARG B 1 102 ? 13.293 -1.193 11.606 1.00 28.33 102 ARG B CA 1
ATOM 2859 C C . ARG B 1 102 ? 12.503 -0.366 10.570 1.00 29.05 102 ARG B C 1
ATOM 2860 O O . ARG B 1 102 ? 12.746 -0.466 9.359 1.00 25.89 102 ARG B O 1
ATOM 2868 N N . GLN B 1 103 ? 11.543 0.432 11.041 1.00 27.83 103 GLN B N 1
ATOM 2869 C CA . GLN B 1 103 ? 10.780 1.296 10.137 1.00 28.43 103 GLN B CA 1
ATOM 2870 C C . GLN B 1 103 ? 11.699 2.267 9.401 1.00 26.71 103 GLN B C 1
ATOM 2871 O O . GLN B 1 103 ? 11.539 2.453 8.205 1.00 27.26 103 GLN B O 1
ATOM 2877 N N . LEU B 1 104 ? 12.671 2.870 10.096 1.00 24.97 104 LEU B N 1
ATOM 2878 C CA . LEU B 1 104 ? 13.620 3.770 9.426 1.00 25.44 104 LEU B CA 1
ATOM 2879 C C . LEU B 1 104 ? 14.509 3.077 8.382 1.00 24.58 104 LEU B C 1
ATOM 2880 O O . LEU B 1 104 ? 14.864 3.674 7.350 1.00 22.00 104 LEU B O 1
ATOM 2885 N N . ILE B 1 105 ? 14.896 1.835 8.674 1.00 21.17 105 ILE B N 1
ATOM 2886 C CA . ILE B 1 105 ? 15.626 1.024 7.701 1.00 22.18 105 ILE B CA 1
ATOM 2887 C C . ILE B 1 105 ? 14.791 0.819 6.437 1.00 21.75 105 ILE B C 1
ATOM 2888 O O . ILE B 1 105 ? 15.296 0.967 5.305 1.00 20.64 105 ILE B O 1
ATOM 2893 N N . CYS B 1 106 ? 13.511 0.507 6.634 1.00 21.97 106 CYS B N 1
ATOM 2894 C CA . CYS B 1 106 ? 12.622 0.208 5.527 1.00 24.36 106 CYS B CA 1
ATOM 2895 C C . CYS B 1 106 ? 12.381 1.429 4.673 1.00 23.29 106 CYS B C 1
ATOM 2896 O O . CYS B 1 106 ? 12.385 1.327 3.466 1.00 24.32 106 CYS B O 1
ATOM 2899 N N . ILE B 1 107 ? 12.215 2.586 5.314 1.00 24.83 107 ILE B N 1
ATOM 2900 C CA . ILE B 1 107 ? 12.039 3.877 4.607 1.00 25.89 107 ILE B CA 1
ATOM 2901 C C . ILE B 1 107 ? 13.281 4.209 3.778 1.00 25.34 107 ILE B C 1
ATOM 2902 O O . ILE B 1 107 ? 13.191 4.505 2.590 1.00 24.77 107 ILE B O 1
ATOM 2907 N N . TYR B 1 108 ? 14.438 4.125 4.425 1.00 25.41 108 TYR B N 1
ATOM 2908 C CA . TYR B 1 108 ? 15.726 4.302 3.779 1.00 24.71 108 TYR B CA 1
ATOM 2909 C C . TYR B 1 108 ? 15.877 3.378 2.544 1.00 23.99 108 TYR B C 1
ATOM 2910 O O . TYR B 1 108 ? 16.228 3.837 1.446 1.00 22.27 108 TYR B O 1
ATOM 2919 N N . LEU B 1 109 ? 15.613 2.086 2.719 1.00 22.33 109 LEU B N 1
ATOM 2920 C CA . LEU B 1 109 ? 15.781 1.129 1.616 1.00 21.69 109 LEU B CA 1
ATOM 2921 C C . LEU B 1 109 ? 14.774 1.362 0.492 1.00 23.31 109 LEU B C 1
ATOM 2922 O O . LEU B 1 109 ? 15.135 1.311 -0.688 1.00 22.68 109 LEU B O 1
ATOM 2927 N N . ALA B 1 110 ? 13.515 1.638 0.861 1.00 22.62 110 ALA B N 1
ATOM 2928 C CA . ALA B 1 110 ? 12.463 1.957 -0.105 1.00 24.12 110 ALA B CA 1
ATOM 2929 C C . ALA B 1 110 ? 12.836 3.181 -0.942 1.00 23.77 110 ALA B C 1
ATOM 2930 O O . ALA B 1 110 ? 12.680 3.168 -2.175 1.00 23.51 110 ALA B O 1
ATOM 2932 N N . ASN B 1 111 ? 13.356 4.218 -0.292 1.00 26.17 111 ASN B N 1
ATOM 2933 C CA . ASN B 1 111 ? 13.803 5.426 -0.999 1.00 27.40 111 ASN B CA 1
ATOM 2934 C C . ASN B 1 111 ? 14.902 5.140 -2.029 1.00 27.84 111 ASN B C 1
ATOM 2935 O O . ASN B 1 111 ? 14.847 5.630 -3.170 1.00 26.95 111 ASN B O 1
ATOM 2940 N N . ILE B 1 112 ? 15.884 4.329 -1.644 1.00 25.02 112 ILE B N 1
ATOM 2941 C CA . ILE B 1 112 ? 16.910 3.914 -2.605 1.00 25.68 112 ILE B CA 1
ATOM 2942 C C . ILE B 1 112 ? 16.308 3.116 -3.782 1.00 25.91 112 ILE B C 1
ATOM 2943 O O . ILE B 1 112 ? 16.574 3.427 -4.954 1.00 28.25 112 ILE B O 1
ATOM 2948 N N . PHE B 1 113 ? 15.505 2.097 -3.471 1.00 23.66 113 PHE B N 1
ATOM 2949 C CA . PHE B 1 113 ? 14.857 1.248 -4.474 1.00 24.16 113 PHE B CA 1
ATOM 2950 C C . PHE B 1 113 ? 14.000 2.036 -5.458 1.00 26.21 113 PHE B C 1
ATOM 2951 O O . PHE B 1 113 ? 14.075 1.805 -6.677 1.00 28.06 113 PHE B O 1
ATOM 2959 N N . ASN B 1 114 ? 13.172 2.932 -4.934 1.00 27.08 114 ASN B N 1
ATOM 2960 C CA . ASN B 1 114 ? 12.376 3.853 -5.769 1.00 27.41 114 ASN B CA 1
ATOM 2961 C C . ASN B 1 114 ? 13.238 4.682 -6.727 1.00 29.08 114 ASN B C 1
ATOM 2962 O O . ASN B 1 114 ? 12.876 4.830 -7.887 1.00 28.83 114 ASN B O 1
ATOM 2967 N N . LYS B 1 115 ? 14.339 5.244 -6.213 1.00 30.52 115 LYS B N 1
ATOM 2968 C CA . LYS B 1 115 ? 15.356 5.963 -7.015 1.00 35.80 115 LYS B CA 1
ATOM 2969 C C . LYS B 1 115 ? 16.024 5.160 -8.134 1.00 35.65 115 LYS B C 1
ATOM 2970 O O . LYS B 1 115 ? 16.396 5.730 -9.171 1.00 36.67 115 LYS B O 1
ATOM 2976 N N . LEU B 1 116 ? 16.215 3.858 -7.923 1.00 34.32 116 LEU B N 1
ATOM 2977 C CA . LEU B 1 116 ? 16.725 2.986 -8.986 1.00 34.22 116 LEU B CA 1
ATOM 2978 C C . LEU B 1 116 ? 15.785 2.989 -10.190 1.00 34.92 116 LEU B C 1
ATOM 2979 O O . LEU B 1 116 ? 16.213 2.738 -11.304 1.00 33.87 116 LEU B O 1
ATOM 2984 N N . ASN B 1 117 ? 14.506 3.273 -9.938 1.00 37.81 117 ASN B N 1
ATOM 2985 C CA . ASN B 1 117 ? 13.472 3.400 -10.972 1.00 37.65 117 ASN B CA 1
ATOM 2986 C C . ASN B 1 117 ? 13.381 2.196 -11.911 1.00 37.40 117 ASN B C 1
ATOM 2987 O O . ASN B 1 117 ? 13.454 2.316 -13.136 1.00 38.86 117 ASN B O 1
ATOM 2992 N N . VAL B 1 118 ? 13.219 1.030 -11.319 1.00 33.85 118 VAL B N 1
ATOM 2993 C CA . VAL B 1 118 ? 13.149 -0.207 -12.067 1.00 33.66 118 VAL B CA 1
ATOM 2994 C C . VAL B 1 118 ? 11.687 -0.634 -12.134 1.00 33.26 118 VAL B C 1
ATOM 2995 O O . VAL B 1 118 ? 11.321 -1.574 -12.833 1.00 34.70 118 VAL B O 1
ATOM 2999 N N . SER B 1 119 ? 10.844 0.095 -11.419 1.00 35.38 119 SER B N 1
ATOM 3000 C CA . SER B 1 119 ? 9.412 -0.166 -11.446 1.00 37.72 119 SER B CA 1
ATOM 3001 C C . SER B 1 119 ? 8.639 1.139 -11.489 1.00 37.03 119 SER B C 1
ATOM 3002 O O . SER B 1 119 ? 9.035 2.120 -10.850 1.00 40.25 119 SER B O 1
ATOM 3005 N N . PRO B 1 120 ? 7.518 1.150 -12.227 1.00 36.26 120 PRO B N 1
ATOM 3006 C CA . PRO B 1 120 ? 6.574 2.265 -12.164 1.00 35.91 120 PRO B CA 1
ATOM 3007 C C . PRO B 1 120 ? 5.909 2.383 -10.788 1.00 36.70 120 PRO B C 1
ATOM 3008 O O . PRO B 1 120 ? 5.453 3.468 -10.428 1.00 40.36 120 PRO B O 1
ATOM 3012 N N . ASN B 1 121 ? 5.843 1.278 -10.039 1.00 35.83 121 ASN B N 1
ATOM 3013 C CA . ASN B 1 121 ? 5.228 1.299 -8.717 1.00 36.93 121 ASN B CA 1
ATOM 3014 C C . ASN B 1 121 ? 6.243 1.724 -7.684 1.00 37.08 121 ASN B C 1
ATOM 3015 O O . ASN B 1 121 ? 7.324 1.142 -7.606 1.00 37.43 121 ASN B O 1
ATOM 3020 N N . LYS B 1 122 ? 5.900 2.750 -6.917 1.00 35.17 122 LYS B N 1
ATOM 3021 C CA . LYS B 1 122 ? 6.753 3.226 -5.840 1.00 35.67 122 LYS B CA 1
ATOM 3022 C C . LYS B 1 122 ? 6.295 2.664 -4.486 1.00 34.47 122 LYS B C 1
ATOM 3023 O O . LYS B 1 122 ? 5.097 2.536 -4.227 1.00 33.86 122 LYS B O 1
ATOM 3029 N N . LEU B 1 123 ? 7.261 2.304 -3.644 1.00 33.70 123 LEU B N 1
ATOM 3030 C CA . LEU B 1 123 ? 6.982 1.767 -2.306 1.00 31.55 123 LEU B CA 1
ATOM 3031 C C . LEU B 1 123 ? 7.138 2.844 -1.267 1.00 29.91 123 LEU B C 1
ATOM 3032 O O . LEU B 1 123 ? 8.137 3.527 -1.249 1.00 30.17 123 LEU B O 1
ATOM 3037 N N . HIS B 1 124 ? 6.170 2.972 -0.373 1.00 31.03 124 HIS B N 1
ATOM 3038 C CA . HIS B 1 124 ? 6.282 3.938 0.722 1.00 32.36 124 HIS B CA 1
ATOM 3039 C C . HIS B 1 124 ? 5.904 3.293 2.002 1.00 30.68 124 HIS B C 1
ATOM 3040 O O . HIS B 1 124 ? 4.791 2.792 2.142 1.00 30.96 124 HIS B O 1
ATOM 3047 N N . PHE B 1 125 ? 6.838 3.264 2.941 1.00 27.28 125 PHE B N 1
ATOM 3048 C CA . PHE B 1 125 ? 6.517 2.775 4.261 1.00 28.13 125 PHE B CA 1
ATOM 3049 C C . PHE B 1 125 ? 6.009 3.973 5.058 1.00 27.67 125 PHE B C 1
ATOM 3050 O O . PHE B 1 125 ? 6.656 5.003 5.054 1.00 28.79 125 PHE B O 1
ATOM 3058 N N . LEU B 1 126 ? 4.852 3.861 5.709 1.00 27.99 126 LEU B N 1
ATOM 3059 C CA . LEU B 1 126 ? 4.344 4.987 6.493 1.00 29.92 126 LEU B CA 1
ATOM 3060 C C . LEU B 1 126 ? 5.333 5.349 7.583 1.00 30.55 126 LEU B C 1
ATOM 3061 O O . LEU B 1 126 ? 5.894 4.464 8.240 1.00 30.13 126 LEU B O 1
ATOM 3066 N N . PRO B 1 127 ? 5.552 6.650 7.787 1.00 29.54 127 PRO B N 1
ATOM 3067 C CA . PRO B 1 127 ? 6.337 7.036 8.932 1.00 29.12 127 PRO B CA 1
ATOM 3068 C C . PRO B 1 127 ? 5.683 6.579 10.243 1.00 30.43 127 PRO B C 1
ATOM 3069 O O . PRO B 1 127 ? 4.451 6.520 10.355 1.00 30.27 127 PRO B O 1
ATOM 3073 N N . ASN B 1 128 ? 6.525 6.186 11.190 1.00 30.39 128 ASN B N 1
ATOM 3074 C CA . ASN B 1 128 ? 6.145 5.859 12.556 1.00 32.95 128 ASN B CA 1
ATOM 3075 C C . ASN B 1 128 ? 6.991 6.710 13.499 1.00 32.17 128 ASN B C 1
ATOM 3076 O O . ASN B 1 128 ? 8.212 6.811 13.315 1.00 30.76 128 ASN B O 1
ATOM 3081 N N . TYR B 1 129 ? 6.361 7.278 14.523 1.00 29.15 129 TYR B N 1
ATOM 3082 C CA . TYR B 1 129 ? 7.080 8.063 15.532 1.00 27.77 129 TYR B CA 1
ATOM 3083 C C . TYR B 1 129 ? 6.633 7.593 16.901 1.00 26.38 129 TYR B C 1
ATOM 3084 O O . TYR B 1 129 ? 5.465 7.345 17.100 1.00 29.38 129 TYR B O 1
ATOM 3093 N N . LEU B 1 130 ? 7.549 7.489 17.844 1.00 25.49 130 LEU B N 1
ATOM 3094 C CA . LEU B 1 130 ? 7.177 7.339 19.243 1.00 25.84 130 LEU B CA 1
ATOM 3095 C C . LEU B 1 130 ? 6.490 8.591 19.761 1.00 24.70 130 LEU B C 1
ATOM 3096 O O . LEU B 1 130 ? 6.880 9.726 19.422 1.00 21.21 130 LEU B O 1
ATOM 3101 N N . PHE B 1 131 ? 5.446 8.382 20.565 1.00 22.55 131 PHE B N 1
ATOM 3102 C CA . PHE B 1 131 ? 4.844 9.447 21.322 1.00 21.57 131 PHE B CA 1
ATOM 3103 C C . PHE B 1 131 ? 4.793 9.020 22.791 1.00 22.18 131 PHE B C 1
ATOM 3104 O O . PHE B 1 131 ? 4.270 7.941 23.125 1.00 20.81 131 PHE B O 1
ATOM 3112 N N . ILE B 1 132 ? 5.331 9.852 23.673 1.00 20.36 132 ILE B N 1
ATOM 3113 C CA . ILE B 1 132 ? 5.281 9.546 25.111 1.00 21.89 132 ILE B CA 1
ATOM 3114 C C . ILE B 1 132 ? 4.464 10.634 25.823 1.00 21.34 132 ILE B C 1
ATOM 3115 O O . ILE B 1 132 ? 4.819 11.809 25.763 1.00 19.71 132 ILE B O 1
ATOM 3120 N N . PRO B 1 133 ? 3.355 10.247 26.478 1.00 21.93 133 PRO B N 1
ATOM 3121 C CA . PRO B 1 133 ? 2.557 11.244 27.182 1.00 22.70 133 PRO B CA 1
ATOM 3122 C C . PRO B 1 133 ? 3.332 11.929 28.309 1.00 22.19 133 PRO B C 1
ATOM 3123 O O . PRO B 1 133 ? 4.124 11.300 29.017 1.00 21.95 133 PRO B O 1
ATOM 3127 N N . SER B 1 134 ? 3.085 13.222 28.445 1.00 22.73 134 SER B N 1
ATOM 3128 C CA . SER B 1 134 ? 3.773 14.077 29.398 1.00 24.94 134 SER B CA 1
ATOM 3129 C C . SER B 1 134 ? 3.017 15.387 29.357 1.00 24.97 134 SER B C 1
ATOM 3130 O O . SER B 1 134 ? 2.857 15.980 28.288 1.00 28.51 134 SER B O 1
ATOM 3133 N N . PRO B 1 135 ? 2.551 15.847 30.524 1.00 25.76 135 PRO B N 1
ATOM 3134 C CA . PRO B 1 135 ? 1.912 17.162 30.602 1.00 27.56 135 PRO B CA 1
ATOM 3135 C C . PRO B 1 135 ? 2.982 18.277 30.613 1.00 30.20 135 PRO B C 1
ATOM 3136 O O . PRO B 1 135 ? 2.698 19.387 30.161 1.00 31.74 135 PRO B O 1
ATOM 3140 N N . THR B 1 136 ? 4.196 17.978 31.091 1.00 28.74 136 THR B N 1
ATOM 3141 C CA . THR B 1 136 ? 5.300 18.953 31.072 1.00 29.16 136 THR B CA 1
ATOM 3142 C C . THR B 1 136 ? 6.055 18.959 29.733 1.00 28.34 136 THR B C 1
ATOM 3143 O O . THR B 1 136 ? 6.032 17.987 28.981 1.00 26.07 136 THR B O 1
ATOM 3147 N N . LYS B 1 137 ? 6.702 20.080 29.438 1.00 27.49 137 LYS B N 1
ATOM 3148 C CA . LYS B 1 137 ? 7.154 20.343 28.093 1.00 27.74 137 LYS B CA 1
ATOM 3149 C C . LYS B 1 137 ? 8.586 20.842 28.047 1.00 26.79 137 LYS B C 1
ATOM 3150 O O . LYS B 1 137 ? 9.034 21.329 27.025 1.00 25.74 137 LYS B O 1
ATOM 3156 N N . ASP B 1 138 ? 9.312 20.669 29.144 1.00 27.42 138 ASP B N 1
ATOM 3157 C CA . ASP B 1 138 ? 10.684 21.186 29.238 1.00 28.10 138 ASP B CA 1
ATOM 3158 C C . ASP B 1 138 ? 11.700 20.503 28.299 1.00 29.15 138 ASP B C 1
ATOM 3159 O O . ASP B 1 138 ? 12.833 21.002 28.144 1.00 27.08 138 ASP B O 1
ATOM 3164 N N . LEU B 1 139 ? 11.334 19.367 27.698 1.00 24.64 139 LEU B N 1
ATOM 3165 C CA . LEU B 1 139 ? 12.238 18.737 26.719 1.00 23.14 139 LEU B CA 1
ATOM 3166 C C . LEU B 1 139 ? 11.988 19.198 25.280 1.00 23.30 139 LEU B C 1
ATOM 3167 O O . LEU B 1 139 ? 12.704 18.780 24.345 1.00 22.12 139 LEU B O 1
ATOM 3172 N N . ASP B 1 140 ? 10.995 20.081 25.102 1.00 22.92 140 ASP B N 1
ATOM 3173 C CA . ASP B 1 140 ? 10.585 20.533 23.764 1.00 23.20 140 ASP B CA 1
ATOM 3174 C C . ASP B 1 140 ? 11.731 21.167 22.987 1.00 23.17 140 ASP B C 1
ATOM 3175 O O . ASP B 1 140 ? 12.445 22.040 23.522 1.00 23.70 140 ASP B O 1
ATOM 3180 N N . GLY B 1 141 ? 11.892 20.759 21.729 1.00 21.76 141 GLY B N 1
ATOM 3181 C CA . GLY B 1 141 ? 12.978 21.276 20.895 1.00 23.84 141 GLY B CA 1
ATOM 3182 C C . GLY B 1 141 ? 14.383 20.716 21.181 1.00 24.23 141 GLY B C 1
ATOM 3183 O O . GLY B 1 141 ? 15.357 21.092 20.512 1.00 23.78 141 GLY B O 1
ATOM 3184 N N . LYS B 1 142 ? 14.513 19.797 22.131 1.00 23.02 142 LYS B N 1
ATOM 3185 C CA . LYS B 1 142 ? 15.858 19.242 22.421 1.00 22.93 142 LYS B CA 1
ATOM 3186 C C . LYS B 1 142 ? 16.210 17.943 21.682 1.00 22.62 142 LYS B C 1
ATOM 3187 O O . LYS B 1 142 ? 15.357 17.042 21.540 1.00 20.42 142 LYS B O 1
ATOM 3193 N N . ILE B 1 143 ? 17.461 17.846 21.220 1.00 20.95 143 ILE B N 1
ATOM 3194 C CA . ILE B 1 143 ? 17.957 16.600 20.650 1.00 22.63 143 ILE B CA 1
ATOM 3195 C C . ILE B 1 143 ? 18.725 15.852 21.740 1.00 23.68 143 ILE B C 1
ATOM 3196 O O . ILE B 1 143 ? 19.778 16.311 22.209 1.00 25.01 143 ILE B O 1
ATOM 3201 N N . LEU B 1 144 ? 18.172 14.716 22.159 1.00 22.97 144 LEU B N 1
ATOM 3202 C CA . LEU B 1 144 ? 18.705 13.966 23.274 1.00 23.11 144 LEU B CA 1
ATOM 3203 C C . LEU B 1 144 ? 19.462 12.760 22.744 1.00 23.53 144 LEU B C 1
ATOM 3204 O O . LEU B 1 144 ? 19.143 12.242 21.674 1.00 22.92 144 LEU B O 1
ATOM 3209 N N . THR B 1 145 ? 20.456 12.313 23.506 1.00 23.30 145 THR B N 1
ATOM 3210 C CA . THR B 1 145 ? 21.154 11.070 23.194 1.00 23.39 145 THR B CA 1
ATOM 3211 C C . THR B 1 145 ? 20.241 9.895 23.478 1.00 24.30 145 THR B C 1
ATOM 3212 O O . THR B 1 145 ? 19.183 10.056 24.112 1.00 22.69 145 THR B O 1
ATOM 3216 N N . LEU B 1 146 ? 20.644 8.699 23.047 1.00 22.84 146 LEU B N 1
ATOM 3217 C CA . LEU B 1 146 ? 19.867 7.521 23.390 1.00 24.43 146 LEU B CA 1
ATOM 3218 C C . LEU B 1 146 ? 19.681 7.374 24.897 1.00 25.52 146 LEU B C 1
ATOM 3219 O O . LEU B 1 146 ? 18.572 7.056 25.371 1.00 23.21 146 LEU B O 1
ATOM 3224 N N . GLU B 1 147 ? 20.759 7.625 25.649 1.00 26.89 147 GLU B N 1
ATOM 3225 C CA . GLU B 1 147 ? 20.760 7.469 27.105 1.00 28.39 147 GLU B CA 1
ATOM 3226 C C . GLU B 1 147 ? 19.703 8.367 27.740 1.00 26.56 147 GLU B C 1
ATOM 3227 O O . GLU B 1 147 ? 18.885 7.915 28.554 1.00 27.39 147 GLU B O 1
ATOM 3233 N N . GLN B 1 148 ? 19.733 9.638 27.364 1.00 25.32 148 GLN B N 1
ATOM 3234 C CA . GLN B 1 148 ? 18.825 10.637 27.916 1.00 26.15 148 GLN B CA 1
ATOM 3235 C C . GLN B 1 148 ? 17.395 10.396 27.477 1.00 24.38 148 GLN B C 1
ATOM 3236 O O . GLN B 1 148 ? 16.489 10.631 28.251 1.00 23.81 148 GLN B O 1
ATOM 3242 N N . THR B 1 149 ? 17.226 9.911 26.239 1.00 22.92 149 THR B N 1
ATOM 3243 C CA . THR B 1 149 ? 15.921 9.555 25.671 1.00 23.25 149 THR B CA 1
ATOM 3244 C C . THR B 1 149 ? 15.265 8.444 26.494 1.00 22.25 149 THR B C 1
ATOM 3245 O O . THR B 1 149 ? 14.114 8.581 26.897 1.00 21.59 149 THR B O 1
ATOM 3249 N N . GLU B 1 150 ? 16.017 7.374 26.774 1.00 21.79 150 GLU B N 1
ATOM 3250 C CA . GLU B 1 150 ? 15.534 6.272 27.605 1.00 23.55 150 GLU B CA 1
ATOM 3251 C C . GLU B 1 150 ? 15.195 6.733 29.014 1.00 22.02 150 GLU B C 1
ATOM 3252 O O . GLU B 1 150 ? 14.157 6.358 29.545 1.00 21.66 150 GLU B O 1
ATOM 3258 N N . GLN B 1 151 ? 16.053 7.563 29.597 1.00 22.45 151 GLN B N 1
ATOM 3259 C CA . GLN B 1 151 ? 15.771 8.148 30.925 1.00 24.62 151 GLN B CA 1
ATOM 3260 C C . GLN B 1 151 ? 14.500 8.998 30.872 1.00 22.37 151 GLN B C 1
ATOM 3261 O O . GLN B 1 151 ? 13.690 8.903 31.751 1.00 24.24 151 GLN B O 1
ATOM 3267 N N . ALA B 1 152 ? 14.356 9.846 29.851 1.00 21.74 152 ALA B N 1
ATOM 3268 C CA . ALA B 1 152 ? 13.178 10.718 29.743 1.00 22.12 152 ALA B CA 1
ATOM 3269 C C . ALA B 1 152 ? 11.890 9.907 29.625 1.00 22.08 152 ALA B C 1
ATOM 3270 O O . ALA B 1 152 ? 10.876 10.216 30.282 1.00 22.26 152 ALA B O 1
ATOM 3272 N N . VAL B 1 153 ? 11.921 8.861 28.800 1.00 21.23 153 VAL B N 1
ATOM 3273 C CA . VAL B 1 153 ? 10.758 8.000 28.652 1.00 21.33 153 VAL B CA 1
ATOM 3274 C C . VAL B 1 153 ? 10.418 7.296 29.946 1.00 22.76 153 VAL B C 1
ATOM 3275 O O . VAL B 1 153 ? 9.256 7.269 30.343 1.00 23.17 153 VAL B O 1
ATOM 3279 N N . ALA B 1 154 ? 11.425 6.744 30.618 1.00 22.53 154 ALA B N 1
ATOM 3280 C CA . ALA B 1 154 ? 11.202 6.112 31.916 1.00 24.18 154 ALA B CA 1
ATOM 3281 C C . ALA B 1 154 ? 10.686 7.091 32.992 1.00 23.66 154 ALA B C 1
ATOM 3282 O O . ALA B 1 154 ? 9.813 6.737 33.755 1.00 26.65 154 ALA B O 1
ATOM 3284 N N . ALA B 1 155 ? 11.237 8.298 33.064 1.00 24.53 155 ALA B N 1
ATOM 3285 C CA . ALA B 1 155 ? 10.839 9.257 34.114 1.00 26.60 155 ALA B CA 1
ATOM 3286 C C . ALA B 1 155 ? 9.345 9.592 34.014 1.00 28.02 155 ALA B C 1
ATOM 3287 O O . ALA B 1 155 ? 8.700 9.972 34.992 1.00 27.52 155 ALA B O 1
ATOM 3289 N N . THR B 1 156 ? 8.809 9.426 32.816 1.00 25.04 156 THR B N 1
ATOM 3290 C CA . THR B 1 156 ? 7.427 9.707 32.524 1.00 28.30 156 THR B CA 1
ATOM 3291 C C . THR B 1 156 ? 6.457 8.741 33.271 1.00 28.57 156 THR B C 1
ATOM 3292 O O . THR B 1 156 ? 5.358 9.143 33.655 1.00 27.74 156 THR B O 1
ATOM 3296 N N . CYS B 1 157 ? 6.905 7.494 33.488 1.00 28.36 157 CYS B N 1
ATOM 3297 C CA . CYS B 1 157 ? 6.090 6.368 33.973 1.00 30.05 157 CYS B CA 1
ATOM 3298 C C . CYS B 1 157 ? 4.787 6.194 33.199 1.00 30.12 157 CYS B C 1
ATOM 3299 O O . CYS B 1 157 ? 3.775 5.743 33.746 1.00 29.49 157 CYS B O 1
ATOM 3302 N N . ARG B 1 158 ? 4.822 6.553 31.921 1.00 28.35 158 ARG B N 1
ATOM 3303 C CA . ARG B 1 158 ? 3.676 6.393 31.072 1.00 29.46 158 ARG B CA 1
ATOM 3304 C C . ARG B 1 158 ? 4.026 5.426 29.943 1.00 29.61 158 ARG B C 1
ATOM 3305 O O . ARG B 1 158 ? 5.200 5.163 29.694 1.00 28.89 158 ARG B O 1
ATOM 3313 N N . THR B 1 159 ? 2.997 4.900 29.280 1.00 29.73 159 THR B N 1
ATOM 3314 C CA . THR B 1 159 ? 3.144 3.925 28.204 1.00 30.81 159 THR B CA 1
ATOM 3315 C C . THR B 1 159 ? 3.450 4.645 26.897 1.00 27.95 159 THR B C 1
ATOM 3316 O O . THR B 1 159 ? 2.686 5.491 26.487 1.00 26.89 159 THR B O 1
ATOM 3320 N N . PRO B 1 160 ? 4.572 4.301 26.241 1.00 27.76 160 PRO B N 1
ATOM 3321 C CA . PRO B 1 160 ? 4.882 4.907 24.941 1.00 26.78 160 PRO B CA 1
ATOM 3322 C C . PRO B 1 160 ? 3.891 4.431 23.877 1.00 27.74 160 PRO B C 1
ATOM 3323 O O . PRO B 1 160 ? 3.478 3.268 23.887 1.00 26.84 160 PRO B O 1
ATOM 3327 N N . ASN B 1 161 ? 3.464 5.334 23.004 1.00 24.06 161 ASN B N 1
ATOM 3328 C CA . ASN B 1 161 ? 2.655 4.941 21.860 1.00 27.83 161 ASN B CA 1
ATOM 3329 C C . ASN B 1 161 ? 3.492 5.174 20.603 1.00 26.41 161 ASN B C 1
ATOM 3330 O O . ASN B 1 161 ? 4.595 5.761 20.665 1.00 26.47 161 ASN B O 1
ATOM 3335 N N . PHE B 1 162 ? 2.977 4.678 19.486 1.00 27.29 162 PHE B N 1
ATOM 3336 C CA . PHE B 1 162 ? 3.459 5.003 18.148 1.00 30.55 162 PHE B CA 1
ATOM 3337 C C . PHE B 1 162 ? 2.432 5.834 17.427 1.00 29.48 162 PHE B C 1
ATOM 3338 O O . PHE B 1 162 ? 1.236 5.564 17.515 1.00 29.86 162 PHE B O 1
ATOM 3346 N N . VAL B 1 163 ? 2.891 6.842 16.703 1.00 28.44 163 VAL B N 1
ATOM 3347 C CA . VAL B 1 163 ? 1.997 7.629 15.892 1.00 28.89 163 VAL B CA 1
ATOM 3348 C C . VAL B 1 163 ? 2.309 7.420 14.426 1.00 29.36 163 VAL B C 1
ATOM 3349 O O . VAL B 1 163 ? 3.469 7.455 14.028 1.00 26.36 163 VAL B O 1
ATOM 3353 N N . GLU B 1 164 ? 1.267 7.225 13.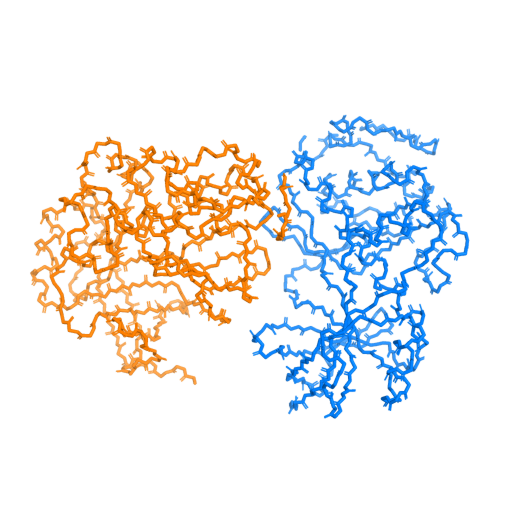624 1.00 28.66 164 GLU B N 1
ATOM 3354 C CA . GLU B 1 164 ? 1.440 7.134 12.169 1.00 29.96 164 GLU B CA 1
ATOM 3355 C C . GLU B 1 164 ? 0.277 7.826 11.472 1.00 30.75 164 GLU B C 1
ATOM 3356 O O . GLU B 1 164 ? -0.796 7.982 12.061 1.00 30.00 164 GLU B O 1
ATOM 3362 N N . PRO B 1 165 ? 0.486 8.276 10.223 1.00 33.05 165 PRO B N 1
ATOM 3363 C CA . PRO B 1 165 ? -0.637 8.945 9.578 1.00 34.06 165 PRO B CA 1
ATOM 3364 C C . PRO B 1 165 ? -1.771 7.959 9.321 1.00 34.41 165 PRO B C 1
ATOM 3365 O O . PRO B 1 165 ? -1.534 6.758 9.214 1.00 33.46 165 PRO B O 1
ATOM 3369 N N . TYR B 1 166 ? -2.996 8.465 9.272 1.00 38.06 166 TYR B N 1
ATOM 3370 C CA . TYR B 1 166 ? -4.170 7.652 8.937 1.00 41.30 166 TYR B CA 1
ATOM 3371 C C . TYR B 1 166 ? -4.047 7.045 7.535 1.00 41.93 166 TYR B C 1
ATOM 3372 O O . TYR B 1 166 ? -3.643 7.733 6.599 1.00 42.74 166 TYR B O 1
ATOM 3381 N N . LEU B 1 167 ? -4.390 5.765 7.398 1.00 42.14 167 LEU B N 1
ATOM 3382 C CA . LEU B 1 167 ? -4.331 5.088 6.097 1.00 45.19 167 LEU B CA 1
ATOM 3383 C C . LEU B 1 167 ? -5.610 4.299 5.829 1.00 45.52 167 LEU B C 1
ATOM 3384 O O . LEU B 1 167 ? -5.845 3.259 6.438 1.00 45.79 167 LEU B O 1
ATOM 3389 N N . SER B 1 168 ? -6.432 4.802 4.914 1.00 48.58 168 SER B N 1
ATOM 3390 C CA . SER B 1 168 ? -7.637 4.083 4.504 1.00 50.59 168 SER B CA 1
ATOM 3391 C C . SER B 1 168 ? -7.355 3.210 3.273 1.00 49.10 168 SER B C 1
ATOM 3392 O O . SER B 1 168 ? -6.432 3.482 2.502 1.00 49.25 168 SER B O 1
ATOM 3395 N N . GLY B 1 169 ? -8.128 2.142 3.111 1.00 48.26 169 GLY B N 1
ATOM 3396 C CA . GLY B 1 169 ? -8.028 1.314 1.919 1.00 45.57 169 GLY B CA 1
ATOM 3397 C C . GLY B 1 169 ? -8.078 -0.168 2.207 1.00 45.91 169 GLY B C 1
ATOM 3398 O O . GLY B 1 169 ? -8.240 -0.585 3.359 1.00 48.10 169 GLY B O 1
ATOM 3399 N N . TYR B 1 170 ? -7.934 -0.958 1.147 1.00 44.81 170 TYR B N 1
ATOM 3400 C CA . TYR B 1 170 ? -7.956 -2.413 1.244 1.00 47.58 170 TYR B CA 1
ATOM 3401 C C . TYR B 1 170 ? -6.585 -2.919 1.710 1.00 45.92 170 TYR B C 1
ATOM 3402 O O . TYR B 1 170 ? -5.621 -2.916 0.948 1.00 43.10 170 TYR B O 1
ATOM 3411 N N . PHE B 1 171 ? -6.506 -3.333 2.967 1.00 43.88 171 PHE B N 1
ATOM 3412 C CA . PHE B 1 171 ? -5.245 -3.747 3.563 1.00 43.28 171 PHE B CA 1
ATOM 3413 C C . PHE B 1 171 ? -4.954 -5.207 3.221 1.00 42.61 171 PHE B C 1
ATOM 3414 O O . PHE B 1 171 ? -5.747 -6.090 3.538 1.00 42.16 171 PHE B O 1
ATOM 3422 N N . ILE B 1 172 ? -3.823 -5.455 2.565 1.00 37.52 172 ILE B N 1
ATOM 3423 C CA . ILE B 1 172 ? -3.463 -6.806 2.096 1.00 37.56 172 ILE B CA 1
ATOM 3424 C C . ILE B 1 172 ? -2.099 -7.203 2.669 1.00 37.26 172 ILE B C 1
ATOM 3425 O O . ILE B 1 172 ? -1.190 -6.354 2.741 1.00 35.45 172 ILE B O 1
ATOM 3430 N N . LYS B 1 173 ? -1.941 -8.461 3.071 1.00 33.63 173 LYS B N 1
ATOM 3431 C CA . LYS B 1 173 ? -0.597 -8.976 3.335 1.00 34.92 173 LYS B CA 1
ATOM 3432 C C . LYS B 1 173 ? -0.090 -9.608 2.047 1.00 36.36 173 LYS B C 1
ATOM 3433 O O . LYS B 1 173 ? -0.719 -10.540 1.528 1.00 35.88 173 LYS B O 1
ATOM 3439 N N . TYR B 1 174 ? 1.026 -9.087 1.521 1.00 34.12 174 TYR B N 1
ATOM 3440 C CA . TYR B 1 174 ? 1.580 -9.569 0.238 1.00 33.50 174 TYR B CA 1
ATOM 3441 C C . TYR B 1 174 ? 2.577 -10.721 0.410 1.00 33.92 174 TYR B C 1
ATOM 3442 O O . TYR B 1 174 ? 2.611 -11.669 -0.395 1.00 33.38 174 TYR B O 1
ATOM 3451 N N . ILE B 1 175 ? 3.367 -10.619 1.478 1.00 30.56 175 ILE B N 1
ATOM 3452 C CA . ILE B 1 175 ? 4.465 -11.529 1.819 1.00 35.73 175 ILE B CA 1
ATOM 3453 C C . ILE B 1 175 ? 4.474 -11.601 3.359 1.00 33.75 175 ILE B C 1
ATOM 3454 O O . ILE B 1 175 ? 4.261 -10.578 4.031 1.00 33.54 175 ILE B O 1
ATOM 3459 N N . ASP B 1 176 ? 4.645 -12.791 3.931 1.00 33.69 176 ASP B N 1
ATOM 3460 C CA . ASP B 1 176 ? 4.766 -12.859 5.402 1.00 32.93 176 ASP B CA 1
ATOM 3461 C C . ASP B 1 176 ? 6.257 -12.881 5.756 1.00 31.90 176 ASP B C 1
ATOM 3462 O O . ASP B 1 176 ? 7.094 -12.503 4.918 1.00 28.19 176 ASP B O 1
ATOM 3467 N N . ASN B 1 177 ? 6.596 -13.311 6.970 1.00 30.25 177 ASN B N 1
ATOM 3468 C CA . ASN B 1 177 ? 8.009 -13.356 7.373 1.00 31.91 177 ASN B CA 1
ATOM 3469 C C . ASN B 1 177 ? 8.606 -14.772 7.377 1.00 33.78 177 ASN B C 1
ATOM 3470 O O . ASN B 1 177 ? 9.613 -15.025 8.057 1.00 33.12 177 ASN B O 1
ATOM 3475 N N . ASN B 1 178 ? 7.986 -15.689 6.633 1.00 32.17 178 ASN B N 1
ATOM 3476 C CA . ASN B 1 178 ? 8.349 -17.104 6.722 1.00 34.23 178 ASN B CA 1
ATOM 3477 C C . ASN B 1 178 ? 8.139 -17.848 5.399 1.00 34.93 178 ASN B C 1
ATOM 3478 O O . ASN B 1 178 ? 7.832 -19.043 5.395 1.00 33.38 178 ASN B O 1
ATOM 3483 N N . GLY B 1 179 ? 8.306 -17.133 4.280 1.00 34.74 179 GLY B N 1
ATOM 3484 C CA . GLY B 1 179 ? 8.217 -17.719 2.937 1.00 33.28 179 GLY B CA 1
ATOM 3485 C C . GLY B 1 179 ? 6.856 -17.773 2.246 1.00 33.62 179 GLY B C 1
ATOM 3486 O O . GLY B 1 179 ? 6.767 -18.180 1.086 1.00 32.20 179 GLY B O 1
ATOM 3487 N N . TRP B 1 180 ? 5.797 -17.368 2.938 1.00 33.84 180 TRP B N 1
ATOM 3488 C CA . TRP B 1 180 ? 4.470 -17.328 2.325 1.00 35.00 180 TRP B CA 1
ATOM 3489 C C . TRP B 1 180 ? 4.329 -16.234 1.289 1.00 35.57 180 TRP B C 1
ATOM 3490 O O . TRP B 1 180 ? 4.879 -15.130 1.442 1.00 33.34 180 TRP B O 1
ATOM 3501 N N . ILE B 1 181 ? 3.582 -16.532 0.225 1.00 34.57 181 ILE B N 1
ATOM 3502 C CA . ILE B 1 181 ? 3.342 -15.575 -0.853 1.00 34.62 181 ILE B CA 1
ATOM 3503 C C . ILE B 1 181 ? 1.838 -15.459 -1.096 1.00 37.04 181 ILE B C 1
ATOM 3504 O O . ILE B 1 181 ? 1.169 -16.464 -1.334 1.00 37.03 181 ILE B O 1
ATOM 3509 N N . ASN B 1 182 ? 1.312 -14.237 -1.034 1.00 38.35 182 ASN B N 1
ATOM 3510 C CA . ASN B 1 182 ? -0.056 -13.977 -1.467 1.00 39.41 182 ASN B CA 1
ATOM 3511 C C . ASN B 1 182 ? -0.110 -14.126 -2.987 1.00 40.55 182 ASN B C 1
ATOM 3512 O O . ASN B 1 182 ? 0.310 -13.243 -3.736 1.00 39.22 182 ASN B O 1
ATOM 3517 N N . GLU B 1 183 ? -0.597 -15.282 -3.418 1.00 42.94 183 GLU B N 1
ATOM 3518 C CA . GLU B 1 183 ? -0.663 -15.657 -4.820 1.00 45.80 183 GLU B CA 1
ATOM 3519 C C . GLU B 1 183 ? -1.648 -14.766 -5.581 1.00 45.97 183 GLU B C 1
ATOM 3520 O O . GLU B 1 183 ? -1.394 -14.367 -6.717 1.00 45.87 183 GLU B O 1
ATOM 3526 N N . SER B 1 184 ? -2.755 -14.437 -4.927 1.00 46.13 184 SER B N 1
ATOM 3527 C CA . SER B 1 184 ? -3.842 -13.678 -5.537 1.00 48.29 184 SER B CA 1
ATOM 3528 C C . SER B 1 184 ? -3.531 -12.183 -5.718 1.00 46.69 184 SER B C 1
ATOM 3529 O O . SER B 1 184 ? -4.091 -11.536 -6.610 1.00 42.00 184 SER B O 1
ATOM 3532 N N . GLU B 1 185 ? -2.648 -11.648 -4.865 1.00 43.31 185 GLU B N 1
ATOM 3533 C CA . GLU B 1 185 ? -2.276 -10.229 -4.895 1.00 41.01 185 GLU B CA 1
ATOM 3534 C C . GLU B 1 185 ? -0.769 -10.078 -5.160 1.00 41.60 185 GLU B C 1
ATOM 3535 O O . GLU B 1 185 ? -0.075 -9.274 -4.523 1.00 39.02 185 GLU B O 1
ATOM 3541 N N . PHE B 1 186 ? -0.269 -10.880 -6.087 1.00 38.59 186 PHE B N 1
ATOM 3542 C CA . PHE B 1 186 ? 1.140 -10.895 -6.419 1.00 37.69 186 PHE B CA 1
ATOM 3543 C C . PHE B 1 186 ? 1.545 -9.595 -7.113 1.00 36.74 186 PHE B C 1
ATOM 3544 O O . PHE B 1 186 ? 0.863 -9.121 -8.025 1.00 39.16 186 PHE B O 1
ATOM 3552 N N . HIS B 1 187 ? 2.654 -9.021 -6.669 1.00 35.32 187 HIS B N 1
ATOM 3553 C CA . HIS B 1 187 ? 3.266 -7.877 -7.340 1.00 33.67 187 HIS B CA 1
ATOM 3554 C C . HIS B 1 187 ? 4.741 -8.093 -7.376 1.00 34.09 187 HIS B C 1
ATOM 3555 O O . HIS B 1 187 ? 5.400 -8.188 -6.335 1.00 32.38 187 HIS B O 1
ATOM 3562 N N . SER B 1 188 ? 5.282 -8.186 -8.578 1.00 33.75 188 SER B N 1
ATOM 3563 C CA . SER B 1 188 ? 6.693 -8.479 -8.718 1.00 34.34 188 SER B CA 1
ATOM 3564 C C . SER B 1 188 ? 7.571 -7.377 -8.082 1.00 32.49 188 SER B C 1
ATOM 3565 O O . SER B 1 188 ? 8.641 -7.674 -7.557 1.00 31.87 188 SER B O 1
ATOM 3568 N N . THR B 1 189 ? 7.080 -6.136 -8.041 1.00 30.37 189 THR B N 1
ATOM 3569 C CA . THR B 1 189 ? 7.835 -5.039 -7.426 1.00 28.72 189 THR B CA 1
ATOM 3570 C C . THR B 1 189 ? 8.166 -5.329 -5.957 1.00 28.16 189 THR B C 1
ATOM 3571 O O . THR B 1 189 ? 9.274 -5.045 -5.497 1.00 23.80 189 THR B O 1
ATOM 3575 N N . LEU B 1 190 ? 7.205 -5.918 -5.247 1.00 26.17 190 LEU B N 1
ATOM 3576 C CA . LEU B 1 190 ? 7.364 -6.204 -3.842 1.00 25.55 190 LEU B CA 1
ATOM 3577 C C . LEU B 1 190 ? 8.350 -7.326 -3.610 1.00 24.89 190 LEU B C 1
ATOM 3578 O O . LEU B 1 190 ? 9.172 -7.264 -2.690 1.00 22.33 190 LEU B O 1
ATOM 3583 N N . HIS B 1 191 ? 8.262 -8.365 -4.430 1.00 24.47 191 HIS B N 1
ATOM 3584 C CA . HIS B 1 191 ? 9.175 -9.503 -4.294 1.00 24.71 191 HIS B CA 1
ATOM 3585 C C . HIS B 1 191 ? 10.583 -9.155 -4.665 1.00 23.42 191 HIS B C 1
ATOM 3586 O O . HIS B 1 191 ? 11.519 -9.602 -4.011 1.00 23.73 191 HIS B O 1
ATOM 3593 N N . ALA B 1 192 ? 10.748 -8.320 -5.688 1.00 22.74 192 ALA B N 1
ATOM 3594 C CA . ALA B 1 192 ? 12.081 -7.886 -6.100 1.00 22.95 192 ALA B CA 1
ATOM 3595 C C . ALA B 1 192 ? 12.691 -6.953 -5.046 1.00 23.17 192 ALA B C 1
ATOM 3596 O O . ALA B 1 192 ? 13.893 -7.048 -4.734 1.00 22.72 192 ALA B O 1
ATOM 3598 N N . PHE B 1 193 ? 11.869 -6.075 -4.465 1.00 22.23 193 PHE B N 1
ATOM 3599 C CA . PHE B 1 193 ? 12.327 -5.269 -3.322 1.00 21.85 193 PHE B CA 1
ATOM 3600 C C . PHE B 1 193 ? 12.918 -6.148 -2.220 1.00 22.00 193 PHE B C 1
ATOM 3601 O O . PHE B 1 193 ? 14.024 -5.897 -1.742 1.00 21.96 193 PHE B O 1
ATOM 3609 N N . ALA B 1 194 ? 12.176 -7.175 -1.807 1.00 22.69 194 ALA B N 1
ATOM 3610 C CA . ALA B 1 194 ? 12.651 -8.037 -0.727 1.00 22.45 194 ALA B CA 1
ATOM 3611 C C . ALA B 1 194 ? 13.997 -8.641 -1.122 1.00 22.95 194 ALA B C 1
ATOM 3612 O O . ALA B 1 194 ? 15.003 -8.501 -0.398 1.00 20.97 194 ALA B O 1
ATOM 3614 N N . HIS B 1 195 ? 14.031 -9.310 -2.277 1.00 22.16 195 HIS B N 1
ATOM 3615 C CA . HIS B 1 195 ? 15.285 -9.867 -2.758 1.00 21.10 195 HIS B CA 1
ATOM 3616 C C . HIS B 1 195 ? 16.355 -8.778 -2.740 1.00 21.49 195 HIS B C 1
ATOM 3617 O O . HIS B 1 195 ? 17.475 -8.982 -2.247 1.00 21.91 195 HIS B O 1
ATOM 3624 N N . TRP B 1 196 ? 16.021 -7.599 -3.251 1.00 19.88 196 TRP B N 1
ATOM 3625 C CA . TRP B 1 196 ? 16.992 -6.534 -3.354 1.00 20.26 196 TRP B CA 1
ATOM 3626 C C . TRP B 1 196 ? 17.497 -6.063 -1.996 1.00 20.42 196 TRP B C 1
ATOM 3627 O O . TRP B 1 196 ? 18.681 -5.772 -1.863 1.00 21.60 196 TRP B O 1
ATOM 3638 N N . THR B 1 197 ? 16.664 -6.024 -0.952 1.00 19.77 197 THR B N 1
ATOM 3639 C CA . THR B 1 197 ? 17.205 -5.565 0.374 1.00 18.89 197 THR B CA 1
ATOM 3640 C C . THR B 1 197 ? 18.370 -6.431 0.841 1.00 18.29 197 THR B C 1
ATOM 3641 O O . THR B 1 197 ? 19.301 -5.946 1.452 1.00 19.28 197 THR B O 1
ATOM 3645 N N . TRP B 1 198 ? 18.287 -7.729 0.584 1.00 18.97 198 TRP B N 1
ATOM 3646 C CA . TRP B 1 198 ? 19.368 -8.662 0.919 1.00 18.79 198 TRP B CA 1
ATOM 3647 C C . TRP B 1 198 ? 20.647 -8.412 0.131 1.00 19.99 198 TRP B C 1
ATOM 3648 O O . TRP B 1 198 ? 21.750 -8.450 0.690 1.00 20.93 198 TRP B O 1
ATOM 3659 N N . VAL B 1 199 ? 20.535 -8.130 -1.163 1.00 19.74 199 VAL B N 1
ATOM 3660 C CA . VAL B 1 199 ? 21.697 -7.772 -1.982 1.00 19.83 199 VAL B CA 1
ATOM 3661 C C . VAL B 1 199 ? 22.285 -6.438 -1.534 1.00 22.23 199 VAL B C 1
ATOM 3662 O O . VAL B 1 199 ? 23.498 -6.304 -1.258 1.00 21.35 199 VAL B O 1
ATOM 3666 N N . HIS B 1 200 ? 21.424 -5.442 -1.400 1.00 21.96 200 HIS B N 1
ATOM 3667 C CA . HIS B 1 200 ? 21.909 -4.131 -0.993 1.00 23.11 200 HIS B CA 1
ATOM 3668 C C . HIS B 1 200 ? 22.708 -4.166 0.282 1.00 22.59 200 HIS B C 1
ATOM 3669 O O . HIS B 1 200 ? 23.687 -3.438 0.411 1.00 20.46 200 HIS B O 1
ATOM 3676 N N . THR B 1 201 ? 22.283 -4.987 1.247 1.00 22.55 201 THR B N 1
ATOM 3677 C CA . THR B 1 201 ? 22.936 -5.014 2.557 1.00 22.84 201 THR B CA 1
ATOM 3678 C C . THR B 1 201 ? 23.965 -6.149 2.620 1.00 22.44 201 THR B C 1
ATOM 3679 O O . THR B 1 201 ? 24.373 -6.550 3.699 1.00 20.94 201 THR B O 1
ATOM 3683 N N . LYS B 1 202 ? 24.360 -6.656 1.453 1.00 24.70 202 LYS B N 1
ATOM 3684 C CA . LYS B 1 202 ? 25.335 -7.741 1.323 1.00 26.49 202 LYS B CA 1
ATOM 3685 C C . LYS B 1 202 ? 24.990 -8.916 2.222 1.00 26.57 202 LYS B C 1
ATOM 3686 O O . LYS B 1 202 ? 25.878 -9.503 2.852 1.00 27.72 202 LYS B O 1
ATOM 3692 N N . GLY B 1 203 ? 23.710 -9.248 2.308 1.00 23.78 203 GLY B N 1
ATOM 3693 C CA . GLY B 1 203 ? 23.295 -10.447 3.029 1.00 22.47 203 GLY B CA 1
ATOM 3694 C C . GLY B 1 203 ? 23.012 -10.238 4.513 1.00 21.64 203 GLY B C 1
ATOM 3695 O O . GLY B 1 203 ? 22.588 -11.180 5.189 1.00 22.71 203 GLY B O 1
ATOM 3696 N N . ALA B 1 204 ? 23.209 -9.020 5.011 1.00 21.69 204 ALA B N 1
ATOM 3697 C CA . ALA B 1 204 ? 22.998 -8.734 6.456 1.00 22.40 204 ALA B CA 1
ATOM 3698 C C . ALA B 1 204 ? 21.528 -8.876 6.915 1.00 21.88 204 ALA B C 1
ATOM 3699 O O . ALA B 1 204 ? 21.265 -9.280 8.041 1.00 21.73 204 ALA B O 1
ATOM 3701 N N . LEU B 1 205 ? 20.574 -8.568 6.036 1.00 22.37 205 LEU B N 1
ATOM 3702 C CA . LEU B 1 205 ? 19.174 -8.536 6.431 1.00 20.35 205 LEU B CA 1
ATOM 3703 C C . LEU B 1 205 ? 18.269 -8.688 5.201 1.00 22.30 205 LEU B C 1
ATOM 3704 O O . LEU B 1 205 ? 18.719 -8.535 4.067 1.00 21.70 205 LEU B O 1
ATOM 3709 N N . LEU B 1 206 ? 16.996 -8.985 5.445 1.00 22.05 206 LEU B N 1
ATOM 3710 C CA . LEU B 1 206 ? 15.985 -9.013 4.393 1.00 22.45 206 LEU B CA 1
ATOM 3711 C C . LEU B 1 206 ? 14.697 -8.432 4.950 1.00 23.59 206 LEU B C 1
ATOM 3712 O O . LEU B 1 206 ? 14.277 -8.816 6.066 1.00 21.63 206 LEU B O 1
ATOM 3717 N N . ILE B 1 207 ? 14.071 -7.530 4.179 1.00 20.94 207 ILE B N 1
ATOM 3718 C CA . ILE B 1 207 ? 12.767 -6.963 4.558 1.00 22.22 207 ILE B CA 1
ATOM 3719 C C . ILE B 1 207 ? 11.640 -7.848 4.014 1.00 23.42 207 ILE B C 1
ATOM 3720 O O . ILE B 1 207 ? 11.629 -8.156 2.826 1.00 25.57 207 ILE B O 1
ATOM 3725 N N . CYS B 1 208 ? 10.725 -8.283 4.880 1.00 24.27 208 CYS B N 1
ATOM 3726 C CA . CYS B 1 208 ? 9.521 -9.033 4.464 1.00 26.22 208 CYS B CA 1
ATOM 3727 C C . CYS B 1 208 ? 8.326 -8.609 5.349 1.00 25.22 208 CYS B C 1
ATOM 3728 O O . CYS B 1 208 ? 8.360 -7.521 5.896 1.00 27.73 208 CYS B O 1
ATOM 3731 N N . ASP B 1 209 ? 7.306 -9.453 5.530 1.00 29.31 209 ASP B N 1
ATOM 3732 C CA . ASP B 1 209 ? 5.985 -8.986 6.078 1.00 28.69 209 ASP B CA 1
ATOM 3733 C C . ASP B 1 209 ? 5.530 -7.708 5.392 1.00 28.90 209 ASP B C 1
ATOM 3734 O O . ASP B 1 209 ? 5.148 -6.722 6.049 1.00 31.00 209 ASP B O 1
ATOM 3739 N N . ILE B 1 210 ? 5.619 -7.719 4.065 1.00 26.94 210 ILE B N 1
ATOM 3740 C CA . ILE B 1 210 ? 5.286 -6.567 3.258 1.00 28.66 210 ILE B CA 1
ATOM 3741 C C . ILE B 1 210 ? 3.761 -6.547 3.129 1.00 29.23 210 ILE B C 1
ATOM 3742 O O . ILE B 1 210 ? 3.166 -7.467 2.588 1.00 28.37 210 ILE B O 1
ATOM 3747 N N . GLN B 1 211 ? 3.142 -5.517 3.687 1.00 29.29 211 GLN B N 1
ATOM 3748 C CA . GLN B 1 211 ? 1.691 -5.484 3.826 1.00 30.15 211 GLN B CA 1
ATOM 3749 C C . GLN B 1 211 ? 1.232 -4.043 3.888 1.00 31.85 211 GLN B C 1
ATOM 3750 O O . GLN B 1 211 ? 1.920 -3.177 4.480 1.00 29.00 211 GLN B O 1
ATOM 3756 N N . GLY B 1 212 ? 0.085 -3.775 3.259 1.00 31.29 212 GLY B N 1
ATOM 3757 C CA . GLY B 1 212 ? -0.467 -2.425 3.258 1.00 36.92 212 GLY B CA 1
ATOM 3758 C C . GLY B 1 212 ? -1.526 -2.212 2.192 1.00 38.28 212 GLY B C 1
ATOM 3759 O O . GLY B 1 212 ? -2.307 -3.122 1.891 1.00 40.10 212 GLY B O 1
ATOM 3760 N N . VAL B 1 213 ? -1.532 -1.032 1.614 1.00 37.57 213 VAL B N 1
ATOM 3761 C CA . VAL B 1 213 ? -2.532 -0.641 0.650 1.00 38.87 213 VAL B CA 1
ATOM 3762 C C . VAL B 1 213 ? -1.914 -0.145 -0.649 1.00 40.06 213 VAL B C 1
ATOM 3763 O O . VAL B 1 213 ? -1.017 0.638 -0.639 1.00 39.68 213 VAL B O 1
ATOM 3767 N N . ASN B 1 214 ? -2.425 -0.650 -1.755 1.00 38.95 214 ASN B N 1
ATOM 3768 C CA . ASN B 1 214 ? -1.988 -0.288 -3.084 1.00 42.59 214 ASN B CA 1
ATOM 3769 C C . ASN B 1 214 ? -2.926 0.757 -3.671 1.00 43.30 214 ASN B C 1
ATOM 3770 O O . ASN B 1 214 ? -4.091 0.553 -3.724 1.00 40.50 214 ASN B O 1
ATOM 3775 N N . ALA B 1 215 ? -2.398 1.898 -4.060 1.00 47.04 215 ALA B N 1
ATOM 3776 C CA . ALA B 1 215 ? -3.203 2.967 -4.604 1.00 55.43 215 ALA B CA 1
ATOM 3777 C C . ALA B 1 215 ? -2.478 3.661 -5.709 1.00 59.69 215 ALA B C 1
ATOM 3778 O O . ALA B 1 215 ? -1.330 4.006 -5.583 1.00 58.62 215 ALA B O 1
ATOM 3780 N N . ASN B 1 216 ? -3.196 3.926 -6.782 1.00 66.53 216 ASN B N 1
ATOM 3781 C CA . ASN B 1 216 ? -2.628 4.660 -7.871 1.00 66.59 216 ASN B CA 1
ATOM 3782 C C . ASN B 1 216 ? -1.456 3.813 -8.283 1.00 65.79 216 ASN B C 1
ATOM 3783 O O . ASN B 1 216 ? -1.631 2.630 -8.583 1.00 64.66 216 ASN B O 1
ATOM 3788 N N . ASN B 1 217 ? -0.267 4.389 -8.260 1.00 59.68 217 ASN B N 1
ATOM 3789 C CA . ASN B 1 217 ? 0.923 3.629 -8.577 1.00 59.04 217 ASN B CA 1
ATOM 3790 C C . ASN B 1 217 ? 1.839 3.517 -7.392 1.00 57.17 217 ASN B C 1
ATOM 3791 O O . ASN B 1 217 ? 3.028 3.731 -7.514 1.00 56.58 217 ASN B O 1
ATOM 3796 N N . LYS B 1 218 ? 1.261 3.185 -6.242 1.00 53.08 218 LYS B N 1
ATOM 3797 C CA . LYS B 1 218 ? 1.928 3.343 -4.972 1.00 48.19 218 LYS B CA 1
ATOM 3798 C C . LYS B 1 218 ? 1.569 2.271 -3.963 1.00 43.66 218 LYS B C 1
ATOM 3799 O O . LYS B 1 218 ? 0.450 1.849 -3.897 1.00 43.48 218 LYS B O 1
ATOM 3805 N N . PHE B 1 219 ? 2.527 1.862 -3.158 1.00 36.41 219 PHE B N 1
ATOM 3806 C CA . PHE B 1 219 ? 2.246 0.952 -2.044 1.00 36.83 219 PHE B CA 1
ATOM 3807 C C . PHE B 1 219 ? 2.528 1.664 -0.737 1.00 36.55 219 PHE B C 1
ATOM 3808 O O . PHE B 1 219 ? 3.641 2.142 -0.506 1.00 35.83 219 PHE B O 1
ATOM 3816 N N . TYR B 1 220 ? 1.496 1.786 0.088 1.00 35.67 220 TYR B N 1
ATOM 3817 C CA . TYR B 1 220 ? 1.653 2.373 1.410 1.00 34.27 220 TYR B CA 1
ATOM 3818 C C . TYR B 1 220 ? 1.752 1.207 2.371 1.00 31.55 220 TYR B C 1
ATOM 3819 O O . TYR B 1 220 ? 0.765 0.506 2.612 1.00 30.08 220 TYR B O 1
ATOM 3828 N N . LEU B 1 221 ? 2.955 0.990 2.892 1.00 27.77 221 LEU B N 1
ATOM 3829 C CA . LEU B 1 221 ? 3.247 -0.235 3.628 1.00 27.72 221 LEU B CA 1
ATOM 3830 C C . LEU B 1 221 ? 3.454 0.047 5.107 1.00 27.75 221 LEU B C 1
ATOM 3831 O O . LEU B 1 221 ? 3.947 1.110 5.484 1.00 27.39 221 LEU B O 1
ATOM 3836 N N . THR B 1 222 ? 3.059 -0.913 5.932 1.00 29.18 222 THR B N 1
ATOM 3837 C CA . THR B 1 222 ? 3.033 -0.748 7.381 1.00 31.69 222 THR B CA 1
ATOM 3838 C C . THR B 1 222 ? 3.493 -2.037 8.059 1.00 30.20 222 THR B C 1
ATOM 3839 O O . THR B 1 222 ? 3.438 -3.103 7.443 1.00 28.78 222 THR B O 1
ATOM 3843 N N . ASP B 1 223 ? 3.965 -1.939 9.309 1.00 30.34 223 ASP B N 1
ATOM 3844 C CA . ASP B 1 223 ? 4.348 -3.133 10.092 1.00 32.37 223 ASP B CA 1
ATOM 3845 C C . ASP B 1 223 ? 5.253 -4.132 9.361 1.00 31.61 223 ASP B C 1
ATOM 3846 O O . ASP B 1 223 ? 4.969 -5.334 9.358 1.00 31.45 223 ASP B O 1
ATOM 3851 N N . PRO B 1 224 ? 6.338 -3.663 8.724 1.00 32.06 224 PRO B N 1
ATOM 3852 C CA . PRO B 1 224 ? 7.187 -4.703 8.114 1.00 31.12 224 PRO B CA 1
ATOM 3853 C C . PRO B 1 224 ? 7.934 -5.578 9.129 1.00 28.62 224 PRO B C 1
ATOM 3854 O O . PRO B 1 224 ? 8.047 -5.208 10.310 1.00 27.98 224 PRO B O 1
ATOM 3858 N N . ALA B 1 225 ? 8.464 -6.702 8.635 1.00 27.23 225 ALA B N 1
ATOM 3859 C CA . ALA B 1 225 ? 9.432 -7.540 9.369 1.00 26.93 225 ALA B CA 1
ATOM 3860 C C . ALA B 1 225 ? 10.827 -7.436 8.745 1.00 24.30 225 ALA B C 1
ATOM 3861 O O . ALA B 1 225 ? 10.986 -7.291 7.521 1.00 25.17 225 ALA B O 1
ATOM 3863 N N . LEU B 1 226 ? 11.825 -7.550 9.600 1.00 22.75 226 LEU B N 1
ATOM 3864 C CA . LEU B 1 226 ? 13.217 -7.576 9.183 1.00 22.76 226 LEU B CA 1
ATOM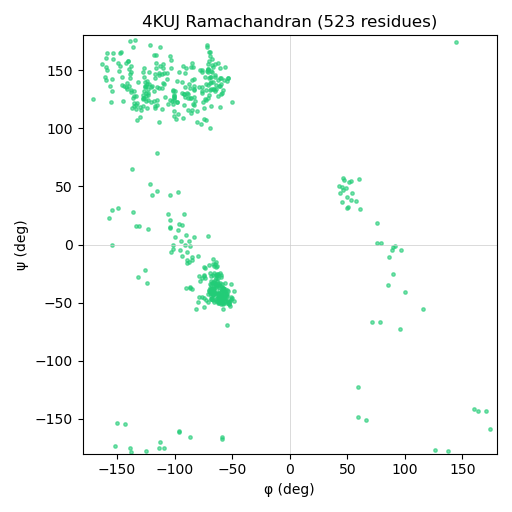 3865 C C . LEU B 1 226 ? 13.903 -8.816 9.801 1.00 21.38 226 LEU B C 1
ATOM 3866 O O . LEU B 1 226 ? 13.976 -8.952 11.022 1.00 21.61 226 LEU B O 1
ATOM 3871 N N . HIS B 1 227 ? 14.415 -9.707 8.961 1.00 20.11 227 HIS B N 1
ATOM 3872 C CA . HIS B 1 227 ? 15.324 -10.779 9.396 1.00 20.43 227 HIS B CA 1
ATOM 3873 C C . HIS B 1 227 ? 16.740 -10.301 9.306 1.00 21.19 227 HIS B C 1
ATOM 3874 O O . HIS B 1 227 ? 17.175 -9.832 8.240 1.00 20.14 227 HIS B O 1
ATOM 3881 N N . HIS B 1 228 ? 17.481 -10.426 10.410 1.00 21.24 228 HIS B N 1
ATOM 3882 C CA . HIS B 1 228 ? 18.915 -10.063 10.447 1.00 21.41 228 HIS B CA 1
ATOM 3883 C C . HIS B 1 228 ? 19.802 -11.262 10.699 1.00 20.64 228 HIS B C 1
ATOM 3884 O O . HIS B 1 228 ? 19.507 -12.073 11.572 1.00 19.82 228 HIS B O 1
ATOM 3891 N N . ILE B 1 229 ? 20.902 -11.396 9.959 1.00 23.01 229 ILE B N 1
ATOM 3892 C CA . ILE B 1 229 ? 21.833 -12.540 10.158 1.00 23.70 229 ILE B CA 1
ATOM 3893 C C . ILE B 1 229 ? 22.493 -12.514 11.535 1.00 23.40 229 ILE B C 1
ATOM 3894 O O . ILE B 1 229 ? 22.874 -13.549 12.066 1.00 24.99 229 ILE B O 1
ATOM 3899 N N . ASP B 1 230 ? 22.658 -11.328 12.100 1.00 22.96 230 ASP B N 1
ATOM 3900 C CA . ASP B 1 230 ? 23.397 -11.212 13.344 1.00 22.16 230 ASP B CA 1
ATOM 3901 C C . ASP B 1 230 ? 22.458 -11.491 14.515 1.00 21.86 230 ASP B C 1
ATOM 3902 O O . ASP B 1 230 ? 21.509 -10.727 14.754 1.00 20.06 230 ASP B O 1
ATOM 3907 N N . GLN B 1 231 ? 22.748 -12.568 15.251 1.00 20.85 231 GLN B N 1
ATOM 3908 C CA . GLN B 1 231 ? 21.876 -13.062 16.336 1.00 20.68 231 GLN B CA 1
ATOM 3909 C C . GLN B 1 231 ? 21.791 -12.116 17.531 1.00 20.31 231 GLN B C 1
ATOM 3910 O O . GLN B 1 231 ? 20.874 -12.207 18.347 1.00 18.86 231 GLN B O 1
ATOM 3916 N N . ASN B 1 232 ? 22.740 -11.184 17.597 1.00 21.02 232 ASN B N 1
ATOM 3917 C CA . ASN B 1 232 ? 22.785 -10.184 18.633 1.00 21.41 232 ASN B CA 1
ATOM 3918 C C . ASN B 1 232 ? 22.168 -8.840 18.220 1.00 22.79 232 ASN B C 1
ATOM 3919 O O . ASN B 1 232 ? 22.313 -7.869 18.943 1.00 21.41 232 ASN B O 1
ATOM 3924 N N . LYS B 1 233 ? 21.442 -8.810 17.098 1.00 22.22 233 LYS B N 1
ATOM 3925 C CA . LYS B 1 233 ? 20.753 -7.581 16.637 1.00 23.18 233 LYS B CA 1
ATOM 3926 C C . LYS B 1 233 ? 19.257 -7.865 16.495 1.00 21.13 233 LYS B C 1
ATOM 3927 O O . LYS B 1 233 ? 18.876 -8.990 16.165 1.00 19.35 233 LYS B O 1
ATOM 3933 N N . PHE B 1 234 ? 18.419 -6.849 16.732 1.00 20.68 234 PHE B N 1
ATOM 3934 C CA . PHE B 1 234 ? 16.950 -6.987 16.678 1.00 21.12 234 PHE B CA 1
ATOM 3935 C C . PHE B 1 234 ? 16.508 -8.179 17.539 1.00 21.87 234 PHE B C 1
ATOM 3936 O O . PHE B 1 234 ? 15.799 -9.084 17.109 1.00 19.70 234 PHE B O 1
ATOM 3944 N N . ILE B 1 235 ? 16.960 -8.105 18.784 1.00 20.56 235 ILE B N 1
ATOM 3945 C CA . ILE B 1 235 ? 16.858 -9.155 19.789 1.00 25.11 235 ILE B CA 1
ATOM 3946 C C . ILE B 1 235 ? 15.435 -9.443 20.204 1.00 24.97 235 ILE B C 1
ATOM 3947 O O . ILE B 1 235 ? 15.078 -10.604 20.430 1.00 22.73 235 ILE B O 1
ATOM 3952 N N . TYR B 1 236 ? 14.613 -8.396 20.264 1.00 24.61 236 TYR B N 1
ATOM 3953 C CA . TYR B 1 236 ? 13.264 -8.537 20.789 1.00 27.55 236 TYR B CA 1
ATOM 3954 C C . TYR B 1 236 ? 12.243 -8.958 19.755 1.00 28.69 236 TYR B C 1
ATOM 3955 O O . TYR B 1 236 ? 11.304 -9.702 20.056 1.00 30.01 236 TYR B O 1
ATOM 3964 N N . SER B 1 237 ? 12.403 -8.467 18.534 1.00 29.18 237 SER B N 1
ATOM 3965 C CA . SER B 1 237 ? 11.357 -8.650 17.524 1.00 30.44 237 SER B CA 1
ATOM 3966 C C . SER B 1 237 ? 11.102 -10.119 17.234 1.00 29.97 237 SER B C 1
ATOM 3967 O O . SER B 1 237 ? 11.990 -10.831 16.790 1.00 29.52 237 SER B O 1
ATOM 3970 N N . GLU B 1 238 ? 9.871 -10.548 17.511 1.00 31.16 238 GLU B N 1
ATOM 3971 C CA . GLU B 1 238 ? 9.383 -11.893 17.243 1.00 32.88 238 GLU B CA 1
ATOM 3972 C C . GLU B 1 238 ? 9.361 -12.235 15.761 1.00 30.76 238 GLU B C 1
ATOM 3973 O O . GLU B 1 238 ? 9.413 -13.404 15.392 1.00 29.25 238 GLU B O 1
ATOM 3979 N N . THR B 1 239 ? 9.255 -11.213 14.909 1.00 27.18 239 THR B N 1
ATOM 3980 C CA . THR B 1 239 ? 9.185 -11.425 13.470 1.00 25.52 239 THR B CA 1
ATOM 3981 C C . THR B 1 239 ? 10.583 -11.550 12.854 1.00 24.15 239 THR B C 1
ATOM 3982 O O . THR B 1 239 ? 10.692 -11.957 11.701 1.00 23.24 239 THR B O 1
ATOM 3986 N N . ASN B 1 240 ? 11.637 -11.186 13.608 1.00 23.95 240 ASN B N 1
ATOM 3987 C CA . ASN B 1 240 ? 13.044 -11.466 13.187 1.00 22.76 240 ASN B CA 1
ATOM 3988 C C . ASN B 1 240 ? 13.405 -12.925 13.430 1.00 23.24 240 ASN B C 1
ATOM 3989 O O . ASN B 1 240 ? 13.684 -13.310 14.561 1.00 23.74 240 ASN B O 1
ATOM 3994 N N . LEU B 1 241 ? 13.438 -13.724 12.368 1.00 23.67 241 LEU B N 1
ATOM 3995 C CA . LEU B 1 241 ? 13.838 -15.128 12.477 1.00 24.64 241 LEU B CA 1
ATOM 3996 C C . LEU B 1 241 ? 15.249 -15.406 11.970 1.00 24.60 241 LEU B C 1
ATOM 3997 O O . LEU B 1 241 ? 15.587 -16.558 11.708 1.00 25.15 241 LEU B O 1
ATOM 4002 N N . GLY B 1 242 ? 16.053 -14.360 11.776 1.00 25.35 242 GLY B N 1
ATOM 4003 C CA . GLY B 1 242 ? 17.487 -14.555 11.497 1.00 24.98 242 GLY B CA 1
ATOM 4004 C C . GLY B 1 242 ? 17.698 -15.229 10.151 1.00 27.39 242 GLY B C 1
ATOM 4005 O O . GLY B 1 242 ? 16.871 -15.070 9.240 1.00 24.52 242 GLY B O 1
ATOM 4006 N N . GLU B 1 243 ? 18.794 -15.977 10.019 1.00 27.30 243 GLU B N 1
ATOM 4007 C CA . GLU B 1 243 ? 19.150 -16.604 8.739 1.00 29.96 243 GLU B CA 1
ATOM 4008 C C . GLU B 1 243 ? 18.104 -17.609 8.258 1.00 28.34 243 GLU B C 1
ATOM 4009 O O . GLU B 1 243 ? 17.947 -17.848 7.056 1.00 28.26 243 GLU B O 1
ATOM 4015 N N . VAL B 1 244 ? 17.351 -18.160 9.201 1.00 28.09 244 VAL B N 1
ATOM 4016 C CA . VAL B 1 244 ? 16.256 -19.086 8.890 1.00 28.31 244 VAL B CA 1
ATOM 4017 C C . VAL B 1 244 ? 15.139 -18.352 8.154 1.00 26.00 244 VAL B C 1
ATOM 4018 O O . VAL B 1 244 ? 14.590 -18.870 7.180 1.00 26.57 244 VAL B O 1
ATOM 4022 N N . GLY B 1 245 ? 14.813 -17.153 8.628 1.00 23.59 245 GLY B N 1
ATOM 4023 C CA . GLY B 1 245 ? 13.854 -16.297 7.963 1.00 24.29 245 GLY B CA 1
ATOM 4024 C C . GLY B 1 245 ? 14.329 -15.940 6.557 1.00 24.14 245 GLY B C 1
ATOM 4025 O O . GLY B 1 245 ? 13.552 -15.975 5.596 1.00 23.29 245 GLY B O 1
ATOM 4026 N N . ILE B 1 246 ? 15.614 -15.614 6.432 1.00 24.19 246 ILE B N 1
ATOM 4027 C CA . ILE B 1 246 ? 16.189 -15.281 5.127 1.00 23.97 246 ILE B CA 1
ATOM 4028 C C . ILE B 1 246 ? 16.108 -16.475 4.177 1.00 26.54 246 ILE B C 1
ATOM 4029 O O . ILE B 1 246 ? 15.638 -16.355 3.023 1.00 25.65 246 ILE B O 1
ATOM 4034 N N . SER B 1 247 ? 16.541 -17.633 4.666 1.00 26.65 247 SER B N 1
ATOM 4035 C CA . SER B 1 247 ? 16.453 -18.874 3.892 1.00 28.44 247 SER B CA 1
ATOM 4036 C C . SER B 1 247 ? 15.033 -19.222 3.467 1.00 28.88 247 SER B C 1
ATOM 4037 O O . SER B 1 247 ? 14.829 -19.715 2.362 1.00 29.30 247 SER B O 1
ATOM 4040 N N . GLN B 1 248 ? 14.064 -18.969 4.345 1.00 29.15 248 GLN B N 1
ATOM 4041 C CA . GLN B 1 248 ? 12.659 -19.288 4.063 1.00 31.03 248 GLN B CA 1
ATOM 4042 C C . GLN B 1 248 ? 12.086 -18.411 2.961 1.00 31.98 248 GLN B C 1
ATOM 4043 O O . GLN B 1 248 ? 11.307 -18.892 2.132 1.00 29.65 248 GLN B O 1
ATOM 4049 N N . PHE B 1 249 ? 12.467 -17.128 2.945 1.00 29.53 249 PHE B N 1
ATOM 4050 C CA . PHE B 1 249 ? 12.063 -16.264 1.830 1.00 28.93 249 PHE B CA 1
ATOM 4051 C C . PHE B 1 249 ? 12.580 -16.819 0.505 1.00 26.94 249 PHE B C 1
ATOM 4052 O O . PHE B 1 249 ? 11.859 -16.886 -0.505 1.00 26.91 249 PHE B O 1
ATOM 4060 N N . PHE B 1 250 ? 13.847 -17.209 0.499 1.00 27.39 250 PHE B N 1
ATOM 4061 C CA . PHE B 1 250 ? 14.484 -17.546 -0.762 1.00 27.35 250 PHE B CA 1
ATOM 4062 C C . PHE B 1 250 ? 14.057 -18.881 -1.330 1.00 29.18 250 PHE B C 1
ATOM 4063 O O . PHE B 1 250 ? 14.065 -19.080 -2.560 1.00 26.64 250 PHE B O 1
ATOM 4071 N N . ARG B 1 251 ? 13.640 -19.774 -0.435 1.00 31.05 251 ARG B N 1
ATOM 4072 C CA . ARG B 1 251 ? 13.162 -21.103 -0.829 1.00 31.57 251 ARG B CA 1
ATOM 4073 C C . ARG B 1 251 ? 11.970 -21.007 -1.753 1.00 31.36 251 ARG B C 1
ATOM 4074 O O . ARG B 1 251 ? 11.916 -21.704 -2.773 1.00 34.12 251 ARG B O 1
ATOM 4082 N N . THR B 1 252 ? 11.036 -20.119 -1.426 1.00 29.90 252 THR B N 1
ATOM 4083 C CA . THR B 1 252 ? 9.856 -19.937 -2.262 1.00 30.91 252 THR B CA 1
ATOM 4084 C C . THR B 1 252 ? 9.972 -18.816 -3.294 1.00 28.98 252 THR B C 1
ATOM 4085 O O . THR B 1 252 ? 9.020 -18.554 -4.007 1.00 28.61 252 THR B O 1
ATOM 4089 N N . HIS B 1 253 ? 11.132 -18.164 -3.373 1.00 28.39 253 HIS B N 1
ATOM 4090 C CA . HIS B 1 253 ? 11.283 -17.004 -4.228 1.00 27.68 253 HIS B CA 1
ATOM 4091 C C . HIS B 1 253 ? 11.584 -17.384 -5.662 1.00 28.71 253 HIS B C 1
ATOM 4092 O O . HIS B 1 253 ? 12.456 -18.205 -5.926 1.00 27.13 253 HIS B O 1
ATOM 4099 N N . GLN B 1 254 ? 10.875 -16.746 -6.585 1.00 27.79 254 GLN B N 1
ATOM 4100 C CA . GLN B 1 254 ? 11.232 -16.748 -7.995 1.00 30.30 254 GLN B CA 1
ATOM 4101 C C . GLN B 1 254 ? 11.748 -15.373 -8.408 1.00 29.14 254 GLN B C 1
ATOM 4102 O O . GLN B 1 254 ? 11.099 -14.341 -8.167 1.00 29.05 254 GLN B O 1
ATOM 4108 N N . CYS B 1 255 ? 12.917 -15.331 -9.014 1.00 26.76 255 CYS B N 1
ATOM 4109 C CA . CYS B 1 255 ? 13.336 -14.069 -9.582 1.00 29.01 255 CYS B CA 1
ATOM 4110 C C . CYS B 1 255 ? 12.411 -13.668 -10.738 1.00 31.61 255 CYS B C 1
ATOM 4111 O O . CYS B 1 255 ? 12.040 -14.497 -11.571 1.00 33.37 255 CYS B O 1
ATOM 4114 N N . ASN B 1 256 ? 11.993 -12.407 -10.741 1.00 30.45 256 ASN B N 1
ATOM 4115 C CA . ASN B 1 256 ? 11.037 -11.928 -11.717 1.00 29.46 256 ASN B CA 1
ATOM 4116 C C . ASN B 1 256 ? 11.728 -10.921 -12.641 1.00 29.10 256 ASN B C 1
ATOM 4117 O O . ASN B 1 256 ? 12.964 -10.763 -12.583 1.00 27.85 256 ASN B O 1
ATOM 4122 N N . ALA B 1 257 ? 10.939 -10.234 -13.472 1.00 28.02 257 ALA B N 1
ATOM 4123 C CA . ALA B 1 257 ? 11.481 -9.304 -14.440 1.00 28.05 257 ALA B CA 1
ATOM 4124 C C . ALA B 1 257 ? 12.169 -8.127 -13.763 1.00 27.42 257 ALA B C 1
ATOM 4125 O O . ALA B 1 257 ? 13.117 -7.569 -14.318 1.00 23.71 257 ALA B O 1
ATOM 4127 N N . ILE B 1 258 ? 11.684 -7.741 -12.572 1.00 27.35 258 ILE B N 1
ATOM 4128 C CA . ILE B 1 258 ? 12.311 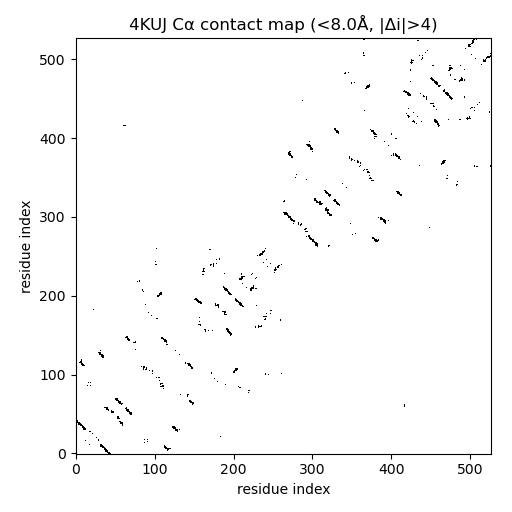-6.649 -11.822 1.00 25.76 258 ILE B CA 1
ATOM 4129 C C . ILE B 1 258 ? 13.632 -7.111 -11.199 1.00 24.65 258 ILE B C 1
ATOM 4130 O O . ILE B 1 258 ? 14.639 -6.392 -11.281 1.00 26.04 258 ILE B O 1
ATOM 4135 N N . CYS B 1 259 ? 13.630 -8.292 -10.579 1.00 23.78 259 CYS B N 1
ATOM 4136 C CA . CYS B 1 259 ? 14.873 -8.916 -10.093 1.00 24.38 259 CYS B CA 1
ATOM 4137 C C . CYS B 1 259 ? 15.915 -8.914 -11.219 1.00 25.32 259 CYS B C 1
ATOM 4138 O O . CYS B 1 259 ? 17.072 -8.546 -11.014 1.00 23.10 259 CYS B O 1
ATOM 4141 N N . GLN B 1 260 ? 15.473 -9.309 -12.412 1.00 26.46 260 GLN B N 1
ATOM 4142 C CA . GLN B 1 260 ? 16.349 -9.413 -13.579 1.00 29.96 260 GLN B CA 1
ATOM 4143 C C . GLN B 1 260 ? 16.929 -8.084 -14.043 1.00 28.91 260 GLN B C 1
ATOM 4144 O O . GLN B 1 260 ? 18.120 -7.995 -14.346 1.00 30.64 260 GLN B O 1
ATOM 4150 N N . GLY B 1 261 ? 16.089 -7.052 -14.065 1.00 27.79 261 GLY B N 1
ATOM 4151 C CA . GLY B 1 261 ? 16.511 -5.706 -14.422 1.00 28.26 261 GLY B CA 1
ATOM 4152 C C . GLY B 1 261 ? 17.400 -5.076 -13.367 1.00 29.99 261 GLY B C 1
ATOM 4153 O O . GLY B 1 261 ? 18.116 -4.107 -13.648 1.00 27.60 261 GLY B O 1
ATOM 4154 N N . LEU B 1 262 ? 17.380 -5.642 -12.159 1.00 27.74 262 LEU B N 1
ATOM 4155 C CA . LEU B 1 262 ? 18.294 -5.216 -11.104 1.00 27.33 262 LEU B CA 1
ATOM 4156 C C . LEU B 1 262 ? 19.549 -6.090 -11.049 1.00 27.28 262 LEU B C 1
ATOM 4157 O O . LEU B 1 262 ? 20.445 -5.822 -10.258 1.00 28.70 262 LEU B O 1
ATOM 4162 N N . HIS B 1 263 ? 19.585 -7.141 -11.876 1.00 25.85 263 HIS B N 1
ATOM 4163 C CA . HIS B 1 263 ? 20.711 -8.071 -11.973 1.00 26.20 263 HIS B CA 1
ATOM 4164 C C . HIS B 1 263 ? 21.039 -8.736 -10.659 1.00 26.58 263 HIS B C 1
ATOM 4165 O O . HIS B 1 263 ? 22.208 -8.965 -10.338 1.00 28.10 263 HIS B O 1
ATOM 4172 N N . LEU B 1 264 ? 20.010 -9.072 -9.878 1.00 24.15 264 LEU B N 1
ATOM 4173 C CA . LEU B 1 264 ? 20.231 -9.473 -8.473 1.00 24.23 264 LEU B CA 1
ATOM 4174 C C . LEU B 1 264 ? 20.834 -10.872 -8.358 1.00 2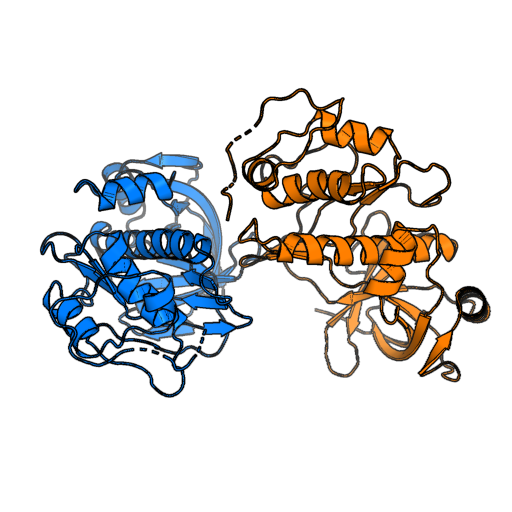3.24 264 LEU B C 1
ATOM 4175 O O . LEU B 1 264 ? 20.258 -11.811 -8.893 1.00 23.47 264 LEU B O 1
ATOM 4180 N N . PRO B 1 265 ? 21.981 -11.022 -7.667 1.00 23.38 265 PRO B N 1
ATOM 4181 C CA . PRO B 1 265 ? 22.490 -12.374 -7.411 1.00 23.46 265 PRO B CA 1
ATOM 4182 C C . PRO B 1 265 ? 21.530 -13.155 -6.506 1.00 24.48 265 PRO B C 1
ATOM 4183 O O . PRO B 1 265 ? 20.879 -12.570 -5.634 1.00 24.03 265 PRO B O 1
ATOM 4187 N N . LYS B 1 266 ? 21.405 -14.452 -6.755 1.00 25.11 266 LYS B N 1
ATOM 4188 C CA . LYS B 1 266 ? 20.518 -15.311 -5.992 1.00 25.32 266 LYS B CA 1
ATOM 4189 C C . LYS B 1 266 ? 21.142 -15.826 -4.695 1.00 26.74 266 LYS B C 1
ATOM 4190 O O . LYS B 1 266 ? 22.346 -15.949 -4.559 1.00 27.40 266 LYS B O 1
ATOM 4196 N N . HIS B 1 267 ? 20.295 -16.116 -3.725 1.00 27.86 267 HIS B N 1
ATOM 4197 C CA . HIS B 1 267 ? 20.710 -16.762 -2.497 1.00 28.05 267 HIS B CA 1
ATOM 4198 C C . HIS B 1 267 ? 20.887 -18.252 -2.785 1.00 30.58 267 HIS B C 1
ATOM 4199 O O . HIS B 1 267 ? 20.227 -18.804 -3.671 1.00 30.05 267 HIS B O 1
ATOM 4206 N N . LYS B 1 268 ? 21.797 -18.892 -2.061 1.00 32.24 268 LYS B N 1
ATOM 4207 C CA . LYS B 1 268 ? 22.105 -20.327 -2.194 1.00 35.19 268 LYS B CA 1
ATOM 4208 C C . LYS B 1 268 ? 20.901 -21.275 -2.150 1.00 35.01 268 LYS B C 1
ATOM 4209 O O . LYS B 1 268 ? 20.914 -22.300 -2.821 1.00 33.65 268 LYS B O 1
ATOM 4215 N N . GLU B 1 269 ? 19.875 -20.935 -1.367 1.00 35.45 269 GLU B N 1
ATOM 4216 C CA . GLU B 1 269 ? 18.678 -21.775 -1.189 1.00 36.77 269 GLU B CA 1
ATOM 4217 C C . GLU B 1 269 ? 17.594 -21.555 -2.241 1.00 33.69 269 GLU B C 1
ATOM 4218 O O . GLU B 1 269 ? 16.529 -22.185 -2.174 1.00 35.58 269 GLU B O 1
ATOM 4224 N N . GLN B 1 270 ? 17.818 -20.638 -3.179 1.00 32.58 270 GLN B N 1
ATOM 4225 C CA . GLN B 1 270 ? 16.827 -20.391 -4.236 1.00 34.69 270 GLN B CA 1
ATOM 4226 C C . GLN B 1 270 ? 16.876 -21.522 -5.274 1.00 35.69 270 GLN B C 1
ATOM 4227 O O . GLN B 1 270 ? 17.934 -21.765 -5.838 1.00 38.10 270 GLN B O 1
ATOM 4233 N N . VAL B 1 271 ? 15.752 -22.208 -5.508 1.00 36.44 271 VAL B N 1
ATOM 4234 C CA . VAL B 1 271 ? 15.717 -23.391 -6.398 1.00 38.10 271 VAL B CA 1
ATOM 4235 C C . VAL B 1 271 ? 14.682 -23.316 -7.529 1.00 40.36 271 VAL B C 1
ATOM 4236 O O . VAL B 1 271 ? 14.819 -24.015 -8.531 1.00 41.96 271 VAL B O 1
ATOM 4240 N N . LEU B 1 272 ? 13.653 -22.488 -7.368 1.00 40.45 272 LEU B N 1
ATOM 4241 C CA . LEU B 1 272 ? 12.577 -22.405 -8.353 1.00 39.72 272 LEU B CA 1
ATOM 4242 C C . LEU B 1 272 ? 13.002 -21.618 -9.600 1.00 41.48 272 LEU B C 1
ATOM 4243 O O . LEU B 1 272 ? 13.846 -20.727 -9.519 1.00 38.02 272 LEU B O 1
ATOM 4248 N N . PRO B 1 273 ? 12.428 -21.958 -10.768 1.00 40.65 273 PRO B N 1
ATOM 4249 C CA . PRO B 1 273 ? 12.780 -21.207 -11.981 1.00 41.13 273 PRO B CA 1
ATOM 4250 C C . PRO B 1 273 ? 12.282 -19.749 -11.962 1.00 40.42 273 PRO B C 1
ATOM 4251 O O . PRO B 1 273 ? 11.292 -19.434 -11.281 1.00 39.52 273 PRO B O 1
ATOM 4255 N N . ASP B 1 274 ? 12.967 -18.878 -12.705 1.00 38.77 274 ASP B N 1
ATOM 4256 C CA . ASP B 1 274 ? 12.547 -17.486 -12.840 1.00 39.10 274 ASP B CA 1
ATOM 4257 C C . ASP B 1 274 ? 11.131 -17.406 -13.418 1.00 40.44 274 ASP B C 1
ATOM 4258 O O . ASP B 1 274 ? 10.632 -18.384 -13.956 1.00 43.64 274 ASP B O 1
ATOM 4274 N N . THR B 1 276 ? 8.007 -14.635 -15.348 1.00 46.81 276 THR B N 1
ATOM 4275 C CA . THR B 1 276 ? 7.772 -13.438 -16.162 1.00 49.33 276 THR B CA 1
ATOM 4276 C C . THR B 1 276 ? 6.414 -12.784 -15.895 1.00 51.38 276 THR B C 1
ATOM 4277 O O . THR B 1 276 ? 6.083 -11.766 -16.520 1.00 55.13 276 THR B O 1
ATOM 4281 N N . LYS B 1 277 ? 5.626 -13.358 -14.985 1.00 47.73 277 LYS B N 1
ATOM 4282 C CA . LYS B 1 277 ? 4.392 -12.704 -14.564 1.00 47.80 277 LYS B CA 1
ATOM 4283 C C . LYS B 1 277 ? 4.689 -11.388 -13.836 1.00 47.84 277 LYS B C 1
ATOM 4284 O O . LYS B 1 277 ? 5.779 -11.197 -13.277 1.00 46.03 277 LYS B O 1
ATOM 4290 N N . GLY B 1 278 ? 3.710 -10.490 -13.858 1.00 44.81 278 GLY B N 1
ATOM 4291 C CA . GLY B 1 278 ? 3.732 -9.300 -13.026 1.00 43.22 278 GLY B CA 1
ATOM 4292 C C . GLY B 1 278 ? 4.276 -8.074 -13.726 1.00 42.52 278 GLY B C 1
ATOM 4293 O O . GLY B 1 278 ? 4.514 -8.073 -14.935 1.00 41.54 278 GLY B O 1
ATOM 4305 N N . THR B 1 280 ? 6.228 -5.363 -15.394 1.00 40.48 280 THR B N 1
ATOM 4306 C CA . THR B 1 280 ? 7.322 -5.465 -16.339 1.00 39.88 280 THR B CA 1
ATOM 4307 C C . THR B 1 280 ? 8.404 -4.409 -16.015 1.00 41.03 280 THR B C 1
ATOM 4308 O O . THR B 1 280 ? 8.110 -3.350 -15.445 1.00 37.11 280 THR B O 1
ATOM 4312 N N . LEU B 1 281 ? 9.659 -4.715 -16.340 1.00 41.16 281 LEU B N 1
ATOM 4313 C CA . LEU B 1 281 ? 10.769 -3.839 -15.984 1.00 41.99 281 LEU B CA 1
ATOM 4314 C C . LEU B 1 281 ? 10.622 -2.434 -16.581 1.00 44.00 281 LEU B C 1
ATOM 4315 O O . LEU B 1 281 ? 10.360 -2.271 -17.771 1.00 45.51 281 LEU B O 1
ATOM 4320 N N . GLU B 1 282 ? 10.783 -1.429 -15.726 1.00 46.54 282 GLU B N 1
ATOM 4321 C CA . GLU B 1 282 ? 10.652 -0.026 -16.109 1.00 46.74 282 GLU B CA 1
ATOM 4322 C C . GLU B 1 282 ? 11.941 0.440 -16.808 1.00 48.41 282 GLU B C 1
ATOM 4323 O O . GLU B 1 282 ? 12.415 1.560 -16.610 1.00 49.01 282 GLU B O 1
#